Protein AF-A0A938PS09-F1 (afdb_monomer)

Secondary structure (DSSP, 8-state):
-GGG---S-HHHHHHHHHHHHHHHHHHHHHHHHHHHHHHH---HHHHHHHHHHHHHHHHHHHHHHS-----PPP---------TT---TTS--S--EEEEEEE-S--SS-GGGTTT-SEEPPEE--TTT-BS--HHHHHHHHHHHS--TTSEE-EEEEEEE-SS--EEEEEEE--S--TTS--GGGGHHHHHHHGGGT-EEEEEE-GGGS--GGGGGG-SS-S-BS-HHHHHHHHHHHHHHHHHHHT-TTSTTTTTEEEEEEEEEEETHHHHHHHHHHHHTT-SEETTEEEEE------EEEEEEES----S--GGGSPPPEES-EEEEEEETT-SSS-S-THHHHHHTEE-SS-TT-EEEEEEETT--SGGGSTTT-S-SS-TTGGGG---TTSPPHHHHHHHHHHHHHHHHHHHHH--GGGGGGGSSTT---TTSSSPPPEEEEEEETT---S--S-S-S-TT--SSTT------S-SEEEEEEEE-SSSEEEEEEEEEE-PPPTT-PPP-

Structure (mmCIF, N/CA/C/O backbone):
data_AF-A0A938PS09-F1
#
_entry.id   AF-A0A938PS09-F1
#
loop_
_atom_site.group_PDB
_atom_site.id
_atom_site.type_symbol
_atom_site.label_atom_id
_atom_site.label_alt_id
_atom_site.label_comp_id
_atom_site.label_asym_id
_atom_site.label_entity_id
_atom_site.label_seq_id
_atom_site.pdbx_PDB_ins_code
_atom_site.Cartn_x
_atom_site.Cartn_y
_atom_site.Cartn_z
_atom_site.occupancy
_atom_site.B_iso_or_equiv
_atom_site.auth_seq_id
_atom_site.auth_comp_id
_atom_site.auth_asym_id
_atom_site.auth_atom_id
_atom_site.pdbx_PDB_model_num
ATOM 1 N N . MET A 1 1 ? 14.479 13.610 -29.742 1.00 28.41 1 MET A N 1
ATOM 2 C CA . MET A 1 1 ? 14.171 12.290 -29.152 1.00 28.41 1 MET A CA 1
ATOM 3 C C . MET A 1 1 ? 14.695 12.153 -27.722 1.00 28.41 1 MET A C 1
ATOM 5 O O . MET A 1 1 ? 13.898 11.818 -26.870 1.00 28.41 1 MET A O 1
ATOM 9 N N . LEU A 1 2 ? 15.957 12.499 -27.409 1.00 28.81 2 LEU A N 1
ATOM 10 C CA . LEU A 1 2 ? 16.482 12.446 -26.023 1.00 28.81 2 LEU A CA 1
ATOM 11 C C . LEU A 1 2 ? 15.961 13.531 -25.052 1.00 28.81 2 LEU A C 1
ATOM 13 O O . LEU A 1 2 ? 16.076 13.362 -23.847 1.00 28.81 2 LEU A O 1
ATOM 17 N N . LEU A 1 3 ? 15.373 14.622 -25.552 1.00 30.88 3 LEU A N 1
ATOM 18 C CA . LEU A 1 3 ? 14.758 15.682 -24.731 1.00 30.88 3 LEU A CA 1
ATOM 19 C C . LEU A 1 3 ? 13.360 15.316 -24.186 1.00 30.88 3 LEU A C 1
ATOM 21 O O . LEU A 1 3 ? 12.763 16.116 -23.480 1.00 30.88 3 LEU A O 1
ATOM 25 N N . LEU A 1 4 ? 12.833 14.133 -24.526 1.00 36.00 4 LEU A N 1
ATOM 26 C CA . LEU A 1 4 ? 11.458 13.709 -24.220 1.00 36.00 4 LEU A CA 1
ATOM 27 C C . LEU A 1 4 ? 11.331 12.865 -22.935 1.00 36.00 4 LEU A C 1
ATOM 29 O O . LEU A 1 4 ? 10.237 12.416 -22.629 1.00 36.00 4 LEU A O 1
ATOM 33 N N . LEU A 1 5 ? 12.424 12.650 -22.191 1.00 37.97 5 LEU A N 1
ATOM 34 C CA . LEU A 1 5 ? 12.466 11.821 -20.969 1.00 37.97 5 LEU A CA 1
ATOM 35 C C . LEU A 1 5 ? 12.511 12.648 -19.665 1.00 37.97 5 LEU A C 1
ATOM 37 O O . LEU A 1 5 ? 12.871 12.133 -18.611 1.00 37.97 5 LEU A O 1
ATOM 41 N N . LEU A 1 6 ? 12.197 13.944 -19.734 1.00 39.44 6 LEU A N 1
ATOM 42 C CA . LEU A 1 6 ? 12.282 14.871 -18.603 1.00 39.44 6 LEU A CA 1
ATOM 43 C C . LEU A 1 6 ? 10.995 14.791 -17.756 1.00 39.44 6 LEU A C 1
ATOM 45 O O . LEU A 1 6 ? 10.041 15.521 -18.010 1.00 39.44 6 LEU A O 1
ATOM 49 N N . GLY A 1 7 ? 10.970 13.879 -16.782 1.00 35.25 7 GLY A N 1
ATOM 50 C CA . GLY A 1 7 ? 9.916 13.751 -15.768 1.00 35.25 7 GLY A CA 1
ATOM 51 C C . GLY A 1 7 ? 10.189 14.564 -14.492 1.00 35.25 7 GLY A C 1
ATOM 52 O O . GLY A 1 7 ? 11.338 14.726 -14.083 1.00 35.25 7 GLY A O 1
ATOM 53 N N . ALA A 1 8 ? 9.093 15.082 -13.929 1.00 37.19 8 ALA A N 1
ATOM 54 C CA . ALA A 1 8 ? 8.865 15.946 -12.763 1.00 37.19 8 ALA A CA 1
ATOM 55 C C . ALA A 1 8 ? 10.006 16.162 -11.739 1.00 37.19 8 ALA A C 1
ATOM 57 O O . ALA A 1 8 ? 10.372 15.289 -10.958 1.00 37.19 8 ALA A O 1
ATOM 58 N N . GLY A 1 9 ? 10.483 17.411 -11.683 1.00 41.69 9 GLY A N 1
ATOM 59 C CA . GLY A 1 9 ? 11.342 17.956 -10.632 1.00 41.69 9 GLY A CA 1
ATOM 60 C C . GLY A 1 9 ? 12.275 19.035 -11.184 1.00 41.69 9 GLY A C 1
ATOM 61 O O . GLY A 1 9 ? 13.191 18.740 -11.949 1.00 41.69 9 GLY A O 1
ATOM 62 N N . ASP A 1 10 ? 12.089 20.294 -10.782 1.00 47.31 10 ASP A N 1
ATOM 63 C CA . ASP A 1 10 ? 12.820 21.463 -11.320 1.00 47.31 10 ASP A CA 1
ATOM 64 C C . ASP A 1 10 ? 14.360 21.359 -11.184 1.00 47.31 10 ASP A C 1
ATOM 66 O O . ASP A 1 10 ? 15.131 21.957 -11.941 1.00 47.31 10 ASP A O 1
ATOM 70 N N . VAL A 1 11 ? 14.826 20.569 -10.209 1.00 47.84 11 VAL A N 1
ATOM 71 C CA . VAL A 1 11 ? 16.247 20.272 -9.964 1.00 47.84 11 VAL A CA 1
ATOM 72 C C . VAL A 1 11 ? 16.747 19.121 -10.849 1.00 47.84 11 VAL A C 1
ATOM 74 O O . VAL A 1 11 ? 17.865 19.190 -11.365 1.00 47.84 11 VAL A O 1
ATOM 77 N N . ALA A 1 12 ? 15.917 18.100 -11.085 1.00 58.03 12 ALA A N 1
ATOM 78 C CA . ALA A 1 12 ? 16.258 16.938 -11.906 1.00 58.03 12 ALA A CA 1
ATOM 79 C C . ALA A 1 12 ? 16.443 17.328 -13.378 1.00 58.03 12 ALA A C 1
ATOM 81 O O . ALA A 1 12 ? 17.434 16.942 -13.996 1.00 58.03 12 ALA A O 1
ATOM 82 N N . VAL A 1 13 ? 15.574 18.194 -13.911 1.00 64.62 13 VAL A N 1
ATOM 83 C CA . VAL A 1 13 ? 15.649 18.658 -15.308 1.00 64.62 13 VAL A CA 1
ATOM 84 C C . VAL A 1 13 ? 16.946 19.428 -15.582 1.00 64.62 13 VAL A C 1
ATOM 86 O O . VAL A 1 13 ? 17.614 19.200 -16.593 1.00 64.62 13 VAL A O 1
ATOM 89 N N . LYS A 1 14 ? 17.354 20.310 -14.660 1.00 67.69 14 LYS A N 1
ATOM 90 C CA . LYS A 1 14 ? 18.607 21.078 -14.782 1.00 67.69 14 LYS A CA 1
ATOM 91 C C . LYS A 1 14 ? 19.836 20.171 -14.690 1.00 67.69 14 LYS A C 1
ATOM 93 O O . LYS A 1 14 ? 20.770 20.339 -15.475 1.00 67.69 14 LYS A O 1
ATOM 98 N N . GLY A 1 15 ? 19.825 19.194 -13.781 1.00 70.81 15 GLY A N 1
ATOM 99 C CA . GLY A 1 15 ? 20.898 18.203 -13.645 1.00 70.81 15 GLY A CA 1
ATOM 100 C C . GLY A 1 15 ? 21.035 17.301 -14.876 1.00 70.81 15 GLY A C 1
ATOM 101 O O . GLY A 1 15 ? 22.135 17.123 -15.399 1.00 70.81 15 GLY A O 1
ATOM 102 N N . GLN A 1 16 ? 19.915 16.798 -15.398 1.00 72.50 16 GLN A N 1
ATOM 103 C CA . GLN A 1 16 ? 19.869 15.974 -16.609 1.00 72.50 16 GLN A CA 1
ATOM 104 C C . GLN A 1 16 ? 20.369 16.742 -17.836 1.00 72.50 16 GLN A C 1
ATOM 106 O O . GLN A 1 16 ? 21.211 16.237 -18.582 1.00 72.50 16 GLN A O 1
ATOM 111 N N . ALA A 1 17 ? 19.923 17.989 -18.017 1.00 78.12 17 ALA A N 1
ATOM 112 C CA . ALA A 1 17 ? 20.411 18.852 -19.088 1.00 78.12 17 ALA A CA 1
ATOM 113 C C . ALA A 1 17 ? 21.924 19.107 -18.976 1.00 78.12 17 ALA A C 1
ATOM 115 O O . ALA A 1 17 ? 22.632 19.035 -19.981 1.00 78.12 17 ALA A O 1
ATOM 116 N N . ALA A 1 18 ? 22.440 19.345 -17.765 1.00 81.06 18 ALA A N 1
ATOM 117 C CA . ALA A 1 18 ? 23.871 19.529 -17.533 1.00 81.06 18 ALA A CA 1
ATOM 118 C C . ALA A 1 18 ? 24.685 18.274 -17.892 1.00 81.06 18 ALA A C 1
ATOM 120 O O . ALA A 1 18 ? 25.714 18.382 -18.564 1.00 81.06 18 ALA A O 1
ATOM 121 N N . VAL A 1 19 ? 24.210 17.082 -17.517 1.00 81.38 19 VAL A N 1
ATOM 122 C CA . VAL A 1 19 ? 24.846 15.811 -17.896 1.00 81.38 19 VAL A CA 1
ATOM 123 C C . VAL A 1 19 ? 24.834 15.624 -19.412 1.00 81.38 19 VAL A C 1
ATOM 125 O O . VAL A 1 19 ? 25.884 15.358 -19.993 1.00 81.38 19 VAL A O 1
ATOM 128 N N . LEU A 1 20 ? 23.696 15.839 -20.076 1.00 82.62 20 LEU A N 1
ATOM 129 C CA . LEU A 1 20 ? 23.587 15.717 -21.534 1.00 82.62 20 LEU A CA 1
ATOM 130 C C . LEU A 1 20 ? 24.515 16.691 -22.269 1.00 82.62 20 LEU A C 1
ATOM 132 O O . LEU A 1 20 ? 25.219 16.294 -23.197 1.00 82.62 20 LEU A O 1
ATOM 136 N N . LEU A 1 21 ? 24.565 17.951 -21.836 1.00 87.81 21 LEU A N 1
ATOM 137 C CA . LEU A 1 21 ? 25.487 18.947 -22.386 1.00 87.81 21 LEU A CA 1
ATOM 138 C C . LEU A 1 21 ? 26.948 18.535 -22.178 1.00 87.81 21 LEU A C 1
ATOM 140 O O . LEU A 1 21 ? 27.766 18.700 -23.082 1.00 87.81 21 LEU A O 1
ATOM 144 N N . THR A 1 22 ? 27.268 17.942 -21.026 1.00 87.25 22 THR A N 1
ATOM 145 C CA . THR A 1 22 ? 28.613 17.438 -20.721 1.00 87.25 22 THR A CA 1
ATOM 146 C C . THR A 1 22 ? 28.988 16.251 -21.612 1.00 87.25 22 THR A C 1
ATOM 148 O O . THR A 1 22 ? 30.102 16.220 -22.137 1.00 87.25 22 THR A O 1
ATOM 151 N N . VAL A 1 23 ? 28.060 15.316 -21.861 1.00 88.56 23 VAL A N 1
ATOM 152 C CA . VAL A 1 23 ? 28.245 14.216 -22.829 1.00 88.56 23 VAL A CA 1
ATOM 153 C C . VAL A 1 23 ? 28.523 14.776 -24.218 1.00 88.56 23 VAL A C 1
ATOM 155 O O . VAL A 1 23 ? 29.498 14.388 -24.857 1.00 88.56 23 VAL A O 1
ATOM 158 N N . LEU A 1 24 ? 27.683 15.702 -24.688 1.00 91.50 24 LEU A N 1
ATOM 159 C CA . LEU A 1 24 ? 27.827 16.300 -26.014 1.00 91.50 24 LEU A CA 1
ATOM 160 C C . LEU A 1 24 ? 29.173 17.012 -26.153 1.00 91.50 24 LEU A C 1
ATOM 162 O O . LEU A 1 24 ? 29.870 16.804 -27.144 1.00 91.50 24 LEU A O 1
ATOM 166 N N . LEU A 1 25 ? 29.581 17.789 -25.147 1.00 92.81 25 LEU A N 1
ATOM 167 C CA . LEU A 1 25 ? 30.881 18.452 -25.135 1.00 92.81 25 LEU A CA 1
ATOM 168 C C . LEU A 1 25 ? 32.034 17.439 -25.183 1.00 92.81 25 LEU A C 1
ATOM 170 O O . LEU A 1 25 ? 32.956 17.607 -25.982 1.00 92.81 25 LEU A O 1
ATOM 174 N N . ALA A 1 26 ? 31.973 16.371 -24.383 1.00 92.94 26 ALA A N 1
ATOM 175 C CA . ALA A 1 26 ? 32.988 15.320 -24.374 1.00 92.94 26 ALA A CA 1
ATOM 176 C C . ALA A 1 26 ? 33.103 14.626 -25.742 1.00 92.94 26 ALA A C 1
ATOM 178 O O . ALA A 1 26 ? 34.211 14.445 -26.250 1.00 92.94 26 ALA A O 1
ATOM 179 N N . LEU A 1 27 ? 31.969 14.305 -26.375 1.00 93.12 27 LEU A N 1
ATOM 180 C CA . LEU A 1 27 ? 31.924 13.693 -27.705 1.00 93.12 27 LEU A CA 1
ATOM 181 C C . LEU A 1 27 ? 32.435 14.636 -28.800 1.00 93.12 27 LEU A C 1
ATOM 183 O O . LEU A 1 27 ? 33.154 14.190 -29.693 1.00 93.12 27 LEU A O 1
ATOM 187 N N . VAL A 1 28 ? 32.121 15.932 -28.729 1.00 94.38 28 VAL A N 1
ATOM 188 C CA . VAL A 1 28 ? 32.629 16.940 -29.674 1.00 94.38 28 VAL A CA 1
ATOM 189 C C . VAL A 1 28 ? 34.141 17.105 -29.532 1.00 94.38 28 VAL A C 1
ATOM 191 O O . VAL A 1 28 ? 34.849 17.119 -30.539 1.00 94.38 28 VAL A O 1
ATOM 194 N N . LEU A 1 29 ? 34.659 17.181 -28.304 1.00 92.62 29 LEU A N 1
ATOM 195 C CA . LEU A 1 29 ? 36.098 17.269 -28.052 1.00 92.62 29 LEU A CA 1
ATOM 196 C C . LEU A 1 29 ? 36.830 16.016 -28.539 1.00 92.62 29 LEU A C 1
ATOM 198 O O . LEU A 1 29 ? 37.842 16.127 -29.229 1.00 92.62 29 LEU A O 1
ATOM 202 N N . LEU A 1 30 ? 36.295 14.832 -28.237 1.00 91.75 30 LEU A N 1
ATOM 203 C CA . LEU A 1 30 ? 36.893 13.555 -28.608 1.00 91.75 30 LEU A CA 1
ATOM 204 C C . LEU A 1 30 ? 36.817 13.309 -30.124 1.00 91.75 30 LEU A C 1
ATOM 206 O O . LEU A 1 30 ? 37.838 13.101 -30.779 1.00 91.75 30 LEU A O 1
ATOM 210 N N . GLY A 1 31 ? 35.620 13.363 -30.706 1.00 92.06 31 GLY A N 1
ATOM 211 C CA . GLY A 1 31 ? 35.373 13.091 -32.124 1.00 92.06 31 GLY A CA 1
ATOM 212 C C . GLY A 1 31 ? 35.891 14.194 -33.048 1.00 92.06 31 GLY A C 1
ATOM 213 O O . GLY A 1 31 ? 36.543 13.916 -34.052 1.00 92.06 31 GLY A O 1
ATOM 214 N N . GLY A 1 32 ? 35.667 15.458 -32.686 1.00 92.31 32 GLY A N 1
ATOM 215 C CA . GLY A 1 32 ? 36.115 16.605 -33.475 1.00 92.31 32 GLY A CA 1
ATOM 216 C C . GLY A 1 32 ? 37.638 16.713 -33.522 1.00 92.31 32 GLY A C 1
ATOM 217 O O . GLY A 1 32 ? 38.217 16.863 -34.599 1.00 92.31 32 GLY A O 1
ATOM 218 N N . ALA A 1 33 ? 38.319 16.570 -32.380 1.00 91.44 33 ALA A N 1
ATOM 219 C CA . ALA A 1 33 ? 39.777 16.646 -32.360 1.00 91.44 33 ALA A CA 1
ATOM 220 C C . ALA A 1 33 ? 40.440 15.423 -33.013 1.00 91.44 33 ALA A C 1
ATOM 222 O O . ALA A 1 33 ? 41.432 15.593 -33.722 1.00 91.44 33 ALA A O 1
ATOM 223 N N . THR A 1 34 ? 39.888 14.211 -32.859 1.00 92.69 34 THR A N 1
ATOM 224 C CA . THR A 1 34 ? 40.396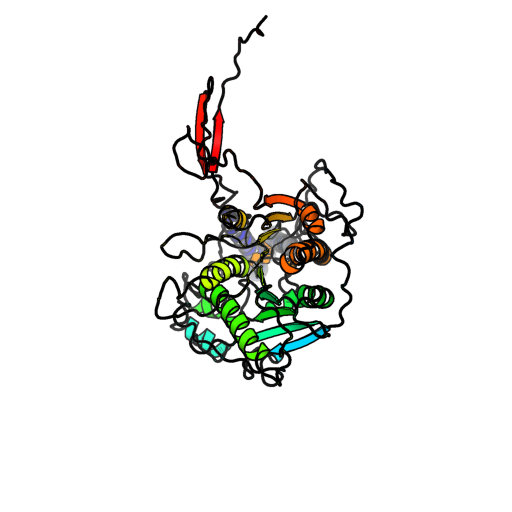 13.024 -33.578 1.00 92.69 34 THR A CA 1
ATOM 225 C C . THR A 1 34 ? 40.224 13.152 -35.092 1.00 92.69 34 THR A C 1
ATOM 227 O O . THR A 1 34 ? 41.162 12.851 -35.834 1.00 92.69 34 THR A O 1
ATOM 230 N N . ALA A 1 35 ? 39.081 13.659 -35.565 1.00 94.44 35 ALA A N 1
ATOM 231 C CA . ALA A 1 35 ? 38.860 13.938 -36.982 1.00 94.44 35 ALA A CA 1
ATOM 232 C C . ALA A 1 35 ? 39.857 14.977 -37.523 1.00 94.44 35 ALA A C 1
ATOM 234 O O . ALA A 1 35 ? 40.462 14.761 -38.572 1.00 94.44 35 ALA A O 1
ATOM 235 N N . LEU A 1 36 ? 40.110 16.059 -36.778 1.00 92.50 36 LEU A N 1
ATOM 236 C CA . LEU A 1 36 ? 41.092 17.083 -37.154 1.00 92.50 36 LEU A CA 1
ATOM 237 C C . LEU A 1 36 ? 42.537 16.567 -37.152 1.00 92.50 36 LEU A C 1
ATOM 239 O O . LEU A 1 36 ? 43.327 16.989 -37.995 1.00 92.50 36 LEU A O 1
ATOM 243 N N . ILE A 1 37 ? 42.901 15.658 -36.240 1.00 92.88 37 ILE A N 1
ATOM 244 C CA . ILE A 1 37 ? 44.222 15.006 -36.255 1.00 92.88 37 ILE A CA 1
ATOM 245 C C . ILE A 1 37 ? 44.379 14.155 -37.517 1.00 92.88 37 ILE A C 1
ATOM 247 O O . ILE A 1 37 ? 45.423 14.212 -38.164 1.00 92.88 37 ILE A O 1
ATOM 251 N N . ARG A 1 38 ? 43.336 13.404 -37.894 1.00 93.81 38 ARG A N 1
ATOM 252 C CA . ARG A 1 38 ? 43.337 12.586 -39.116 1.00 93.81 38 ARG A CA 1
ATOM 253 C C . ARG A 1 38 ? 43.398 13.432 -40.388 1.00 93.81 38 ARG A C 1
ATOM 255 O O . ARG A 1 38 ? 44.120 13.072 -41.307 1.00 93.81 38 ARG A O 1
ATOM 262 N N . ALA A 1 39 ? 42.664 14.542 -40.439 1.00 94.81 39 ALA A N 1
ATOM 263 C CA . ALA A 1 39 ? 42.559 15.377 -41.635 1.00 94.81 39 ALA A CA 1
ATOM 264 C C . ALA A 1 39 ? 43.718 16.373 -41.804 1.00 94.81 39 ALA A C 1
ATOM 266 O O . ALA A 1 39 ? 44.095 16.700 -42.924 1.00 94.81 39 ALA A O 1
ATOM 267 N N . SER A 1 40 ? 44.262 16.904 -40.706 1.00 93.25 40 SER A N 1
ATOM 268 C CA . SER A 1 40 ? 45.185 18.050 -40.733 1.00 93.25 40 SER A CA 1
ATOM 269 C C . SER A 1 40 ? 46.456 17.836 -39.907 1.00 93.25 40 SER A C 1
ATOM 271 O O . SER A 1 40 ? 47.133 18.810 -39.567 1.00 93.25 40 SER A O 1
ATOM 273 N N . GLY A 1 41 ? 46.765 16.591 -39.540 1.00 90.56 41 GLY A N 1
ATOM 274 C CA . GLY A 1 41 ? 47.973 16.214 -38.809 1.00 90.56 41 GLY A CA 1
ATOM 275 C C . GLY A 1 41 ? 47.923 16.480 -37.301 1.00 90.56 41 GLY A C 1
ATOM 276 O O . GLY A 1 41 ? 46.986 17.066 -36.750 1.00 90.56 41 GLY A O 1
ATOM 277 N N . TRP A 1 42 ? 48.957 16.029 -36.600 1.00 94.56 42 TRP A N 1
ATOM 278 C CA . TRP A 1 42 ? 49.041 16.140 -35.146 1.00 94.56 42 TRP A CA 1
ATOM 279 C C . TRP A 1 42 ? 49.328 17.577 -34.674 1.00 94.56 42 TRP A C 1
ATOM 281 O O . TRP A 1 42 ? 50.099 18.310 -35.289 1.00 94.56 42 TRP A O 1
ATOM 291 N N . SER A 1 43 ? 48.738 17.971 -33.541 1.00 94.62 43 SER A N 1
ATOM 292 C CA . SER A 1 43 ? 49.175 19.133 -32.761 1.00 94.62 43 SER A CA 1
ATOM 293 C C . SER A 1 43 ? 48.880 18.916 -31.279 1.00 94.62 43 SER A C 1
ATOM 295 O O . SER A 1 43 ? 47.893 18.264 -30.925 1.00 94.62 43 SER A O 1
ATOM 297 N N . TRP A 1 44 ? 49.699 19.497 -30.401 1.00 93.94 44 TRP A N 1
ATOM 298 C CA . TRP A 1 44 ? 49.525 19.341 -28.955 1.00 93.94 44 TRP A CA 1
ATOM 299 C C . TRP A 1 44 ? 48.152 19.838 -28.472 1.00 93.94 44 TRP A C 1
ATOM 301 O O . TRP A 1 44 ? 47.539 19.202 -27.625 1.00 93.94 44 TRP A O 1
ATOM 311 N N . ARG A 1 45 ? 47.612 20.916 -29.064 1.00 94.19 45 ARG A N 1
ATOM 312 C CA . ARG A 1 45 ? 46.274 21.444 -28.730 1.00 94.19 45 ARG A CA 1
ATOM 313 C C . ARG A 1 45 ? 45.170 20.437 -29.049 1.00 94.19 45 ARG A C 1
ATOM 315 O O . ARG A 1 45 ? 44.270 20.238 -28.242 1.00 94.19 45 ARG A O 1
ATOM 322 N N . ARG A 1 46 ? 45.256 19.773 -30.209 1.00 92.31 46 ARG A N 1
ATOM 323 C CA . ARG A 1 46 ? 44.293 18.735 -30.610 1.00 92.31 46 ARG A CA 1
ATOM 324 C C . ARG A 1 46 ? 44.410 17.505 -29.711 1.00 92.31 46 ARG A C 1
ATOM 326 O O . ARG A 1 46 ? 43.389 16.964 -29.307 1.00 92.31 46 ARG A O 1
ATOM 333 N N . ALA A 1 47 ? 45.631 17.103 -29.352 1.00 90.81 47 ALA A N 1
ATOM 334 C CA . ALA A 1 47 ? 45.854 16.014 -28.403 1.00 90.81 47 ALA A CA 1
ATOM 335 C C . ALA A 1 47 ? 45.250 16.326 -27.022 1.00 90.81 47 ALA A C 1
ATOM 337 O O . ALA A 1 47 ? 44.566 15.477 -26.460 1.00 90.81 47 ALA A O 1
ATOM 338 N N . VAL A 1 48 ? 45.415 17.556 -26.520 1.00 94.94 48 VAL A N 1
ATOM 339 C CA . VAL A 1 48 ? 44.765 18.011 -25.280 1.00 94.94 48 VAL A CA 1
ATOM 340 C C . VAL A 1 48 ? 43.243 17.918 -25.391 1.00 94.94 48 VAL A C 1
ATOM 342 O O . VAL A 1 48 ? 42.622 17.381 -24.485 1.00 94.94 48 VAL A O 1
ATOM 345 N N . CYS A 1 49 ? 42.626 18.347 -26.500 1.00 93.75 49 CYS A N 1
ATOM 346 C CA . CYS A 1 49 ? 41.176 18.201 -26.687 1.00 93.75 49 CYS A CA 1
ATOM 347 C C . CYS A 1 49 ? 40.712 16.734 -26.648 1.00 93.75 49 CYS A C 1
ATOM 349 O O . CYS A 1 49 ? 39.718 16.439 -25.990 1.00 93.75 49 CYS A O 1
ATOM 351 N N . VAL A 1 50 ? 41.438 15.816 -27.299 1.00 92.75 50 VAL A N 1
ATOM 352 C CA . VAL A 1 50 ? 41.140 14.371 -27.257 1.00 92.75 50 VAL A CA 1
ATOM 353 C C . VAL A 1 50 ? 41.224 13.839 -25.827 1.00 92.75 50 VAL A C 1
ATOM 355 O O . VAL A 1 50 ? 40.297 13.174 -25.369 1.00 92.75 50 VAL A O 1
ATOM 358 N N . VAL A 1 51 ? 42.310 14.151 -25.115 1.00 94.50 51 VAL A N 1
ATOM 359 C CA . VAL A 1 51 ? 42.529 13.694 -23.735 1.00 94.50 51 VAL A CA 1
ATOM 360 C C . VAL A 1 51 ? 41.472 14.274 -22.797 1.00 94.50 51 VAL A C 1
ATOM 362 O O . VAL A 1 51 ? 40.886 13.525 -22.025 1.00 94.50 51 VAL A O 1
ATOM 365 N N . SER A 1 52 ? 41.158 15.567 -22.901 1.00 93.44 52 SER A N 1
ATOM 366 C CA . SER A 1 52 ? 40.093 16.195 -22.115 1.00 93.44 52 SER A CA 1
ATOM 367 C C . SER A 1 52 ? 38.734 15.557 -22.391 1.00 93.44 52 SER A C 1
ATOM 369 O O . SER A 1 52 ? 38.050 15.190 -21.445 1.00 93.44 52 SER A O 1
ATOM 371 N N . GLY A 1 53 ? 38.365 15.344 -23.661 1.00 94.06 53 GLY A N 1
ATOM 372 C CA . GLY A 1 53 ? 37.114 14.668 -24.016 1.00 94.06 53 GLY A CA 1
ATOM 373 C C . GLY A 1 53 ? 37.032 13.247 -23.447 1.00 94.06 53 GLY A C 1
ATOM 374 O O . GLY A 1 53 ? 36.013 12.874 -22.867 1.00 94.06 53 GLY A O 1
ATOM 375 N N . ALA A 1 54 ? 38.122 12.478 -23.539 1.00 93.88 54 ALA A N 1
ATOM 376 C CA . ALA A 1 54 ? 38.203 11.133 -22.971 1.00 93.88 54 ALA A CA 1
ATOM 377 C C . ALA A 1 54 ? 38.115 11.132 -21.434 1.00 93.88 54 ALA A C 1
ATOM 379 O O . ALA A 1 54 ? 37.365 10.337 -20.872 1.00 93.88 54 ALA A O 1
ATOM 380 N N . MET A 1 55 ? 38.829 12.034 -20.750 1.00 95.12 55 MET A N 1
ATOM 381 C CA . MET A 1 55 ? 38.778 12.162 -19.288 1.00 95.12 55 MET A CA 1
ATOM 382 C C . MET A 1 55 ? 37.400 12.609 -18.800 1.00 95.12 55 MET A C 1
ATOM 384 O O . MET A 1 55 ? 36.913 12.074 -17.810 1.00 95.12 55 MET A O 1
ATOM 388 N N . THR A 1 56 ? 36.745 13.546 -19.493 1.00 93.25 56 THR A N 1
ATOM 389 C CA . THR A 1 56 ? 35.378 13.969 -19.158 1.00 93.25 56 THR A CA 1
ATOM 390 C C . THR A 1 56 ? 34.394 12.815 -19.316 1.00 93.25 56 THR A C 1
ATOM 392 O O . THR A 1 56 ? 33.569 12.603 -18.431 1.00 93.25 56 THR A O 1
ATOM 395 N N . LEU A 1 57 ? 34.501 12.031 -20.394 1.00 91.31 57 LEU A N 1
ATOM 396 C CA . LEU A 1 57 ? 33.649 10.859 -20.587 1.00 91.31 57 LEU A CA 1
ATOM 397 C C . LEU A 1 57 ? 33.901 9.796 -19.508 1.00 91.31 57 LEU A C 1
ATOM 399 O O . LEU A 1 57 ? 32.948 9.261 -18.954 1.00 91.31 57 LEU A O 1
ATOM 403 N N . ALA A 1 58 ? 35.165 9.530 -19.168 1.00 91.50 58 ALA A N 1
ATOM 404 C CA . ALA A 1 58 ? 35.523 8.602 -18.099 1.00 91.50 58 ALA A CA 1
ATOM 405 C C . ALA A 1 58 ? 34.994 9.068 -16.733 1.00 91.50 58 ALA A C 1
ATOM 407 O O . ALA A 1 58 ? 34.406 8.276 -16.006 1.00 91.50 58 ALA A O 1
ATOM 408 N N . ALA A 1 59 ? 35.143 10.353 -16.401 1.00 88.94 59 ALA A N 1
ATOM 409 C CA . ALA A 1 59 ? 34.607 10.929 -15.170 1.00 88.94 59 ALA A CA 1
ATOM 410 C C . ALA A 1 59 ? 33.077 10.826 -15.111 1.00 88.94 59 ALA A C 1
ATOM 412 O O . ALA A 1 59 ? 32.530 10.505 -14.059 1.00 88.94 59 ALA A O 1
ATOM 413 N N . LEU A 1 60 ? 32.394 11.041 -16.238 1.00 86.69 60 LEU A N 1
ATOM 414 C CA . LEU A 1 60 ? 30.946 10.906 -16.311 1.00 86.69 60 LEU A CA 1
ATOM 415 C C . LEU A 1 60 ? 30.495 9.450 -16.165 1.00 86.69 60 LEU A C 1
ATOM 417 O O . LEU A 1 60 ? 29.566 9.185 -15.414 1.00 86.69 60 LEU A O 1
ATOM 421 N N . ILE A 1 61 ? 31.157 8.503 -16.833 1.00 86.44 61 ILE A N 1
ATOM 422 C CA . ILE A 1 61 ? 30.869 7.071 -16.663 1.00 86.44 61 ILE A CA 1
ATOM 423 C C . ILE A 1 61 ? 31.053 6.681 -15.195 1.00 86.44 61 ILE A C 1
ATOM 425 O O . ILE A 1 61 ? 30.177 6.042 -14.625 1.00 86.44 61 ILE A O 1
ATOM 429 N N . THR A 1 62 ? 32.142 7.120 -14.559 1.00 85.00 62 THR A N 1
ATOM 430 C CA . THR A 1 62 ? 32.362 6.892 -13.126 1.00 85.00 62 THR A CA 1
ATOM 431 C C . THR A 1 62 ? 31.235 7.493 -12.287 1.00 85.00 62 THR A C 1
ATOM 433 O O . THR A 1 62 ? 30.703 6.808 -11.423 1.00 85.00 62 THR A O 1
ATOM 436 N N . PHE A 1 63 ? 30.816 8.731 -12.561 1.00 82.19 63 PHE A N 1
ATOM 437 C CA . PHE A 1 63 ? 29.698 9.370 -11.860 1.00 82.19 63 PHE A CA 1
ATOM 438 C C . PHE A 1 63 ? 28.381 8.588 -12.002 1.00 82.19 63 PHE A C 1
ATOM 440 O O . PHE A 1 63 ? 27.680 8.420 -11.015 1.00 82.19 63 PHE A O 1
ATOM 447 N N . LEU A 1 64 ? 28.074 8.068 -13.196 1.00 78.69 64 LEU A N 1
ATOM 448 C CA . LEU A 1 64 ? 26.845 7.308 -13.467 1.00 78.69 64 LEU A CA 1
ATOM 449 C C . LEU A 1 64 ? 26.860 5.883 -12.881 1.00 78.69 64 LEU A C 1
ATOM 451 O O . LEU A 1 64 ? 25.801 5.276 -12.738 1.00 78.69 64 LEU A O 1
ATOM 455 N N . VAL A 1 65 ? 28.041 5.322 -12.597 1.00 81.31 65 VAL A N 1
ATOM 456 C CA . VAL A 1 65 ? 28.200 3.954 -12.063 1.00 81.31 65 VAL A CA 1
ATOM 457 C C . VAL A 1 65 ? 28.374 3.943 -10.542 1.00 81.31 65 VAL A C 1
ATOM 459 O O . VAL A 1 65 ? 28.071 2.937 -9.901 1.00 81.31 65 VAL A O 1
ATOM 462 N N . LEU A 1 66 ? 28.851 5.037 -9.944 1.00 84.50 66 LEU A N 1
ATOM 463 C CA . LEU A 1 66 ? 28.952 5.138 -8.492 1.00 84.50 66 LEU A CA 1
ATOM 464 C C . LEU A 1 66 ? 27.549 5.195 -7.857 1.00 84.50 66 LEU A C 1
ATOM 466 O O . LEU A 1 66 ? 26.696 5.937 -8.338 1.00 84.50 66 LEU A O 1
ATOM 470 N N . PRO A 1 67 ? 27.310 4.473 -6.744 1.00 81.69 67 PRO A N 1
ATOM 471 C CA . PRO A 1 67 ? 26.015 4.468 -6.055 1.00 81.69 67 PRO A CA 1
ATOM 472 C C . PRO A 1 67 ? 25.674 5.818 -5.407 1.00 81.69 67 PRO A C 1
ATOM 474 O O . PRO A 1 67 ? 24.552 6.011 -4.953 1.00 81.69 67 PRO A O 1
ATOM 477 N N . GLY A 1 68 ? 26.620 6.755 -5.370 1.00 84.38 68 GLY A N 1
ATOM 478 C CA . GLY A 1 68 ? 26.461 8.092 -4.820 1.00 84.38 68 GLY A CA 1
ATOM 479 C C . GLY A 1 68 ? 27.358 8.311 -3.607 1.00 84.38 68 GLY A C 1
ATOM 480 O O . GLY A 1 68 ? 28.439 7.728 -3.506 1.00 84.38 68 GLY A O 1
ATOM 481 N N . TRP A 1 69 ? 26.934 9.195 -2.709 1.00 81.75 69 TRP A N 1
ATOM 482 C CA . TRP A 1 69 ? 27.701 9.587 -1.528 1.00 81.75 69 TRP A CA 1
ATOM 483 C C . TRP A 1 69 ? 26.789 9.695 -0.318 1.00 81.75 69 TRP A C 1
ATOM 485 O O . TRP A 1 69 ? 25.680 10.222 -0.407 1.00 81.75 69 TRP A O 1
ATOM 495 N N . TYR A 1 70 ? 27.287 9.284 0.842 1.00 80.38 70 TYR A N 1
ATOM 496 C CA . TYR A 1 70 ? 26.548 9.392 2.088 1.00 80.38 70 TYR A CA 1
ATOM 497 C C . TYR A 1 70 ? 27.307 10.224 3.115 1.00 80.38 70 TYR A C 1
ATOM 499 O O . TYR A 1 70 ? 28.435 9.908 3.492 1.00 80.38 70 TYR A O 1
ATOM 507 N N . VAL A 1 71 ? 26.664 11.287 3.596 1.00 68.38 71 VAL A N 1
ATOM 508 C CA . VAL A 1 71 ? 27.105 12.003 4.793 1.00 68.38 71 VAL A CA 1
ATOM 509 C C . VAL A 1 71 ? 26.260 11.491 5.947 1.00 68.38 71 VAL A C 1
ATOM 511 O O . VAL A 1 71 ? 25.070 11.793 6.036 1.00 68.38 71 VAL A O 1
ATOM 514 N N . LYS A 1 72 ? 26.873 10.691 6.821 1.00 62.88 72 LYS A N 1
ATOM 515 C CA . LYS A 1 72 ? 26.201 10.147 8.000 1.00 62.88 72 LYS A CA 1
ATOM 516 C C . LYS A 1 72 ? 25.787 11.304 8.909 1.00 62.88 72 LYS A C 1
ATOM 518 O O . LYS A 1 72 ? 26.638 12.045 9.398 1.00 62.88 72 LYS A O 1
ATOM 523 N N . ALA A 1 73 ? 24.484 11.481 9.112 1.00 57.22 73 ALA A N 1
ATOM 524 C CA . ALA A 1 73 ? 23.991 12.432 10.098 1.00 57.22 73 ALA A CA 1
ATOM 525 C C . ALA A 1 73 ? 24.413 11.954 11.498 1.00 57.22 73 ALA A C 1
ATOM 527 O O . ALA A 1 73 ? 24.283 10.772 11.819 1.00 57.22 73 ALA A O 1
ATOM 528 N N . ASN A 1 74 ? 24.958 12.861 12.313 1.00 48.38 74 ASN A N 1
ATOM 529 C CA . ASN A 1 74 ? 25.381 12.537 13.674 1.00 48.38 74 ASN A CA 1
ATOM 530 C C . ASN A 1 74 ? 24.184 12.159 14.558 1.00 48.38 74 ASN A C 1
ATOM 532 O O . ASN A 1 74 ? 23.094 12.710 14.403 1.00 48.38 74 ASN A O 1
ATOM 536 N N . ASN A 1 75 ? 24.453 11.234 15.487 1.00 53.00 75 ASN A N 1
ATOM 537 C CA . ASN A 1 75 ? 23.562 10.651 16.492 1.00 53.00 75 ASN A CA 1
ATOM 538 C C . ASN A 1 75 ? 22.393 11.558 16.898 1.00 53.00 75 ASN A C 1
ATOM 540 O O . ASN A 1 75 ? 22.580 12.563 17.587 1.00 53.00 75 ASN A O 1
ATOM 544 N N . ARG A 1 76 ? 21.178 11.147 16.533 1.00 57.06 76 ARG A N 1
ATOM 545 C CA . ARG A 1 76 ? 19.960 11.645 17.168 1.00 57.06 76 ARG A CA 1
ATOM 546 C C . ARG A 1 76 ? 19.777 10.909 18.499 1.00 57.06 76 ARG A C 1
ATOM 548 O O . ARG A 1 76 ? 20.040 9.706 18.550 1.00 57.06 76 ARG A O 1
ATOM 555 N N . PRO A 1 77 ? 19.381 11.594 19.583 1.00 52.22 77 PRO A N 1
ATOM 556 C CA . PRO A 1 77 ? 19.047 10.916 20.827 1.00 52.22 77 PRO A CA 1
ATOM 557 C C . PRO A 1 77 ? 17.903 9.929 20.567 1.00 52.22 77 PRO A C 1
ATOM 559 O O . PRO A 1 77 ? 16.820 10.320 20.140 1.00 52.22 77 PRO A O 1
ATOM 562 N N . SER A 1 78 ? 18.166 8.645 20.796 1.00 51.94 78 SER A N 1
ATOM 563 C CA . SER A 1 78 ? 17.178 7.574 20.717 1.00 51.94 78 SER A CA 1
ATOM 564 C C . SER A 1 78 ? 16.543 7.400 22.090 1.00 51.94 78 SER A C 1
ATOM 566 O O . SER A 1 78 ? 17.194 6.981 23.047 1.00 51.94 78 SER A O 1
ATOM 568 N N . VAL A 1 79 ? 15.258 7.729 22.205 1.00 51.47 79 VAL A N 1
ATOM 569 C CA . VAL A 1 79 ? 14.469 7.314 23.367 1.00 51.47 79 VAL A CA 1
ATOM 570 C C . VAL A 1 79 ? 13.952 5.918 23.057 1.00 51.47 79 VAL A C 1
ATOM 572 O O . VAL A 1 79 ? 13.001 5.745 22.312 1.00 51.47 79 VAL A O 1
ATOM 575 N N . THR A 1 80 ? 14.621 4.897 23.582 1.00 55.66 80 THR A N 1
ATOM 576 C CA . THR A 1 80 ? 14.153 3.521 23.391 1.00 55.66 80 THR A CA 1
ATOM 577 C C . THR A 1 80 ? 13.130 3.226 24.479 1.00 55.66 80 THR A C 1
ATOM 579 O O . THR A 1 80 ? 13.501 3.014 25.632 1.00 55.66 80 THR A O 1
ATOM 582 N N . THR A 1 81 ? 11.841 3.239 24.151 1.00 55.28 81 THR A N 1
ATOM 583 C CA . THR A 1 81 ? 10.843 2.622 25.032 1.00 55.28 81 THR A CA 1
ATOM 584 C C . THR A 1 81 ? 10.985 1.112 24.916 1.00 55.28 81 THR A C 1
ATOM 586 O O . THR A 1 81 ? 10.981 0.570 23.810 1.00 55.28 81 THR A O 1
ATOM 589 N N . SER A 1 82 ? 11.144 0.435 26.051 1.00 56.44 82 SER A N 1
ATOM 590 C CA . SER A 1 82 ? 11.310 -1.014 26.061 1.00 56.44 82 SER A CA 1
ATOM 591 C C . SER A 1 82 ? 10.009 -1.728 25.679 1.00 56.44 82 SER A C 1
ATOM 593 O O . SER A 1 82 ? 8.940 -1.388 26.179 1.00 56.44 82 SER A O 1
ATOM 595 N N . LEU A 1 83 ? 10.120 -2.729 24.805 1.00 68.00 83 LEU A N 1
ATOM 596 C CA . LEU A 1 83 ? 9.061 -3.674 24.422 1.00 68.00 83 LEU A CA 1
ATOM 597 C C . LEU A 1 83 ? 9.216 -5.014 25.178 1.00 68.00 83 LEU A C 1
ATOM 599 O O . LEU A 1 83 ? 8.837 -6.072 24.671 1.00 68.00 83 LEU A O 1
ATOM 603 N N . ASP A 1 84 ? 9.830 -4.978 26.368 1.00 64.38 84 ASP A N 1
ATOM 604 C CA . ASP A 1 84 ? 10.150 -6.166 27.166 1.00 64.38 84 ASP A CA 1
ATOM 605 C C . ASP A 1 84 ? 8.932 -7.078 27.369 1.00 64.38 84 ASP A C 1
ATOM 607 O O . ASP A 1 84 ? 7.858 -6.649 27.785 1.00 64.38 84 ASP A O 1
ATOM 611 N N . GLY A 1 85 ? 9.124 -8.372 27.097 1.00 73.88 85 GLY A N 1
ATOM 612 C CA . GLY A 1 85 ? 8.115 -9.412 27.309 1.00 73.88 85 GLY A CA 1
ATOM 613 C C . GLY A 1 85 ? 7.140 -9.640 26.150 1.00 73.88 85 GLY A C 1
ATOM 614 O O . GLY A 1 85 ? 6.435 -10.648 26.174 1.00 73.88 85 GLY A O 1
ATOM 615 N N . LEU A 1 86 ? 7.120 -8.788 25.116 1.00 84.50 86 LEU A N 1
ATOM 616 C CA . LEU A 1 86 ? 6.267 -9.005 23.944 1.00 84.50 86 LEU A CA 1
ATOM 617 C C . LEU A 1 86 ? 6.916 -10.013 22.970 1.00 84.50 86 LEU A C 1
ATOM 619 O O . LEU A 1 86 ? 8.041 -9.780 22.508 1.00 84.50 86 LEU A O 1
ATOM 623 N N . PRO A 1 87 ? 6.245 -11.130 22.614 1.00 88.75 87 PRO A N 1
ATOM 624 C CA . PRO A 1 87 ? 6.793 -12.085 21.656 1.00 88.75 87 PRO A CA 1
ATOM 625 C C . PRO A 1 87 ? 7.014 -11.435 20.291 1.00 88.75 87 PRO A C 1
ATOM 627 O O . PRO A 1 87 ? 6.129 -10.746 19.786 1.00 88.75 87 PRO A O 1
ATOM 630 N N . ASN A 1 88 ? 8.170 -11.697 19.677 1.00 88.88 88 ASN A N 1
ATOM 631 C CA . ASN A 1 88 ? 8.551 -11.127 18.387 1.00 88.88 88 ASN A CA 1
ATOM 632 C C . ASN A 1 88 ? 7.563 -11.530 17.269 1.00 88.88 88 ASN A C 1
ATOM 634 O O . ASN A 1 88 ? 7.587 -12.691 16.848 1.00 88.88 88 ASN A O 1
ATOM 638 N N . PRO A 1 89 ? 6.756 -10.593 16.734 1.00 90.81 89 PRO A N 1
ATOM 639 C CA . PRO A 1 89 ? 5.786 -10.888 15.682 1.00 90.81 89 PRO A CA 1
ATOM 640 C C . PRO A 1 89 ? 6.443 -11.117 14.309 1.00 90.81 89 PRO A C 1
ATOM 642 O O . PRO A 1 89 ? 5.784 -11.568 13.385 1.00 90.81 89 PRO A O 1
ATOM 645 N N . GLY A 1 90 ? 7.741 -10.839 14.152 1.00 91.06 90 GLY A N 1
ATOM 646 C CA . GLY A 1 90 ? 8.502 -11.129 12.931 1.00 91.06 90 GLY A CA 1
ATOM 647 C C . GLY A 1 90 ? 9.009 -12.574 12.827 1.00 91.06 90 GLY A C 1
ATOM 648 O O . GLY A 1 90 ? 9.510 -12.974 11.765 1.00 91.06 90 GLY A O 1
ATOM 649 N N . LEU A 1 91 ? 8.899 -13.367 13.902 1.00 92.88 91 LEU A N 1
ATOM 650 C CA . LEU A 1 91 ? 9.206 -14.799 13.865 1.00 92.88 91 LEU A CA 1
ATOM 651 C C . LEU A 1 91 ? 8.144 -15.562 13.057 1.00 92.88 91 LEU A C 1
ATOM 653 O O . LEU A 1 91 ? 6.997 -15.127 13.010 1.00 92.88 91 LEU A O 1
ATOM 657 N N . PRO A 1 92 ? 8.495 -16.689 12.411 1.00 91.56 92 PRO A N 1
ATOM 658 C CA . PRO A 1 92 ? 7.517 -17.505 11.699 1.00 91.56 92 PRO A CA 1
ATOM 659 C C . PRO A 1 92 ? 6.376 -17.964 12.616 1.00 91.56 92 PRO A C 1
ATOM 661 O O . PRO A 1 92 ? 6.616 -18.371 13.754 1.00 91.56 92 PRO A O 1
ATOM 664 N N . GLY A 1 93 ? 5.148 -17.934 12.100 1.00 93.75 93 GLY A N 1
ATOM 665 C CA . GLY A 1 93 ? 4.008 -18.581 12.741 1.00 93.75 93 GLY A CA 1
ATOM 666 C C . GLY A 1 93 ? 4.091 -20.113 12.693 1.00 93.75 93 GLY A C 1
ATOM 667 O O . GLY A 1 93 ? 5.059 -20.694 12.201 1.00 93.75 93 GLY A O 1
ATOM 668 N N . THR A 1 94 ? 3.069 -20.779 13.226 1.00 95.38 94 THR A N 1
ATOM 669 C CA . THR A 1 94 ? 3.067 -22.235 13.449 1.00 95.38 94 THR A CA 1
ATOM 670 C C . THR A 1 94 ? 2.240 -23.026 12.441 1.00 95.38 94 THR A C 1
ATOM 672 O O . THR A 1 94 ? 2.403 -24.244 12.362 1.00 95.38 94 THR A O 1
ATOM 675 N N . HIS A 1 95 ? 1.356 -22.381 11.674 1.00 96.88 95 HIS A N 1
ATOM 676 C CA . HIS A 1 95 ? 0.568 -23.077 10.661 1.00 96.88 95 HIS A CA 1
ATOM 677 C C . HIS A 1 95 ? 1.447 -23.498 9.477 1.00 96.88 95 HIS A C 1
ATOM 679 O O . HIS A 1 95 ? 2.240 -22.715 8.954 1.00 96.88 95 HIS A O 1
ATOM 685 N N . VAL A 1 96 ? 1.255 -24.730 9.005 1.00 97.62 96 VAL A N 1
ATOM 686 C CA . VAL A 1 96 ? 1.649 -25.103 7.640 1.00 97.62 96 VAL A CA 1
ATOM 687 C C . VAL A 1 96 ? 0.706 -24.381 6.680 1.00 97.62 96 VAL A C 1
ATOM 689 O O . VAL A 1 96 ? -0.457 -24.157 7.013 1.00 97.62 96 VAL A O 1
ATOM 692 N N . PHE A 1 97 ? 1.184 -23.998 5.502 1.00 98.25 97 PHE A N 1
ATOM 693 C CA . PHE A 1 97 ? 0.351 -23.375 4.480 1.00 98.25 97 PHE A CA 1
ATOM 694 C C . PHE A 1 97 ? 0.541 -24.052 3.129 1.00 98.25 97 PHE A C 1
ATOM 696 O O . PHE A 1 97 ? 1.583 -24.644 2.846 1.00 98.25 97 PHE A O 1
ATOM 703 N N . ARG A 1 98 ? -0.463 -23.892 2.270 1.00 97.94 98 ARG A N 1
ATOM 704 C CA . ARG A 1 98 ? -0.400 -24.254 0.857 1.00 97.94 98 ARG A CA 1
ATOM 705 C C . ARG A 1 98 ? -0.350 -23.012 -0.017 1.00 97.94 98 ARG A C 1
ATOM 707 O O . ARG A 1 98 ? -1.037 -22.026 0.255 1.00 97.94 98 ARG A O 1
ATOM 714 N N . TYR A 1 99 ? 0.435 -23.097 -1.083 1.00 98.38 99 TYR A N 1
ATOM 715 C CA . TYR A 1 99 ? 0.525 -22.076 -2.117 1.00 98.38 99 TYR A CA 1
ATOM 716 C C . TYR A 1 99 ? -0.180 -22.544 -3.391 1.00 98.38 99 TYR A C 1
ATOM 718 O O . TYR A 1 99 ? 0.012 -23.682 -3.821 1.00 98.38 99 TYR A O 1
ATOM 726 N N . PHE A 1 100 ? -0.980 -21.672 -3.998 1.00 98.12 100 PHE A N 1
ATOM 727 C CA . PHE A 1 100 ? -1.591 -21.902 -5.307 1.00 98.12 100 PHE A CA 1
ATOM 728 C C . PHE A 1 100 ? -1.988 -20.580 -5.977 1.00 98.12 100 PHE A C 1
ATOM 730 O O . PHE A 1 100 ? -1.947 -19.519 -5.356 1.00 98.12 100 PHE A O 1
ATOM 737 N N . THR A 1 101 ? -2.384 -20.635 -7.249 1.00 98.19 101 THR A N 1
ATOM 738 C CA . THR A 1 101 ? -2.876 -19.470 -7.997 1.00 98.19 101 THR A CA 1
ATOM 739 C C . THR A 1 101 ? -4.313 -19.661 -8.457 1.00 98.19 101 THR A C 1
ATOM 741 O O . THR A 1 101 ? -4.761 -20.780 -8.742 1.00 98.19 101 THR A O 1
ATOM 744 N N . TYR A 1 102 ? -5.030 -18.548 -8.566 1.00 98.38 102 TYR A N 1
ATOM 745 C CA . TYR A 1 102 ? -6.246 -18.462 -9.360 1.00 98.38 102 TYR A CA 1
ATOM 746 C C . TYR A 1 102 ? -6.090 -17.395 -10.442 1.00 98.38 102 TYR A C 1
ATOM 748 O O . TYR A 1 102 ? -5.316 -16.452 -10.285 1.00 98.38 102 TYR A O 1
ATOM 756 N N . GLY A 1 103 ? -6.815 -17.538 -11.546 1.00 97.44 103 GLY A N 1
ATOM 757 C CA . GLY A 1 103 ? -6.733 -16.577 -12.643 1.00 97.44 103 GLY A CA 1
ATOM 758 C C . GLY A 1 103 ? -7.659 -16.894 -13.805 1.00 97.44 103 GLY A C 1
ATOM 759 O O . GLY A 1 103 ? -8.435 -17.852 -13.759 1.00 97.44 103 GLY A O 1
ATOM 760 N N . SER A 1 104 ? -7.554 -16.088 -14.861 1.00 95.44 104 SER A N 1
ATOM 761 C CA . SER A 1 104 ? -8.409 -16.184 -16.054 1.00 95.44 104 SER A CA 1
ATOM 762 C C . SER A 1 104 ? -8.342 -17.542 -16.761 1.00 95.44 104 SER A C 1
ATOM 764 O O . SER A 1 104 ? -9.294 -17.955 -17.428 1.00 95.44 104 SER A O 1
ATOM 766 N N . GLY A 1 105 ? -7.223 -18.257 -16.631 1.00 96.00 105 GLY A N 1
ATOM 767 C CA . GLY A 1 105 ? -6.970 -19.508 -17.336 1.00 96.00 105 GLY A CA 1
ATOM 768 C C . GLY A 1 105 ? -6.492 -19.316 -18.778 1.00 96.00 105 GLY A C 1
ATOM 769 O O . GLY A 1 105 ? -6.299 -20.305 -19.485 1.00 96.00 105 GLY A O 1
ATOM 770 N N . THR A 1 106 ? -6.347 -18.071 -19.235 1.00 94.75 106 THR A N 1
ATOM 771 C CA . THR A 1 106 ? -5.978 -17.702 -20.615 1.00 94.75 106 THR A CA 1
ATOM 772 C C . THR A 1 106 ? -4.958 -16.570 -20.662 1.00 94.75 106 THR A C 1
ATOM 774 O O . THR A 1 106 ? -4.754 -15.987 -21.721 1.00 94.75 106 THR A O 1
ATOM 777 N N . ASP A 1 107 ? -4.327 -16.243 -19.533 1.00 94.50 107 ASP A N 1
ATOM 778 C CA . ASP A 1 107 ? -3.363 -15.152 -19.473 1.00 94.50 107 ASP A CA 1
ATOM 779 C C . ASP A 1 107 ? -2.194 -15.383 -20.442 1.00 94.50 107 ASP A C 1
ATOM 781 O O . ASP A 1 107 ? -1.560 -16.441 -20.456 1.00 94.50 107 ASP A O 1
ATOM 785 N N . ARG A 1 108 ? -1.931 -14.389 -21.289 1.00 93.38 108 ARG A N 1
ATOM 786 C CA . ARG A 1 108 ? -0.918 -14.482 -22.339 1.00 93.38 108 ARG A CA 1
ATOM 787 C C . ARG A 1 108 ? 0.495 -14.203 -21.837 1.00 93.38 108 ARG A C 1
ATOM 789 O O . ARG A 1 108 ? 1.451 -14.712 -22.420 1.00 93.38 108 ARG A O 1
ATOM 796 N N . GLN A 1 109 ? 0.622 -13.368 -20.813 1.00 92.50 109 GLN A N 1
ATOM 797 C CA . GLN A 1 109 ? 1.907 -12.880 -20.315 1.00 92.50 109 GLN A CA 1
ATOM 798 C C . GLN A 1 109 ? 2.367 -13.670 -19.088 1.00 92.50 109 GLN A C 1
ATOM 800 O O . GLN A 1 109 ? 3.563 -13.780 -18.824 1.00 92.50 109 GLN A O 1
ATOM 805 N N . ARG A 1 110 ? 1.418 -14.246 -18.346 1.00 91.69 110 ARG A N 1
ATOM 806 C CA . ARG A 1 110 ? 1.628 -14.859 -17.036 1.00 91.69 110 ARG A CA 1
ATOM 807 C C . ARG A 1 110 ? 1.204 -16.322 -17.070 1.00 91.69 110 ARG A C 1
ATOM 809 O O . ARG A 1 110 ? 0.040 -16.665 -16.881 1.00 91.69 110 ARG A O 1
ATOM 816 N N . SER A 1 111 ? 2.165 -17.216 -17.291 1.00 92.44 111 SER A N 1
ATOM 817 C CA . SER A 1 111 ? 1.898 -18.662 -17.389 1.00 92.44 111 SER A CA 1
ATOM 818 C C . SER A 1 111 ? 1.204 -19.250 -16.148 1.00 92.44 111 SER A C 1
ATOM 820 O O . SER A 1 111 ? 0.401 -20.176 -16.263 1.00 92.44 111 SER A O 1
ATOM 822 N N . GLU A 1 112 ? 1.454 -18.676 -14.970 1.00 92.56 112 GLU A N 1
ATOM 823 C CA . GLU A 1 112 ? 0.840 -19.040 -13.692 1.00 92.56 112 GLU A CA 1
ATOM 824 C C . GLU A 1 112 ? -0.654 -18.685 -13.583 1.00 92.56 112 GLU A C 1
ATOM 826 O O . GLU A 1 112 ? -1.344 -19.243 -12.727 1.00 92.56 112 GLU A O 1
ATOM 831 N N . PHE A 1 113 ? -1.147 -17.789 -14.448 1.00 96.12 113 PHE A N 1
ATOM 832 C CA . PHE A 1 113 ? -2.556 -17.396 -14.576 1.00 96.12 113 PHE A CA 1
ATOM 833 C C . PHE A 1 113 ? -3.208 -17.921 -15.872 1.00 96.12 113 PHE A C 1
ATOM 835 O O . PHE A 1 113 ? -4.389 -17.677 -16.135 1.00 96.12 113 PHE A O 1
ATOM 842 N N . ALA A 1 114 ? -2.450 -18.682 -16.667 1.00 93.62 114 ALA A N 1
ATOM 843 C CA . ALA A 1 114 ? -2.903 -19.366 -17.872 1.00 93.62 114 ALA A CA 1
ATOM 844 C C . ALA A 1 114 ? -3.475 -20.761 -17.535 1.00 93.62 114 ALA A C 1
ATOM 846 O O . ALA A 1 114 ? -4.120 -20.956 -16.508 1.00 93.62 114 ALA A O 1
ATOM 847 N N . SER A 1 115 ? -3.240 -21.774 -18.373 1.00 89.56 115 SER A N 1
ATOM 848 C CA . SER A 1 115 ? -3.827 -23.115 -18.213 1.00 89.56 115 SER A CA 1
ATOM 849 C C . SER A 1 115 ? -3.433 -23.857 -16.924 1.00 89.56 115 SER A C 1
ATOM 851 O O . SER A 1 115 ? -4.039 -24.880 -16.619 1.00 89.56 115 SER A O 1
ATOM 853 N N . GLY A 1 116 ? -2.412 -23.387 -16.198 1.00 81.44 116 GLY A N 1
ATOM 854 C CA . GLY A 1 116 ? -1.902 -24.003 -14.968 1.00 81.44 116 GLY A CA 1
ATOM 855 C C . GLY A 1 116 ? -2.570 -23.539 -13.669 1.00 81.44 116 GLY A C 1
ATOM 856 O O . GLY A 1 116 ? -2.123 -23.951 -12.600 1.00 81.44 116 GLY A O 1
ATOM 857 N N . VAL A 1 117 ? -3.598 -22.682 -13.727 1.00 93.31 117 VAL A N 1
ATOM 858 C CA . VAL A 1 117 ? -4.279 -22.191 -12.517 1.00 93.31 117 VAL A CA 1
ATOM 859 C C . VAL A 1 117 ? -4.944 -23.319 -11.736 1.00 93.31 117 VAL A C 1
ATOM 861 O O . VAL A 1 117 ? -5.554 -24.223 -12.305 1.00 93.31 117 VAL A O 1
ATOM 864 N N . THR A 1 118 ? -4.879 -23.232 -10.407 1.00 95.75 118 THR A N 1
ATOM 865 C CA . THR A 1 118 ? -5.591 -24.173 -9.528 1.00 95.75 118 THR A CA 1
ATOM 866 C C . THR A 1 118 ? -7.091 -23.899 -9.533 1.00 95.75 118 THR A C 1
ATOM 868 O O . THR A 1 118 ? -7.893 -24.829 -9.506 1.00 95.75 118 THR A O 1
ATOM 871 N N . LEU A 1 119 ? -7.477 -22.622 -9.604 1.00 97.25 119 LEU A N 1
ATOM 872 C CA . LEU A 1 119 ? -8.864 -22.194 -9.750 1.00 97.25 119 LEU A CA 1
ATOM 873 C C . LEU A 1 119 ? -9.001 -21.194 -10.895 1.00 97.25 119 LEU A C 1
ATOM 875 O O . LEU A 1 119 ? -8.229 -20.245 -11.008 1.00 97.25 119 LEU A O 1
ATOM 879 N N . ARG A 1 120 ? -10.034 -21.370 -11.717 1.00 97.56 120 ARG A N 1
ATOM 880 C CA . ARG A 1 120 ? -10.389 -20.401 -12.754 1.00 97.56 120 ARG A CA 1
ATOM 881 C C . ARG A 1 120 ? -11.354 -19.366 -12.185 1.00 97.56 120 ARG A C 1
ATOM 883 O O . ARG A 1 120 ? -12.438 -19.739 -11.740 1.00 97.56 120 ARG A O 1
ATOM 890 N N . SER A 1 121 ? -10.969 -18.095 -12.207 1.00 97.75 121 SER A N 1
ATOM 891 C CA . SER A 1 121 ? -11.813 -16.971 -11.788 1.00 97.75 121 SER A CA 1
ATOM 892 C C . SER A 1 121 ? -12.707 -16.470 -12.921 1.00 97.75 121 SER A C 1
ATOM 894 O O . SER A 1 121 ? -12.489 -16.764 -14.101 1.00 97.75 121 SER A O 1
ATOM 896 N N . ARG A 1 122 ? -13.747 -15.714 -12.556 1.00 97.38 122 ARG A N 1
ATOM 897 C CA . ARG A 1 122 ? -14.520 -14.923 -13.518 1.00 97.38 122 ARG A CA 1
ATOM 898 C C . ARG A 1 122 ? -13.750 -13.664 -13.926 1.00 97.38 122 ARG A C 1
ATOM 900 O O . ARG A 1 122 ? -12.844 -13.220 -13.225 1.00 97.38 122 ARG A O 1
ATOM 907 N N . THR A 1 123 ? -14.163 -13.069 -15.037 1.00 97.94 123 THR A N 1
ATOM 908 C CA . THR A 1 123 ? -13.752 -11.718 -15.433 1.00 97.94 123 THR A CA 1
ATOM 909 C C . THR A 1 123 ? -14.772 -10.684 -14.967 1.00 97.94 123 THR A C 1
ATOM 911 O O . THR A 1 123 ? -15.912 -11.032 -14.634 1.00 97.94 123 THR A O 1
ATOM 914 N N . VAL A 1 124 ? -14.383 -9.410 -14.974 1.00 97.62 124 VAL A N 1
ATOM 915 C CA . VAL A 1 124 ? -15.229 -8.291 -14.537 1.00 97.62 124 VAL A CA 1
ATOM 916 C C . VAL A 1 124 ? -15.239 -7.145 -15.548 1.00 97.62 124 VAL A C 1
ATOM 918 O O . VAL A 1 124 ? -14.255 -6.921 -16.248 1.00 97.62 124 VAL A O 1
ATOM 921 N N . ASP A 1 125 ? -16.369 -6.439 -15.636 1.00 97.00 125 ASP A N 1
ATOM 922 C CA . ASP A 1 125 ? -16.533 -5.264 -16.500 1.00 97.00 125 ASP A CA 1
ATOM 923 C C . ASP A 1 125 ? -16.199 -3.992 -15.714 1.00 97.00 125 ASP A C 1
ATOM 925 O O . ASP A 1 125 ? -17.027 -3.497 -14.950 1.00 97.00 125 ASP A O 1
ATOM 929 N N . GLY A 1 126 ? -14.976 -3.495 -15.891 1.00 95.25 126 GLY A N 1
ATOM 930 C CA . GLY A 1 126 ? -14.465 -2.254 -15.308 1.00 95.25 126 GLY A CA 1
ATOM 931 C C . GLY A 1 126 ? -14.528 -1.055 -16.258 1.00 95.25 126 GLY A C 1
ATOM 932 O O . GLY A 1 126 ? -13.970 -0.004 -15.950 1.00 95.25 126 GLY A O 1
ATOM 933 N N . ALA A 1 127 ? -15.209 -1.160 -17.406 1.00 94.25 127 ALA A N 1
ATOM 934 C CA . ALA A 1 127 ? -15.202 -0.120 -18.442 1.00 94.25 127 ALA A CA 1
ATOM 935 C C . ALA A 1 127 ? -15.824 1.226 -18.013 1.00 94.25 127 ALA A C 1
ATOM 937 O O . ALA A 1 127 ? -15.731 2.199 -18.754 1.00 94.25 127 ALA A O 1
ATOM 938 N N . ARG A 1 128 ? -16.496 1.280 -16.854 1.00 93.12 128 ARG A N 1
ATOM 939 C CA . ARG A 1 128 ? -17.041 2.517 -16.255 1.00 93.12 128 ARG A CA 1
ATOM 940 C C . ARG A 1 128 ? -16.082 3.207 -15.291 1.00 93.12 128 ARG A C 1
ATOM 942 O O . ARG A 1 128 ? -16.332 4.357 -14.948 1.00 93.12 128 ARG A O 1
ATOM 949 N N . LEU A 1 129 ? -15.063 2.491 -14.822 1.00 92.69 129 LEU A N 1
ATOM 950 C CA . LEU A 1 129 ? -14.084 3.010 -13.874 1.00 92.69 129 LEU A CA 1
ATOM 951 C C . LEU A 1 129 ? -12.830 3.483 -14.607 1.00 92.69 129 LEU A C 1
ATOM 953 O O . LEU A 1 129 ? -12.275 4.501 -14.240 1.00 92.69 129 LEU A O 1
ATOM 957 N N . ILE A 1 130 ? -12.444 2.801 -15.687 1.00 90.88 130 ILE A N 1
ATOM 958 C CA . ILE A 1 130 ? -11.182 3.070 -16.377 1.00 90.88 130 ILE A CA 1
ATOM 959 C C . ILE A 1 130 ? -11.389 3.983 -17.587 1.00 90.88 130 ILE A C 1
ATOM 961 O O . ILE A 1 130 ? -12.000 3.578 -18.582 1.00 90.88 130 ILE A O 1
ATOM 965 N N . ASP A 1 131 ? -10.778 5.164 -17.545 1.00 85.69 131 ASP A N 1
ATOM 966 C CA . ASP A 1 131 ? -10.622 6.043 -18.699 1.00 85.69 131 ASP A CA 1
ATOM 967 C C . ASP A 1 131 ? -9.234 5.840 -19.355 1.00 85.69 131 ASP A C 1
ATOM 969 O O . ASP A 1 131 ? -8.345 5.155 -18.849 1.00 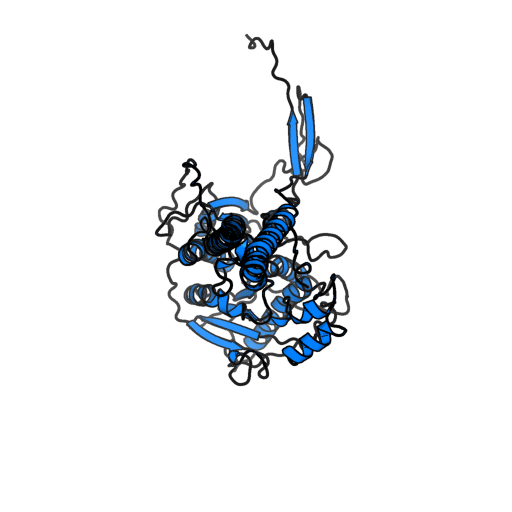85.69 131 ASP A O 1
ATOM 973 N N . GLY A 1 132 ? -9.041 6.363 -20.569 1.00 83.44 132 GLY A N 1
ATOM 974 C CA . GLY A 1 132 ? -7.749 6.268 -21.274 1.00 83.44 132 GLY A CA 1
ATOM 975 C C . GLY A 1 132 ? -7.461 4.935 -21.988 1.00 83.44 132 GLY A C 1
ATOM 976 O O . GLY A 1 132 ? -6.531 4.861 -22.790 1.00 83.44 132 GLY A O 1
ATOM 977 N N . TRP A 1 133 ? -8.304 3.903 -21.842 1.00 88.19 133 TRP A N 1
ATOM 978 C CA . TRP A 1 133 ? -8.180 2.628 -22.582 1.00 88.19 133 TRP A CA 1
ATOM 979 C C . TRP A 1 133 ? -8.772 2.676 -24.006 1.00 88.19 133 TRP A C 1
ATOM 981 O O . TRP A 1 133 ? -9.380 1.729 -24.496 1.00 88.19 133 TRP A O 1
ATOM 991 N N . ASN A 1 134 ? -8.624 3.798 -24.704 1.00 85.56 134 ASN A N 1
ATOM 992 C CA . ASN A 1 134 ? -9.115 3.976 -26.072 1.00 85.56 134 ASN A CA 1
ATOM 993 C C . ASN A 1 134 ? -7.974 4.410 -27.006 1.00 85.56 134 ASN A C 1
ATOM 995 O O . ASN A 1 134 ? -6.865 4.724 -26.575 1.00 85.56 134 ASN A O 1
ATOM 999 N N . GLY A 1 135 ? -8.237 4.426 -28.314 1.00 87.06 135 GLY A N 1
ATOM 1000 C CA . GLY A 1 135 ? -7.258 4.863 -29.314 1.00 87.06 135 GLY A CA 1
ATOM 1001 C C . GLY A 1 135 ? -6.055 3.922 -29.457 1.00 87.06 135 GLY A C 1
ATOM 1002 O O . GLY A 1 135 ? -6.129 2.738 -29.133 1.00 87.06 135 GLY A O 1
ATOM 1003 N N . ALA A 1 136 ? -4.942 4.445 -29.981 1.00 86.31 136 ALA A N 1
ATOM 1004 C CA . ALA A 1 136 ? -3.724 3.662 -30.211 1.00 86.31 136 ALA A CA 1
ATOM 1005 C C . ALA A 1 136 ? -3.099 3.067 -28.925 1.00 86.31 136 ALA A C 1
ATOM 1007 O O . ALA A 1 136 ? -2.711 1.897 -28.972 1.00 86.31 136 ALA A O 1
ATOM 1008 N N . PRO A 1 137 ? -3.037 3.791 -27.785 1.00 83.50 137 PRO A N 1
ATOM 1009 C CA . PRO A 1 137 ? -2.517 3.246 -26.526 1.00 83.50 137 PRO A CA 1
ATOM 1010 C C . PRO A 1 137 ? -3.394 2.113 -25.986 1.00 83.50 137 PRO A C 1
ATOM 1012 O O . PRO A 1 137 ? -2.886 1.029 -25.702 1.00 83.50 137 PRO A O 1
ATOM 1015 N N . GLY A 1 138 ? -4.718 2.316 -25.947 1.00 88.06 138 GLY A N 1
ATOM 1016 C CA . GLY A 1 138 ? -5.677 1.279 -25.556 1.00 88.06 138 GLY A CA 1
ATOM 1017 C C . GLY A 1 138 ? -5.614 0.048 -26.464 1.00 88.06 138 GLY A C 1
ATOM 1018 O O . GLY A 1 138 ? -5.567 -1.076 -25.974 1.00 88.06 138 GLY A O 1
ATOM 1019 N N . TRP A 1 139 ? -5.512 0.239 -27.786 1.00 89.94 139 TRP A N 1
ATOM 1020 C CA . TRP A 1 139 ? -5.329 -0.863 -28.737 1.00 89.94 139 TRP A CA 1
ATOM 1021 C C . TRP A 1 139 ? -4.040 -1.652 -28.474 1.00 89.94 139 TRP A C 1
ATOM 1023 O O . TRP A 1 139 ? -4.066 -2.883 -28.469 1.00 89.94 139 TRP A O 1
ATOM 1033 N N . ALA A 1 140 ? -2.918 -0.967 -28.232 1.00 89.50 140 ALA A N 1
ATOM 1034 C CA . ALA A 1 140 ? -1.646 -1.615 -27.924 1.00 89.50 140 ALA A CA 1
ATOM 1035 C C . ALA A 1 140 ? -1.722 -2.398 -26.604 1.00 89.50 140 ALA A C 1
ATOM 1037 O O . ALA A 1 140 ? -1.264 -3.540 -26.546 1.00 89.50 140 ALA A O 1
ATOM 1038 N N . ARG A 1 141 ? -2.369 -1.825 -25.582 1.00 91.12 141 ARG A N 1
ATOM 1039 C CA . ARG A 1 141 ? -2.615 -2.463 -24.284 1.00 91.12 141 ARG A CA 1
ATOM 1040 C C . ARG A 1 141 ? -3.490 -3.710 -24.420 1.00 91.12 141 ARG A C 1
ATOM 1042 O O . ARG A 1 141 ? -3.088 -4.780 -23.970 1.00 91.12 141 ARG A O 1
ATOM 1049 N N . THR A 1 142 ? -4.616 -3.623 -25.130 1.00 93.12 142 THR A N 1
ATOM 1050 C CA . THR A 1 142 ? -5.472 -4.783 -25.439 1.00 93.12 142 THR A CA 1
ATOM 1051 C C . THR A 1 142 ? -4.717 -5.840 -26.238 1.00 93.12 142 THR A C 1
ATOM 1053 O O . THR A 1 142 ? -4.840 -7.028 -25.967 1.00 93.12 142 THR A O 1
ATOM 1056 N N . ARG A 1 143 ? -3.874 -5.444 -27.197 1.00 92.44 143 ARG A N 1
ATOM 1057 C CA . ARG A 1 143 ? -3.056 -6.385 -27.974 1.00 92.44 143 ARG A CA 1
ATOM 1058 C C . ARG A 1 143 ? -1.976 -7.067 -27.133 1.00 92.44 143 ARG A C 1
ATOM 1060 O O . ARG A 1 143 ? -1.605 -8.201 -27.455 1.00 92.44 143 ARG A O 1
ATOM 1067 N N . TYR A 1 144 ? -1.439 -6.386 -26.126 1.00 92.06 144 TYR A N 1
ATOM 1068 C CA . TYR A 1 144 ? -0.459 -6.938 -25.198 1.00 92.06 144 TYR A CA 1
ATOM 1069 C C . TYR A 1 144 ? -1.119 -7.951 -24.255 1.00 92.06 144 TYR A C 1
ATOM 1071 O O . TYR A 1 144 ? -0.672 -9.095 -24.195 1.00 92.06 144 TYR A O 1
ATOM 1079 N N . TRP A 1 145 ? -2.218 -7.569 -23.605 1.00 93.44 145 TRP A N 1
ATOM 1080 C CA . TRP A 1 145 ? -2.891 -8.378 -22.583 1.00 93.44 145 TRP A CA 1
ATOM 1081 C C . TRP A 1 145 ? -3.882 -9.422 -23.115 1.00 93.44 145 TRP A C 1
ATOM 1083 O O . TRP A 1 145 ? -4.133 -10.413 -22.439 1.00 93.44 145 TRP A O 1
ATOM 1093 N N . ASP A 1 146 ? -4.390 -9.242 -24.336 1.00 94.94 146 ASP A N 1
ATOM 1094 C CA . ASP A 1 146 ? -5.434 -10.069 -24.966 1.00 94.94 146 ASP A CA 1
ATOM 1095 C C . ASP A 1 146 ? -6.831 -9.954 -24.317 1.00 94.94 146 ASP A C 1
ATOM 1097 O O . ASP A 1 146 ? -7.664 -10.849 -24.434 1.00 94.94 146 ASP A O 1
ATOM 1101 N N . PHE A 1 147 ? -7.110 -8.826 -23.656 1.00 95.50 147 PHE A N 1
ATOM 1102 C CA . PHE A 1 147 ? -8.432 -8.456 -23.137 1.00 95.50 147 PHE A CA 1
ATOM 1103 C C . PHE A 1 147 ? -8.627 -6.930 -23.120 1.00 95.50 147 PHE A C 1
ATOM 1105 O O . PHE A 1 147 ? -7.686 -6.159 -23.330 1.00 95.50 147 PHE A O 1
ATOM 1112 N N . ASP A 1 148 ? -9.861 -6.483 -22.890 1.00 94.94 148 ASP A N 1
ATOM 1113 C CA . ASP A 1 148 ? -10.228 -5.070 -22.756 1.00 94.94 148 ASP A CA 1
ATOM 1114 C C . ASP A 1 148 ? -10.876 -4.788 -21.376 1.00 94.94 148 ASP A C 1
ATOM 1116 O O . ASP A 1 148 ? -11.071 -5.725 -20.590 1.00 94.94 148 ASP A O 1
ATOM 1120 N N . PRO A 1 149 ? -11.212 -3.523 -21.045 1.00 94.75 149 PRO A N 1
ATOM 1121 C CA . PRO A 1 149 ? -11.798 -3.167 -19.751 1.00 94.75 149 PRO A CA 1
ATOM 1122 C C . PRO A 1 149 ? -13.113 -3.868 -19.398 1.00 94.75 149 PRO A C 1
ATOM 1124 O O . PRO A 1 149 ? -13.520 -3.823 -18.243 1.00 94.75 149 PRO A O 1
ATOM 1127 N N . LYS A 1 150 ? -13.804 -4.508 -20.348 1.00 96.12 150 LYS A N 1
ATOM 1128 C CA . LYS A 1 150 ? -15.062 -5.227 -20.092 1.00 96.12 150 LYS A CA 1
ATOM 1129 C C . LYS A 1 150 ? -14.842 -6.643 -19.570 1.00 96.12 150 LYS A C 1
ATOM 1131 O O . LYS A 1 150 ? -15.791 -7.284 -19.118 1.00 96.12 150 LYS A O 1
ATOM 1136 N N . THR A 1 151 ? -13.621 -7.157 -19.681 1.00 96.88 151 THR A N 1
ATOM 1137 C CA . THR A 1 151 ? -13.275 -8.535 -19.323 1.00 96.88 151 THR A CA 1
ATOM 1138 C C . THR A 1 151 ? -11.974 -8.591 -18.529 1.00 96.88 151 THR A C 1
ATOM 1140 O O . THR A 1 151 ? -11.111 -9.421 -18.813 1.00 96.88 151 THR A O 1
ATOM 1143 N N . LEU A 1 152 ? -11.823 -7.714 -17.535 1.00 97.56 152 LEU A N 1
ATOM 1144 C CA . LEU A 1 152 ? -10.640 -7.682 -16.678 1.00 97.56 152 LEU A CA 1
ATOM 1145 C C . LEU A 1 152 ? -10.515 -9.000 -15.898 1.00 97.56 152 LEU A C 1
ATOM 1147 O O . LEU A 1 152 ? -11.513 -9.470 -15.335 1.00 97.56 152 LEU A O 1
ATOM 1151 N N . PRO A 1 153 ? -9.329 -9.629 -15.872 1.00 97.81 153 PRO A N 1
ATOM 1152 C CA . PRO A 1 153 ? -9.123 -10.880 -15.163 1.00 97.81 153 PRO A CA 1
ATOM 1153 C C . PRO A 1 153 ? -8.982 -10.648 -13.656 1.00 97.81 153 PRO A C 1
ATOM 1155 O O . PRO A 1 153 ? -8.372 -9.679 -13.218 1.00 97.81 153 PRO A O 1
ATOM 1158 N N . LEU A 1 154 ? -9.496 -11.583 -12.855 1.00 98.44 154 LEU A N 1
ATOM 1159 C CA . LEU A 1 154 ? -9.203 -11.647 -11.424 1.00 98.44 154 LEU A CA 1
ATOM 1160 C C . LEU A 1 154 ? -8.069 -12.650 -11.206 1.00 98.44 154 LEU A C 1
ATOM 1162 O O . LEU A 1 154 ? -8.327 -13.838 -11.007 1.00 98.44 154 LEU A O 1
ATOM 1166 N N . ASN A 1 155 ? -6.823 -12.190 -11.252 1.00 98.19 155 ASN A N 1
ATOM 1167 C CA . ASN A 1 155 ? -5.627 -13.012 -11.055 1.00 98.19 155 ASN A CA 1
ATOM 1168 C C . ASN A 1 155 ? -5.071 -12.848 -9.629 1.00 98.19 155 ASN A C 1
ATOM 1170 O O . ASN A 1 155 ? -5.009 -11.738 -9.104 1.00 98.19 155 ASN A O 1
ATOM 1174 N N . GLY A 1 156 ? -4.663 -13.940 -8.978 1.00 98.06 156 GLY A N 1
ATOM 1175 C CA . GLY A 1 156 ? -4.094 -13.849 -7.635 1.00 98.06 156 GLY A CA 1
ATOM 1176 C C . GLY A 1 156 ? -3.278 -15.056 -7.194 1.00 98.06 156 GLY A C 1
ATOM 1177 O O . GLY A 1 156 ? -3.550 -16.206 -7.555 1.00 98.06 156 GLY A O 1
ATOM 1178 N N . ARG A 1 157 ? -2.263 -14.774 -6.379 1.00 98.50 157 ARG A N 1
ATOM 1179 C CA . ARG A 1 157 ? -1.420 -15.755 -5.688 1.00 98.50 157 ARG A CA 1
ATOM 1180 C C . ARG A 1 157 ? -1.888 -15.911 -4.260 1.00 98.50 157 ARG A C 1
ATOM 1182 O O . ARG A 1 157 ? -2.044 -14.911 -3.569 1.00 98.50 157 ARG A O 1
ATOM 1189 N N . VAL A 1 158 ? -2.076 -17.145 -3.819 1.00 98.81 158 VAL A N 1
ATOM 1190 C CA . VAL A 1 158 ? -2.692 -17.452 -2.531 1.00 98.81 158 VAL A CA 1
ATOM 1191 C C . VAL A 1 158 ? -1.719 -18.234 -1.668 1.00 98.81 158 VAL A C 1
ATOM 1193 O O . VAL A 1 158 ? -1.233 -19.286 -2.079 1.00 98.81 158 VAL A O 1
ATOM 1196 N N . TRP A 1 159 ? -1.513 -17.756 -0.445 1.00 98.81 159 TRP A N 1
ATOM 1197 C CA . TRP A 1 159 ? -0.895 -18.495 0.650 1.00 98.81 159 TRP A CA 1
ATOM 1198 C C . TRP A 1 159 ? -1.977 -18.735 1.694 1.00 98.81 159 TRP A C 1
ATOM 1200 O O . TRP A 1 159 ? -2.423 -17.805 2.366 1.00 98.81 159 TRP A O 1
ATOM 1210 N N . MET A 1 160 ? -2.454 -19.976 1.784 1.00 98.62 160 MET A N 1
ATOM 1211 C CA . MET A 1 160 ? -3.558 -20.323 2.672 1.00 98.62 160 MET A CA 1
ATOM 1212 C C . MET A 1 160 ? -3.093 -21.276 3.775 1.00 98.62 160 MET A C 1
ATOM 1214 O O . MET A 1 160 ? -2.541 -22.329 3.439 1.00 98.62 160 MET A O 1
ATOM 1218 N N . PRO A 1 161 ? -3.344 -20.966 5.059 1.00 98.38 161 PRO A N 1
ATOM 1219 C CA . PRO A 1 161 ? -3.055 -21.881 6.152 1.00 98.38 161 PRO A CA 1
ATOM 1220 C C . PRO A 1 161 ? -3.803 -23.211 5.975 1.00 98.38 161 PRO A C 1
ATOM 1222 O O . PRO A 1 161 ? -4.952 -23.252 5.524 1.00 98.38 161 PRO A O 1
ATOM 1225 N N . GLU A 1 162 ? -3.155 -24.307 6.348 1.00 96.94 162 GLU A N 1
ATOM 1226 C CA . GLU A 1 162 ? -3.805 -25.598 6.532 1.00 96.94 162 GLU A CA 1
ATOM 1227 C C . GLU A 1 162 ? -4.515 -25.651 7.895 1.00 96.94 162 GLU A C 1
ATOM 1229 O O . GLU A 1 162 ? -4.113 -25.002 8.866 1.00 96.94 162 GLU A O 1
ATOM 1234 N N . GLY A 1 163 ? -5.589 -26.439 7.966 1.00 94.38 163 GLY A N 1
ATOM 1235 C CA . GLY A 1 163 ? -6.439 -26.574 9.150 1.00 94.38 163 GLY A CA 1
ATOM 1236 C C . GLY A 1 163 ? -7.903 -26.265 8.854 1.00 94.38 163 GLY A C 1
ATOM 1237 O O . GLY A 1 163 ? -8.289 -26.069 7.698 1.00 94.38 163 GLY A O 1
ATOM 1238 N N . ASP A 1 164 ? -8.732 -26.252 9.896 1.00 92.31 164 ASP A N 1
ATOM 1239 C CA . ASP A 1 164 ? -10.189 -26.192 9.745 1.00 92.31 164 ASP A CA 1
ATOM 1240 C C . ASP A 1 164 ? -10.703 -24.814 9.310 1.00 92.31 164 ASP A C 1
ATOM 1242 O O . ASP A 1 164 ? -11.620 -24.765 8.488 1.00 92.31 164 ASP A O 1
ATOM 1246 N N . GLY A 1 165 ? -10.044 -23.726 9.721 1.00 93.62 165 GLY A N 1
ATOM 1247 C CA . GLY A 1 165 ? -10.523 -22.360 9.495 1.00 93.62 165 GLY A CA 1
ATOM 1248 C C . GLY A 1 165 ? -11.784 -22.042 10.323 1.00 93.62 165 GLY A C 1
ATOM 1249 O O . GLY A 1 165 ? -12.072 -22.756 11.286 1.00 93.62 165 GLY A O 1
ATOM 1250 N N . PRO A 1 166 ? -12.545 -20.990 9.971 1.00 97.62 166 PRO A N 1
ATOM 1251 C CA . PRO A 1 166 ? -12.229 -20.009 8.939 1.00 97.62 166 PRO A CA 1
ATOM 1252 C C . PRO A 1 166 ? -11.079 -19.086 9.379 1.00 97.62 166 PRO A C 1
ATOM 1254 O O . PRO A 1 166 ? -10.917 -18.774 10.559 1.00 97.62 166 PRO A O 1
ATOM 1257 N N . PHE A 1 167 ? -10.261 -18.669 8.420 1.00 98.69 167 PHE A N 1
ATOM 1258 C CA . PHE A 1 167 ? -9.107 -17.801 8.634 1.00 98.69 167 PHE A CA 1
ATOM 1259 C C . PHE A 1 167 ? -9.411 -16.379 8.135 1.00 98.69 167 PHE A C 1
ATOM 1261 O O . PHE A 1 167 ? -10.019 -16.253 7.066 1.00 98.69 167 PHE A O 1
ATOM 1268 N N . PRO A 1 168 ? -8.970 -15.324 8.850 1.00 98.75 168 PRO A N 1
ATOM 1269 C CA . PRO A 1 168 ? -8.972 -13.956 8.336 1.00 98.75 168 PRO A CA 1
ATOM 1270 C C . PRO A 1 168 ? -8.296 -13.849 6.971 1.00 98.75 168 PRO A C 1
ATOM 1272 O O . PRO A 1 168 ? -7.411 -14.646 6.645 1.00 98.75 168 PRO A O 1
ATOM 1275 N N . VAL A 1 169 ? -8.675 -12.840 6.192 1.00 98.94 169 VAL A N 1
ATOM 1276 C CA . VAL A 1 169 ? -8.178 -12.654 4.825 1.00 98.94 169 VAL A CA 1
ATOM 1277 C C . VAL A 1 169 ? -7.412 -11.345 4.705 1.00 98.94 169 VAL A C 1
ATOM 1279 O O . VAL A 1 169 ? -7.850 -10.305 5.189 1.00 98.94 169 VAL A O 1
ATOM 1282 N N . THR A 1 170 ? -6.278 -11.377 4.009 1.00 98.88 170 THR A N 1
ATOM 1283 C CA . THR A 1 170 ? -5.586 -10.168 3.578 1.00 98.88 170 THR A CA 1
ATOM 1284 C C . THR A 1 170 ? -5.339 -10.171 2.076 1.00 98.88 170 THR A C 1
ATOM 1286 O O . THR A 1 170 ? -4.883 -11.174 1.523 1.00 98.88 170 THR A O 1
ATOM 1289 N N . LEU A 1 171 ? -5.664 -9.063 1.406 1.00 98.88 171 LEU A N 1
ATOM 1290 C CA . LEU A 1 171 ? -5.338 -8.854 -0.007 1.00 98.88 171 LEU A CA 1
ATOM 1291 C C . LEU A 1 171 ? -4.198 -7.845 -0.108 1.00 98.88 171 LEU A C 1
ATOM 1293 O O . LEU A 1 171 ? -4.199 -6.845 0.604 1.00 98.88 171 LEU A O 1
ATOM 1297 N N . ILE A 1 172 ? -3.243 -8.113 -0.994 1.00 98.81 172 ILE A N 1
ATOM 1298 C CA . ILE A 1 172 ? -2.038 -7.313 -1.197 1.00 98.81 172 ILE A CA 1
ATOM 1299 C C . ILE A 1 172 ? -1.997 -6.842 -2.644 1.00 98.81 172 ILE A C 1
ATOM 1301 O O . ILE A 1 172 ? -1.898 -7.660 -3.563 1.00 98.81 172 ILE A O 1
ATOM 1305 N N . MET A 1 173 ? -2.026 -5.529 -2.823 1.00 97.69 173 MET A N 1
ATOM 1306 C CA . MET A 1 173 ? -2.030 -4.861 -4.113 1.00 97.69 173 MET A CA 1
ATOM 1307 C C . MET A 1 173 ? -0.756 -4.055 -4.320 1.00 97.69 173 MET A C 1
ATOM 1309 O O . MET A 1 173 ? -0.336 -3.262 -3.472 1.00 97.69 173 MET A O 1
ATOM 1313 N N . HIS A 1 174 ? -0.140 -4.256 -5.478 1.00 96.50 174 HIS A N 1
ATOM 1314 C CA . HIS A 1 174 ? 0.998 -3.460 -5.903 1.00 96.50 174 HIS A CA 1
ATOM 1315 C C . HIS A 1 174 ? 0.548 -2.101 -6.460 1.00 96.50 174 HIS A C 1
ATOM 1317 O O . HIS A 1 174 ? -0.598 -1.921 -6.861 1.00 96.50 174 HIS A O 1
ATOM 1323 N N . GLY A 1 175 ? 1.475 -1.149 -6.516 1.00 90.44 175 GLY A N 1
ATOM 1324 C CA . GLY A 1 175 ? 1.255 0.144 -7.160 1.00 90.44 175 GLY A CA 1
ATOM 1325 C C . GLY A 1 175 ? 1.634 0.164 -8.634 1.00 90.44 175 GLY A C 1
ATOM 1326 O O . GLY A 1 175 ? 1.841 -0.881 -9.258 1.00 90.44 175 GLY A O 1
ATOM 1327 N N . ASN A 1 176 ? 1.749 1.374 -9.179 1.00 88.06 176 ASN A N 1
ATOM 1328 C CA . ASN A 1 176 ? 2.208 1.575 -10.545 1.00 88.06 176 ASN A CA 1
ATOM 1329 C C . ASN A 1 176 ? 3.672 1.156 -10.706 1.00 88.06 176 ASN A C 1
ATOM 1331 O O . ASN A 1 176 ? 4.526 1.544 -9.919 1.00 88.06 176 ASN A O 1
ATOM 1335 N N . HIS A 1 177 ? 3.946 0.379 -11.745 1.00 86.81 177 HIS A N 1
ATOM 1336 C CA . HIS A 1 177 ? 5.278 -0.047 -12.167 1.00 86.81 177 HIS A CA 1
ATOM 1337 C C . HIS A 1 177 ? 5.185 -0.547 -13.617 1.00 86.81 177 HIS A C 1
ATOM 1339 O O . HIS A 1 177 ? 4.081 -0.768 -14.092 1.00 86.81 177 HIS A O 1
ATOM 1345 N N . ASP A 1 178 ? 6.281 -0.795 -14.327 1.00 84.00 178 ASP A N 1
ATOM 1346 C CA . ASP A 1 178 ? 6.240 -1.341 -15.696 1.00 84.00 178 ASP A CA 1
ATOM 1347 C C . ASP A 1 178 ? 5.243 -2.517 -15.848 1.00 84.00 178 ASP A C 1
ATOM 1349 O O . ASP A 1 178 ? 5.265 -3.466 -15.054 1.00 84.00 178 ASP A O 1
ATOM 1353 N N . ILE A 1 179 ? 4.368 -2.472 -16.868 1.00 86.12 179 ILE A N 1
ATOM 1354 C CA . ILE A 1 179 ? 3.351 -3.517 -17.133 1.00 86.12 179 ILE A CA 1
ATOM 1355 C C . ILE A 1 179 ? 3.967 -4.916 -17.309 1.00 86.12 179 ILE A C 1
ATOM 1357 O O . ILE A 1 179 ? 3.288 -5.924 -17.113 1.00 86.12 179 ILE A O 1
ATOM 1361 N N . GLU A 1 180 ? 5.243 -4.982 -17.686 1.00 85.88 180 GLU A N 1
ATOM 1362 C CA . GLU A 1 180 ? 6.025 -6.197 -17.887 1.00 85.88 180 GLU A CA 1
ATOM 1363 C C . GLU A 1 180 ? 6.591 -6.781 -16.580 1.00 85.88 180 GLU A C 1
ATOM 1365 O O . GLU A 1 180 ? 6.854 -7.986 -16.523 1.00 85.88 180 GLU A O 1
ATOM 1370 N N . ASP A 1 181 ? 6.785 -5.974 -15.526 1.00 87.12 181 ASP A N 1
ATOM 1371 C CA . ASP A 1 181 ? 7.293 -6.484 -14.250 1.00 87.12 181 ASP A CA 1
ATOM 1372 C C . ASP A 1 181 ? 6.156 -6.929 -13.339 1.00 87.12 181 ASP A C 1
ATOM 1374 O O . ASP A 1 181 ? 5.476 -6.127 -12.699 1.00 87.12 181 ASP A O 1
ATOM 1378 N N . SER A 1 182 ? 5.998 -8.245 -13.259 1.00 91.81 182 SER A N 1
ATOM 1379 C CA . SER A 1 182 ? 5.077 -8.955 -12.377 1.00 91.81 182 SER A CA 1
ATOM 1380 C C . SER A 1 182 ? 5.176 -8.509 -10.917 1.00 91.81 182 SER A C 1
ATOM 1382 O O . SER A 1 182 ? 5.929 -9.092 -10.136 1.00 91.81 182 SER A O 1
ATOM 1384 N N . SER A 1 183 ? 4.418 -7.489 -10.536 1.00 93.75 183 SER A N 1
ATOM 1385 C CA . SER A 1 183 ? 4.621 -6.791 -9.266 1.00 93.75 183 SER A CA 1
ATOM 1386 C C . SER A 1 183 ? 3.974 -7.538 -8.097 1.00 93.75 183 SER A C 1
ATOM 1388 O O . SER A 1 183 ? 4.476 -7.488 -6.974 1.00 93.75 183 SER A O 1
ATOM 1390 N N . ASP A 1 184 ? 2.936 -8.328 -8.373 1.00 95.88 184 ASP A N 1
ATOM 1391 C CA . ASP A 1 184 ? 2.284 -9.264 -7.450 1.00 95.88 184 ASP A CA 1
ATOM 1392 C C . ASP A 1 184 ? 3.260 -10.297 -6.845 1.00 95.88 184 ASP A C 1
ATOM 1394 O O . ASP A 1 184 ? 3.204 -10.616 -5.657 1.00 95.88 184 ASP A O 1
ATOM 1398 N N . LYS A 1 185 ? 4.238 -10.792 -7.623 1.00 95.94 185 LYS A N 1
ATOM 1399 C CA . LYS A 1 185 ? 5.239 -11.759 -7.114 1.00 95.94 185 LYS A CA 1
ATOM 1400 C C . LYS A 1 185 ? 6.111 -11.147 -6.008 1.00 95.94 185 LYS A C 1
ATOM 1402 O O . LYS A 1 185 ? 6.648 -11.862 -5.162 1.00 95.94 185 LYS A O 1
ATOM 1407 N N . GLY A 1 186 ? 6.238 -9.821 -6.026 1.00 97.19 186 GLY A N 1
ATOM 1408 C CA . GLY A 1 186 ? 7.073 -9.024 -5.145 1.00 97.19 186 GLY A CA 1
ATOM 1409 C C . GLY A 1 186 ? 6.706 -9.093 -3.667 1.00 97.19 186 GLY A C 1
ATOM 1410 O O . GLY A 1 186 ? 7.541 -8.804 -2.808 1.00 97.19 186 GLY A O 1
ATOM 1411 N N . TYR A 1 187 ? 5.472 -9.511 -3.373 1.00 98.25 187 TYR A N 1
ATOM 1412 C CA . TYR A 1 187 ? 4.926 -9.645 -2.022 1.00 98.25 187 TYR A CA 1
ATOM 1413 C C . TYR A 1 187 ? 4.845 -11.088 -1.533 1.00 98.25 187 TYR A C 1
ATOM 1415 O O . TYR A 1 187 ? 4.261 -11.340 -0.480 1.00 98.25 187 TYR A O 1
ATOM 1423 N N . ALA A 1 188 ? 5.465 -12.041 -2.237 1.00 98.31 188 ALA A N 1
ATOM 1424 C CA . ALA A 1 188 ? 5.499 -13.433 -1.792 1.00 98.31 188 ALA A CA 1
ATOM 1425 C C . ALA A 1 188 ? 6.010 -13.579 -0.350 1.00 98.31 188 ALA A C 1
ATOM 1427 O O . ALA A 1 188 ? 5.455 -14.350 0.427 1.00 98.31 188 ALA A O 1
ATOM 1428 N N . TRP A 1 189 ? 6.985 -12.756 0.046 1.00 97.94 189 TRP A N 1
ATOM 1429 C CA . TRP A 1 189 ? 7.532 -12.741 1.403 1.00 97.94 189 TRP A CA 1
ATOM 1430 C C . TRP A 1 189 ? 6.502 -12.369 2.487 1.00 97.94 189 TRP A C 1
ATOM 1432 O O . TRP A 1 189 ? 6.636 -12.820 3.623 1.00 97.94 189 TRP A O 1
ATOM 1442 N N . LEU A 1 190 ? 5.480 -11.567 2.157 1.00 98.38 190 LEU A N 1
ATOM 1443 C CA . LEU A 1 190 ? 4.357 -11.279 3.055 1.00 98.38 190 LEU A CA 1
ATOM 1444 C C . LEU A 1 190 ? 3.406 -12.470 3.118 1.00 98.38 190 LEU A C 1
ATOM 1446 O O . LEU A 1 190 ? 3.028 -12.885 4.208 1.00 98.38 190 LEU A O 1
ATOM 1450 N N . GLY A 1 191 ? 3.063 -13.057 1.970 1.00 98.25 191 GLY A N 1
ATOM 1451 C CA . GLY A 1 191 ? 2.178 -14.220 1.915 1.00 98.25 191 GLY A CA 1
ATOM 1452 C C . GLY A 1 191 ? 2.729 -15.430 2.674 1.00 98.25 191 GLY A C 1
ATOM 1453 O O . GLY A 1 191 ? 2.041 -16.006 3.518 1.00 98.25 191 GLY A O 1
ATOM 1454 N N . GLU A 1 192 ? 4.004 -15.752 2.449 1.00 98.44 192 GLU A N 1
ATOM 1455 C CA . GLU A 1 192 ? 4.739 -16.805 3.160 1.00 98.44 192 GLU A CA 1
ATOM 1456 C C . GLU A 1 192 ? 4.899 -16.513 4.652 1.00 98.44 192 GLU A C 1
ATOM 1458 O O . GLU A 1 192 ? 5.049 -17.439 5.448 1.00 98.44 192 GLU A O 1
ATOM 1463 N N . HIS A 1 193 ? 4.868 -15.239 5.052 1.00 98.06 193 HIS A N 1
ATOM 1464 C CA . HIS A 1 193 ? 4.925 -14.873 6.458 1.00 98.06 193 HIS A CA 1
ATOM 1465 C C . HIS A 1 193 ? 3.563 -14.956 7.142 1.00 98.06 193 HIS A C 1
ATOM 1467 O O . HIS A 1 193 ? 3.479 -15.530 8.226 1.00 98.06 193 HIS A O 1
ATOM 1473 N N . PHE A 1 194 ? 2.513 -14.402 6.536 1.00 98.62 194 PHE A N 1
ATOM 1474 C CA . PHE A 1 194 ? 1.192 -14.268 7.148 1.00 98.62 194 PHE A CA 1
ATOM 1475 C C . PHE A 1 194 ? 0.421 -15.586 7.220 1.00 98.62 194 PHE A C 1
ATOM 1477 O O . PHE A 1 194 ? -0.279 -15.821 8.207 1.00 98.62 194 PHE A O 1
ATOM 1484 N N . ALA A 1 195 ? 0.582 -16.483 6.243 1.00 98.50 195 ALA A N 1
ATOM 1485 C CA . ALA A 1 195 ? -0.119 -17.766 6.263 1.00 98.50 195 ALA A CA 1
ATOM 1486 C C . ALA A 1 195 ? 0.239 -18.641 7.483 1.00 98.50 195 ALA A C 1
ATOM 1488 O O . ALA A 1 195 ? -0.673 -19.136 8.147 1.00 98.50 195 ALA A O 1
ATOM 1489 N N . PRO A 1 196 ? 1.512 -18.750 7.904 1.00 98.00 196 PRO A N 1
ATOM 1490 C CA . PRO A 1 196 ? 1.860 -19.362 9.186 1.00 98.00 196 PRO A CA 1
ATOM 1491 C C . PRO A 1 196 ? 1.211 -18.730 10.429 1.00 98.00 196 PRO A C 1
ATOM 1493 O O . PRO A 1 196 ? 1.066 -19.414 11.443 1.00 98.00 196 PRO A O 1
ATOM 1496 N N . HIS A 1 197 ? 0.808 -17.455 10.379 1.00 97.50 197 HIS A N 1
ATOM 1497 C CA . HIS A 1 197 ? 0.059 -16.783 11.453 1.00 97.50 197 HIS A CA 1
ATOM 1498 C C . HIS A 1 197 ? -1.459 -17.016 11.379 1.00 97.50 197 HIS A C 1
ATOM 1500 O O . HIS A 1 197 ? -2.202 -16.423 12.156 1.00 97.50 197 HIS A O 1
ATOM 1506 N N . GLY A 1 198 ? -1.932 -17.884 10.479 1.00 98.06 198 GLY A N 1
ATOM 1507 C CA . GLY A 1 198 ? -3.354 -18.198 10.351 1.00 98.06 198 GLY A CA 1
ATOM 1508 C C . GLY A 1 198 ? -4.141 -17.159 9.550 1.00 98.06 198 GLY A C 1
ATOM 1509 O O . GLY A 1 198 ? -5.336 -17.005 9.782 1.00 98.06 198 GLY A O 1
ATOM 1510 N N . VAL A 1 199 ? -3.496 -16.443 8.624 1.00 98.69 199 VAL A N 1
ATOM 1511 C CA . VAL A 1 199 ? -4.144 -15.471 7.725 1.00 98.69 199 VAL A CA 1
ATOM 1512 C C . VAL A 1 199 ? -4.071 -15.976 6.286 1.00 98.69 199 VAL A C 1
ATOM 1514 O O . VAL A 1 199 ? -2.998 -16.330 5.809 1.00 98.69 199 VAL A O 1
ATOM 1517 N N . VAL A 1 200 ? -5.188 -15.991 5.556 1.00 98.88 200 VAL A N 1
ATOM 1518 C CA . VAL A 1 200 ? -5.156 -16.227 4.104 1.00 98.88 200 VAL A CA 1
ATOM 1519 C C . VAL A 1 200 ? -4.634 -14.971 3.426 1.00 98.88 200 VAL A C 1
ATOM 1521 O O . VAL A 1 200 ? -5.315 -13.950 3.421 1.00 98.88 200 VAL A O 1
ATOM 1524 N N . ALA A 1 201 ? -3.443 -15.041 2.842 1.00 98.81 201 ALA A N 1
ATOM 1525 C CA . ALA A 1 201 ? -2.856 -13.924 2.118 1.00 98.81 201 ALA A CA 1
ATOM 1526 C C . ALA A 1 201 ? -3.014 -14.115 0.612 1.00 98.81 201 ALA A C 1
ATOM 1528 O O . ALA A 1 201 ? -2.703 -15.181 0.074 1.00 98.81 201 ALA A O 1
ATOM 1529 N N . VAL A 1 202 ? -3.484 -13.070 -0.065 1.00 98.88 202 VAL A N 1
ATOM 1530 C CA . VAL A 1 202 ? -3.692 -13.060 -1.510 1.00 98.88 202 VAL A CA 1
ATOM 1531 C C . VAL A 1 202 ? -2.982 -11.860 -2.116 1.00 98.88 202 VAL A C 1
ATOM 1533 O O . VAL A 1 202 ? -3.391 -10.733 -1.873 1.00 98.88 202 VAL A O 1
ATOM 1536 N N . SER A 1 203 ? -1.940 -12.073 -2.920 1.00 98.69 203 SER A N 1
ATOM 1537 C CA . SER A 1 203 ? -1.368 -10.985 -3.722 1.00 98.69 203 SER A CA 1
ATOM 1538 C C . SER A 1 203 ? -2.037 -10.959 -5.089 1.00 98.69 203 SER A C 1
ATOM 1540 O O . SER A 1 203 ? -1.999 -11.963 -5.808 1.00 98.69 203 SER A O 1
ATOM 1542 N N . VAL A 1 204 ? -2.696 -9.844 -5.403 1.00 98.44 204 VAL A N 1
ATOM 1543 C CA . VAL A 1 204 ? -3.480 -9.672 -6.632 1.00 98.44 204 VAL A CA 1
ATOM 1544 C C . VAL A 1 204 ? -2.617 -9.092 -7.749 1.00 98.44 204 VAL A C 1
ATOM 1546 O O . VAL A 1 204 ? -1.699 -8.310 -7.495 1.00 98.44 204 VAL A O 1
ATOM 1549 N N . ASP A 1 205 ? -2.899 -9.514 -8.978 1.00 96.62 205 ASP A N 1
ATOM 1550 C CA . ASP A 1 205 ? -2.241 -9.026 -10.189 1.00 96.62 205 ASP A CA 1
ATOM 1551 C C . ASP A 1 205 ? -3.132 -7.995 -10.881 1.00 96.62 205 ASP A C 1
ATOM 1553 O O . ASP A 1 205 ? -4.205 -8.321 -11.385 1.00 96.62 205 ASP A O 1
ATOM 1557 N N . GLU A 1 206 ? -2.654 -6.753 -10.901 1.00 95.44 206 GLU A N 1
ATOM 1558 C CA . GLU A 1 206 ? -3.291 -5.615 -11.563 1.00 95.44 206 GLU A CA 1
ATOM 1559 C C . GLU A 1 206 ? -2.300 -4.893 -12.485 1.00 95.44 206 GLU A C 1
ATOM 1561 O O . GLU A 1 206 ? -2.438 -3.704 -12.784 1.00 95.44 206 GLU A O 1
ATOM 1566 N N . ASN A 1 207 ? -1.280 -5.609 -12.975 1.00 93.38 207 ASN A N 1
ATOM 1567 C CA . ASN A 1 207 ? -0.264 -5.072 -13.882 1.00 93.38 207 ASN A CA 1
ATOM 1568 C C . ASN A 1 207 ? -0.877 -4.420 -15.134 1.00 93.38 207 ASN A C 1
ATOM 1570 O O . ASN A 1 207 ? -0.304 -3.493 -15.703 1.00 93.38 207 ASN A O 1
ATOM 1574 N N . PHE A 1 208 ? -2.063 -4.863 -15.553 1.00 92.81 208 PHE A N 1
ATOM 1575 C CA . PHE A 1 208 ? -2.790 -4.291 -16.684 1.00 92.81 208 PHE A CA 1
ATOM 1576 C C . PHE A 1 208 ? -3.341 -2.877 -16.440 1.00 92.81 208 PHE A C 1
ATOM 1578 O O . PHE A 1 208 ? -3.679 -2.206 -17.417 1.00 92.81 208 PHE A O 1
ATOM 1585 N N . LEU A 1 209 ? -3.375 -2.404 -15.189 1.00 91.50 209 LEU A N 1
ATOM 1586 C CA . LEU A 1 209 ? -3.688 -1.018 -14.814 1.00 91.50 209 LEU A CA 1
ATOM 1587 C C . LEU A 1 209 ? -2.439 -0.138 -14.684 1.00 91.50 209 LEU A C 1
ATOM 1589 O O . LEU A 1 209 ? -2.554 1.057 -14.424 1.00 91.50 209 LEU A O 1
ATOM 1593 N N . ASN A 1 210 ? -1.238 -0.695 -14.846 1.00 88.31 210 ASN A N 1
ATOM 1594 C CA . ASN A 1 210 ? -0.021 0.092 -14.718 1.00 88.31 210 ASN A CA 1
ATOM 1595 C C . ASN A 1 210 ? 0.338 0.865 -15.997 1.00 88.31 210 ASN A C 1
ATOM 1597 O O . ASN A 1 210 ? -0.129 0.561 -17.099 1.00 88.31 210 ASN A O 1
ATOM 1601 N N . SER A 1 211 ? 1.238 1.832 -15.844 1.00 78.69 211 SER A N 1
ATOM 1602 C CA . SER A 1 211 ? 1.915 2.526 -16.932 1.00 78.69 211 SER A CA 1
ATOM 1603 C C . SER A 1 211 ? 2.830 1.570 -17.695 1.00 78.69 211 SER A C 1
ATOM 1605 O O . SER A 1 211 ? 3.555 0.774 -17.100 1.00 78.69 211 SER A O 1
ATOM 1607 N N . GLY A 1 212 ? 2.810 1.641 -19.022 1.00 70.56 212 GLY A N 1
ATOM 1608 C CA . GLY A 1 212 ? 3.636 0.793 -19.879 1.00 70.56 212 GLY A CA 1
ATOM 1609 C C . GLY A 1 212 ? 4.153 1.522 -21.108 1.00 70.56 212 GLY A C 1
ATOM 1610 O O . GLY A 1 212 ? 3.735 2.636 -21.423 1.00 70.56 212 GLY A O 1
ATOM 1611 N N . PHE A 1 213 ? 5.034 0.868 -21.870 1.00 64.69 213 PHE A N 1
ATOM 1612 C CA . PHE A 1 213 ? 5.564 1.439 -23.115 1.00 64.69 213 PHE A CA 1
ATOM 1613 C C . PHE A 1 213 ? 4.458 1.839 -24.110 1.00 64.69 213 PHE A C 1
ATOM 1615 O O . PHE A 1 213 ? 4.631 2.775 -24.890 1.00 64.69 213 PHE A O 1
ATOM 1622 N N . SER A 1 214 ? 3.297 1.172 -24.064 1.00 59.06 214 SER A N 1
ATOM 1623 C CA . SER A 1 214 ? 2.107 1.540 -24.843 1.00 59.06 214 SER A CA 1
ATOM 1624 C C . SER A 1 214 ? 1.673 2.991 -24.640 1.00 59.06 214 SER A C 1
ATOM 1626 O O . SER A 1 214 ? 1.144 3.600 -25.568 1.00 59.06 214 SER A O 1
ATOM 1628 N N . ASP A 1 215 ? 1.927 3.561 -23.465 1.00 65.88 215 ASP A N 1
ATOM 1629 C CA . ASP A 1 215 ? 1.493 4.908 -23.100 1.00 65.88 215 ASP A CA 1
ATOM 1630 C C . ASP A 1 215 ? 2.429 5.976 -23.697 1.00 65.88 215 ASP A C 1
ATOM 1632 O O . ASP A 1 215 ? 2.022 7.113 -23.925 1.00 65.88 215 ASP A O 1
ATOM 1636 N N . LEU A 1 216 ? 3.644 5.598 -24.122 1.00 59.97 216 LEU A N 1
ATOM 1637 C CA . LEU A 1 216 ? 4.524 6.464 -24.918 1.00 59.97 216 LEU A CA 1
ATOM 1638 C C . LEU A 1 216 ? 3.911 6.807 -26.290 1.00 59.97 216 LEU A C 1
ATOM 1640 O O . LEU A 1 216 ? 4.216 7.854 -26.867 1.00 59.97 216 LEU A O 1
ATOM 1644 N N . LEU A 1 217 ? 3.021 5.953 -26.814 1.00 58.94 217 LEU A N 1
ATOM 1645 C CA . LEU A 1 217 ? 2.323 6.181 -28.087 1.00 58.94 217 LEU A CA 1
ATOM 1646 C C . LEU A 1 217 ? 1.267 7.295 -28.006 1.00 58.94 217 LEU A C 1
ATOM 1648 O O . LEU A 1 217 ? 0.753 7.720 -29.039 1.00 58.94 217 LEU A O 1
ATOM 1652 N N . ALA A 1 218 ? 0.937 7.770 -26.806 1.00 54.59 218 ALA A N 1
ATOM 1653 C CA . ALA A 1 218 ? -0.179 8.676 -26.566 1.00 54.59 218 ALA A CA 1
ATOM 1654 C C . ALA A 1 218 ? 0.166 10.181 -26.638 1.00 54.59 218 ALA A C 1
ATOM 1656 O O . ALA A 1 218 ? -0.744 10.999 -26.612 1.00 54.59 218 ALA A O 1
ATOM 1657 N N . SER A 1 219 ? 1.438 10.568 -26.797 1.00 47.75 219 SER A N 1
ATOM 1658 C CA . SER A 1 219 ? 1.935 11.963 -26.795 1.00 47.75 219 SER A CA 1
ATOM 1659 C C . SER A 1 219 ? 1.559 12.796 -25.550 1.00 47.75 219 SER A C 1
ATOM 1661 O O . SER A 1 219 ? 0.412 13.171 -25.369 1.00 47.75 219 SER A O 1
ATOM 1663 N N . VAL A 1 220 ? 2.565 13.154 -24.741 1.00 44.69 220 VAL A N 1
ATOM 1664 C CA . VAL A 1 220 ? 2.609 14.149 -23.633 1.00 44.69 220 VAL A CA 1
ATOM 1665 C C . VAL A 1 220 ? 1.576 14.026 -22.483 1.00 44.69 220 VAL A C 1
ATOM 1667 O O . VAL A 1 220 ? 1.983 14.198 -21.343 1.00 44.69 220 VAL A O 1
ATOM 1670 N N . ASN A 1 221 ? 0.312 13.661 -22.725 1.00 45.50 221 ASN A N 1
ATOM 1671 C CA . ASN A 1 221 ? -0.770 13.487 -21.735 1.00 45.50 221 ASN A CA 1
ATOM 1672 C C . ASN A 1 221 ? -1.376 12.073 -21.804 1.00 45.50 221 ASN A C 1
ATOM 1674 O O . ASN A 1 221 ? -2.589 11.887 -21.862 1.00 45.50 221 ASN A O 1
ATOM 1678 N N . GLY A 1 222 ? -0.510 11.078 -21.929 1.00 48.84 222 GLY A N 1
ATOM 1679 C CA . GLY A 1 222 ? -0.876 9.725 -22.292 1.00 48.84 222 GLY A CA 1
ATOM 1680 C C . GLY A 1 222 ? -0.779 8.717 -21.164 1.00 48.84 222 GLY A C 1
ATOM 1681 O O . GLY A 1 222 ? 0.255 8.668 -20.510 1.00 48.84 222 GLY A O 1
ATOM 1682 N N . GLY A 1 223 ? -1.801 7.885 -20.990 1.00 64.06 223 GLY A N 1
ATOM 1683 C CA . GLY A 1 223 ? -1.846 6.846 -19.964 1.00 64.06 223 GLY A CA 1
ATOM 1684 C C . GLY A 1 223 ? -3.284 6.446 -19.658 1.00 64.06 223 GLY A C 1
ATOM 1685 O O . GLY A 1 223 ? -4.216 6.942 -20.298 1.00 64.06 223 GLY A O 1
ATOM 1686 N N . LEU A 1 224 ? -3.454 5.541 -18.698 1.00 67.94 224 LEU A N 1
ATOM 1687 C CA . LEU A 1 224 ? -4.755 5.376 -18.058 1.00 67.94 224 LEU A CA 1
ATOM 1688 C C . LEU A 1 224 ? -5.049 6.618 -17.207 1.00 67.94 224 LEU A C 1
ATOM 1690 O O . LEU A 1 224 ? -4.128 7.265 -16.715 1.00 67.94 224 LEU A O 1
ATOM 1694 N N . ASP A 1 225 ? -6.326 6.964 -17.113 1.00 65.50 225 ASP A N 1
ATOM 1695 C CA . ASP A 1 225 ? -6.840 8.004 -16.223 1.00 65.50 225 ASP A CA 1
ATOM 1696 C C . ASP A 1 225 ? -7.940 7.356 -15.383 1.00 65.50 225 ASP A C 1
ATOM 1698 O O . ASP A 1 225 ? -8.668 6.495 -15.893 1.00 65.50 225 ASP A O 1
ATOM 1702 N N . LYS A 1 226 ? -8.050 7.745 -14.110 1.00 67.94 226 LYS A N 1
ATOM 1703 C CA . LYS A 1 226 ? -8.934 7.090 -13.130 1.00 67.94 226 LYS A CA 1
ATOM 1704 C C . LYS A 1 226 ? -8.688 5.579 -13.066 1.00 67.94 226 LYS A C 1
ATOM 1706 O O . LYS A 1 226 ? -9.568 4.746 -13.243 1.00 67.94 226 LYS A O 1
ATOM 1711 N N . GLU A 1 227 ? -7.430 5.191 -12.911 1.00 82.94 227 GLU A N 1
ATOM 1712 C CA . GLU A 1 227 ? -7.084 3.797 -12.668 1.00 82.94 227 GLU A CA 1
ATOM 1713 C C . GLU A 1 227 ? -7.201 3.439 -11.188 1.00 82.94 227 GLU A C 1
ATOM 1715 O O . GLU A 1 227 ? -7.412 2.272 -10.874 1.00 82.94 227 GLU A O 1
ATOM 1720 N N . ASN A 1 228 ? -7.068 4.407 -10.278 1.00 86.06 228 ASN A N 1
ATOM 1721 C CA . ASN A 1 228 ? -6.985 4.107 -8.853 1.00 86.06 228 ASN A CA 1
ATOM 1722 C C . ASN A 1 228 ? -8.314 3.598 -8.277 1.00 86.06 228 ASN A C 1
ATOM 1724 O O . ASN A 1 228 ? -8.337 2.541 -7.644 1.00 86.06 228 ASN A O 1
ATOM 1728 N N . ASP A 1 229 ? -9.432 4.228 -8.642 1.00 92.25 229 ASP A N 1
ATOM 1729 C CA . ASP A 1 229 ? -10.777 3.751 -8.303 1.00 92.25 229 ASP A CA 1
ATOM 1730 C C . ASP A 1 229 ? -11.058 2.377 -8.919 1.00 92.25 229 ASP A C 1
ATOM 1732 O O . ASP A 1 229 ? -11.671 1.517 -8.277 1.00 92.25 229 ASP A O 1
ATOM 1736 N N . ALA A 1 230 ? -10.556 2.114 -10.127 1.00 95.62 230 ALA A N 1
ATOM 1737 C CA . ALA A 1 230 ? -10.594 0.775 -10.699 1.00 95.62 230 ALA A CA 1
ATOM 1738 C C . ALA A 1 230 ? -9.795 -0.242 -9.858 1.00 95.62 230 ALA A C 1
ATOM 1740 O O . ALA A 1 230 ? -10.322 -1.322 -9.596 1.00 95.62 230 ALA A O 1
ATOM 1741 N N . ARG A 1 231 ? -8.585 0.093 -9.385 1.00 96.81 231 ARG A N 1
ATOM 1742 C CA . ARG A 1 231 ? -7.765 -0.761 -8.496 1.00 96.81 231 ARG A CA 1
ATOM 1743 C C . ARG A 1 231 ? -8.491 -1.072 -7.184 1.00 96.81 231 ARG A C 1
ATOM 1745 O O . ARG A 1 231 ? -8.645 -2.231 -6.795 1.00 96.81 231 ARG A O 1
ATOM 1752 N N . GLY A 1 232 ? -9.033 -0.046 -6.524 1.00 97.25 232 GLY A N 1
ATOM 1753 C CA . GLY A 1 232 ? -9.794 -0.213 -5.284 1.00 97.25 232 GLY A CA 1
ATOM 1754 C C . GLY A 1 232 ? -11.036 -1.094 -5.470 1.00 97.25 232 GLY A C 1
ATOM 1755 O O . GLY A 1 232 ? -11.319 -1.978 -4.658 1.00 97.25 232 GLY A O 1
ATOM 1756 N N . TRP A 1 233 ? -11.757 -0.919 -6.579 1.00 98.00 233 TRP A N 1
ATOM 1757 C CA . TRP A 1 233 ? -12.895 -1.767 -6.939 1.00 98.00 233 TRP A CA 1
ATOM 1758 C C . TRP A 1 233 ? -12.490 -3.214 -7.265 1.00 98.00 233 TRP A C 1
ATOM 1760 O O . TRP A 1 233 ? -13.180 -4.150 -6.846 1.00 98.00 233 TRP A O 1
ATOM 1770 N N . MET A 1 234 ? -11.366 -3.425 -7.956 1.00 98.25 234 MET A N 1
ATOM 1771 C CA . MET A 1 234 ? -10.857 -4.758 -8.296 1.00 98.25 234 MET A CA 1
ATOM 1772 C C . MET A 1 234 ? -10.560 -5.594 -7.043 1.00 98.25 234 MET A C 1
ATOM 1774 O O . MET A 1 234 ? -10.957 -6.763 -6.986 1.00 98.25 234 MET A O 1
ATOM 1778 N N . LEU A 1 235 ? -9.990 -5.001 -5.987 1.00 98.50 235 LEU A N 1
ATOM 1779 C CA . LEU A 1 235 ? -9.822 -5.669 -4.687 1.00 98.50 235 LEU A CA 1
ATOM 1780 C C . LEU A 1 235 ? -11.142 -6.209 -4.113 1.00 98.50 235 LEU A C 1
ATOM 1782 O O . LEU A 1 235 ? -11.198 -7.334 -3.603 1.00 98.50 235 LEU A O 1
ATOM 1786 N N . LEU A 1 236 ? -12.226 -5.441 -4.219 1.00 98.81 236 LEU A N 1
ATOM 1787 C CA . LEU A 1 236 ? -13.543 -5.868 -3.743 1.00 98.81 236 LEU A CA 1
ATOM 1788 C C . LEU A 1 236 ? -14.150 -6.957 -4.640 1.00 98.81 236 LEU A C 1
ATOM 1790 O O . LEU A 1 236 ? -14.802 -7.882 -4.147 1.00 98.81 236 LEU A O 1
ATOM 1794 N N . GLU A 1 237 ? -13.894 -6.914 -5.947 1.00 98.81 237 GLU A N 1
ATOM 1795 C CA . GLU A 1 237 ? -14.275 -7.981 -6.877 1.00 98.81 237 GLU A CA 1
ATOM 1796 C C . GLU A 1 237 ? -13.527 -9.297 -6.599 1.00 98.81 237 GLU A C 1
ATOM 1798 O O . GLU A 1 237 ? -14.130 -10.375 -6.692 1.00 98.81 237 GLU A O 1
ATOM 1803 N N . HIS A 1 238 ? -12.263 -9.224 -6.170 1.00 98.81 238 HIS A N 1
ATOM 1804 C CA . HIS A 1 238 ? -11.507 -10.367 -5.658 1.00 98.81 238 HIS A CA 1
ATOM 1805 C C . HIS A 1 238 ? -12.145 -10.952 -4.393 1.00 98.81 238 HIS A C 1
ATOM 1807 O O . HIS A 1 238 ? -12.412 -12.155 -4.348 1.00 98.81 238 HIS A O 1
ATOM 1813 N N . LEU A 1 239 ? -12.475 -10.127 -3.394 1.00 98.88 239 LEU A N 1
ATOM 1814 C CA . LEU A 1 239 ? -13.196 -10.586 -2.198 1.00 98.88 239 LEU A CA 1
ATOM 1815 C C . LEU A 1 239 ? -14.558 -11.204 -2.549 1.00 98.88 239 LEU A C 1
ATOM 1817 O O . LEU A 1 239 ? -14.946 -12.227 -1.979 1.00 98.88 239 LEU A O 1
ATOM 1821 N N . ARG A 1 240 ? -15.270 -10.652 -3.540 1.00 98.75 240 ARG A N 1
ATOM 1822 C CA . ARG A 1 240 ? -16.534 -11.218 -4.033 1.00 98.75 240 ARG A CA 1
ATOM 1823 C C . ARG A 1 240 ? -16.335 -12.591 -4.667 1.00 98.75 240 ARG A C 1
ATOM 1825 O O . ARG A 1 240 ? -17.106 -13.504 -4.376 1.00 98.75 240 ARG A O 1
ATOM 1832 N N . GLN A 1 241 ? -15.286 -12.769 -5.470 1.00 98.69 241 GLN A N 1
ATOM 1833 C CA . GLN A 1 241 ? -14.925 -14.076 -6.025 1.00 98.69 241 GLN A CA 1
ATOM 1834 C C . GLN A 1 241 ? -14.592 -15.091 -4.918 1.00 98.69 241 GLN A C 1
ATOM 1836 O O . GLN A 1 241 ? -15.051 -16.235 -4.974 1.00 98.69 241 GLN A O 1
ATOM 1841 N N . LEU A 1 242 ? -13.845 -14.670 -3.894 1.00 98.69 242 LEU A N 1
ATOM 1842 C CA . LEU A 1 242 ? -13.522 -15.494 -2.728 1.00 98.69 242 LEU A CA 1
ATOM 1843 C C . LEU A 1 242 ? -14.779 -15.882 -1.930 1.00 98.69 242 LEU A C 1
ATOM 1845 O O . LEU A 1 242 ? -14.905 -17.035 -1.520 1.00 98.69 242 LEU A O 1
ATOM 1849 N N . ARG A 1 243 ? -15.748 -14.968 -1.769 1.00 98.50 243 ARG A N 1
ATOM 1850 C CA . ARG A 1 243 ? -17.055 -15.227 -1.131 1.00 98.50 243 ARG A CA 1
ATOM 1851 C C . ARG A 1 243 ? -17.888 -16.262 -1.879 1.00 98.50 243 ARG A C 1
ATOM 1853 O O . ARG A 1 243 ? -18.572 -17.073 -1.259 1.00 98.50 243 ARG A O 1
ATOM 1860 N N . GLU A 1 244 ? -17.878 -16.217 -3.207 1.00 98.00 244 GLU A N 1
ATOM 1861 C CA . GLU A 1 244 ? -18.570 -17.204 -4.044 1.00 98.00 244 GLU A CA 1
ATOM 1862 C C . GLU A 1 244 ? -17.937 -18.592 -3.871 1.00 98.00 244 GLU A C 1
ATOM 1864 O O . GLU A 1 244 ? -18.638 -19.585 -3.666 1.00 98.00 244 GLU A O 1
ATOM 1869 N N . TRP A 1 245 ? -16.605 -18.659 -3.872 1.00 98.19 245 TRP A N 1
ATOM 1870 C CA . TRP A 1 245 ? -15.863 -19.902 -3.681 1.00 98.19 245 TRP A CA 1
ATOM 1871 C C . TRP A 1 245 ? -15.947 -20.466 -2.266 1.00 98.19 245 TRP A C 1
ATOM 1873 O O . TRP A 1 245 ? -16.048 -21.682 -2.121 1.00 98.19 245 TRP A O 1
ATOM 1883 N N . SER A 1 246 ? -15.985 -19.630 -1.227 1.00 97.50 246 SER A N 1
ATOM 1884 C CA . SER A 1 246 ? -16.101 -20.108 0.157 1.00 97.50 246 SER A CA 1
ATOM 1885 C C . SER A 1 246 ? -17.432 -20.810 0.447 1.00 97.50 246 SER A C 1
ATOM 1887 O O . SER A 1 246 ? -17.507 -21.629 1.366 1.00 97.50 246 SER A O 1
ATOM 1889 N N . LYS A 1 247 ? -18.465 -20.542 -0.364 1.00 96.56 247 LYS A N 1
ATOM 1890 C CA . LYS A 1 247 ? -19.791 -21.181 -0.301 1.00 96.56 247 LYS A CA 1
ATOM 1891 C C . LYS A 1 247 ? -19.903 -22.452 -1.155 1.00 96.56 247 LYS A C 1
ATOM 1893 O O . LYS A 1 247 ? -20.849 -23.220 -0.981 1.00 96.56 247 LYS A O 1
ATOM 1898 N N . ALA A 1 248 ? -18.976 -22.688 -2.083 1.00 96.56 248 ALA A N 1
ATOM 1899 C CA . ALA A 1 248 ? -19.014 -23.831 -2.991 1.00 96.56 248 ALA A CA 1
ATOM 1900 C C . ALA A 1 248 ? -18.360 -25.067 -2.349 1.00 96.56 248 ALA A C 1
ATOM 1902 O O . ALA A 1 248 ? -17.166 -25.056 -2.077 1.00 96.56 248 ALA A O 1
ATOM 1903 N N . LYS A 1 249 ? -19.128 -26.148 -2.137 1.00 91.69 249 LYS A N 1
ATOM 1904 C CA . LYS A 1 249 ? -18.714 -27.333 -1.349 1.00 91.69 249 LYS A CA 1
ATOM 1905 C C . LYS A 1 249 ? -17.399 -27.988 -1.789 1.00 91.69 249 LYS A C 1
ATOM 1907 O O . LYS A 1 249 ? -16.629 -28.395 -0.930 1.00 91.69 249 LYS A O 1
ATOM 1912 N N . ASP A 1 250 ? -17.146 -28.062 -3.094 1.00 92.56 250 ASP A N 1
ATOM 1913 C CA . ASP A 1 250 ? -15.961 -28.729 -3.657 1.00 92.56 250 ASP A CA 1
ATOM 1914 C C . ASP A 1 250 ? -14.808 -27.754 -3.952 1.00 92.56 250 ASP A C 1
ATOM 1916 O O . ASP A 1 250 ? -13.826 -28.108 -4.604 1.00 92.56 250 ASP A O 1
ATOM 1920 N N . ASN A 1 251 ? -14.921 -26.499 -3.509 1.00 96.75 251 ASN A N 1
ATOM 1921 C CA . ASN A 1 251 ? -13.878 -25.505 -3.703 1.00 96.75 251 ASN A CA 1
ATOM 1922 C C . ASN A 1 251 ? -12.829 -25.573 -2.584 1.00 96.75 251 ASN A C 1
ATOM 1924 O O . ASN A 1 251 ? -13.144 -25.799 -1.418 1.00 96.75 251 ASN A O 1
ATOM 1928 N N . VAL A 1 252 ? -11.569 -25.290 -2.916 1.00 96.50 252 VAL A N 1
ATOM 1929 C CA . VAL A 1 252 ? -10.467 -25.233 -1.942 1.00 96.50 252 VAL A CA 1
ATOM 1930 C C . VAL A 1 252 ? -10.687 -24.196 -0.828 1.00 96.50 252 VAL A C 1
ATOM 1932 O O . VAL A 1 252 ? -10.090 -24.332 0.238 1.00 96.50 252 VAL A O 1
ATOM 1935 N N . PHE A 1 253 ? -11.540 -23.193 -1.044 1.00 97.94 253 PHE A N 1
ATOM 1936 C CA . PHE A 1 253 ? -11.907 -22.176 -0.058 1.00 97.94 253 PHE A CA 1
ATOM 1937 C C . PHE A 1 253 ? -13.154 -22.514 0.770 1.00 97.94 253 PHE A C 1
ATOM 1939 O O . PHE A 1 253 ? -13.515 -21.727 1.648 1.00 97.94 253 PHE A O 1
ATOM 1946 N N . ALA A 1 254 ? -13.816 -23.650 0.520 1.00 97.25 254 ALA A N 1
ATOM 1947 C CA . ALA A 1 254 ? -15.060 -24.029 1.187 1.00 97.25 254 ALA A CA 1
ATOM 1948 C C . ALA A 1 254 ? -14.922 -23.988 2.719 1.00 97.25 254 ALA A C 1
ATOM 1950 O O . ALA A 1 254 ? -14.156 -24.757 3.302 1.00 97.25 254 ALA A O 1
ATOM 1951 N N . GLY A 1 255 ? -15.642 -23.067 3.368 1.00 96.19 255 GLY A N 1
ATOM 1952 C CA . GLY A 1 255 ? -15.590 -22.870 4.824 1.00 96.19 255 GLY A CA 1
ATOM 1953 C C . GLY A 1 255 ? -14.240 -22.397 5.389 1.00 96.19 255 GLY A C 1
ATOM 1954 O O . GLY A 1 255 ? -14.055 -22.431 6.600 1.00 96.19 255 GLY A O 1
ATOM 1955 N N . LYS A 1 256 ? -13.287 -21.971 4.546 1.00 98.06 256 LYS A N 1
ATOM 1956 C CA . LYS A 1 256 ? -11.927 -21.587 4.975 1.00 98.06 256 LYS A CA 1
ATOM 1957 C C . LYS A 1 256 ? -11.727 -20.098 5.211 1.00 98.06 256 LYS A C 1
ATOM 1959 O O . LYS A 1 256 ? -10.735 -19.740 5.836 1.00 98.06 256 LYS A O 1
ATOM 1964 N N . LEU A 1 257 ? -12.619 -19.247 4.714 1.00 98.69 257 LEU A N 1
ATOM 1965 C CA . LEU A 1 257 ? -12.433 -17.795 4.707 1.00 98.69 257 LEU A CA 1
ATOM 1966 C C . LEU A 1 257 ? -13.377 -17.110 5.689 1.00 98.69 257 LEU A C 1
ATOM 1968 O O . LEU A 1 257 ? -14.589 -17.313 5.620 1.00 98.69 257 LEU A O 1
ATOM 1972 N N . ASP A 1 258 ? -12.812 -16.270 6.548 1.00 98.69 258 ASP A N 1
ATOM 1973 C CA . ASP A 1 258 ? -13.539 -15.326 7.384 1.00 98.69 258 ASP A CA 1
ATOM 1974 C C . ASP A 1 258 ? -13.509 -13.947 6.713 1.00 98.69 258 ASP A C 1
ATOM 1976 O O . ASP A 1 258 ? -12.531 -13.208 6.808 1.00 98.69 258 ASP A O 1
ATOM 1980 N N . LEU A 1 259 ? -14.567 -13.633 5.965 1.00 98.75 259 LEU A N 1
ATOM 1981 C CA . LEU A 1 259 ? -14.682 -12.378 5.214 1.00 98.75 259 LEU A CA 1
ATOM 1982 C C . LEU A 1 259 ? -15.273 -11.228 6.048 1.00 98.75 259 LEU A C 1
ATOM 1984 O O . LEU A 1 259 ? -15.443 -10.127 5.521 1.00 98.75 259 LEU A O 1
ATOM 1988 N N . ASP A 1 260 ? -15.534 -11.473 7.335 1.00 98.50 260 ASP A N 1
ATOM 1989 C CA . ASP A 1 260 ? -15.856 -10.441 8.325 1.00 98.50 260 ASP A CA 1
ATOM 1990 C C . ASP A 1 260 ? -14.586 -9.929 9.039 1.00 98.50 260 ASP A C 1
ATOM 1992 O O . ASP A 1 260 ? -14.637 -8.963 9.804 1.00 98.50 260 ASP A O 1
ATOM 1996 N N . ARG A 1 261 ? -13.432 -10.560 8.769 1.00 98.69 261 ARG A N 1
ATOM 1997 C CA . ARG A 1 261 ? -12.100 -10.191 9.266 1.00 98.69 261 ARG A CA 1
ATOM 1998 C C . ARG A 1 261 ? -11.119 -10.021 8.109 1.00 98.69 261 ARG A C 1
ATOM 2000 O O . ARG A 1 261 ? -10.345 -10.927 7.785 1.00 98.69 261 ARG A O 1
ATOM 2007 N N . VAL A 1 262 ? -11.164 -8.847 7.482 1.00 98.94 262 VAL A N 1
ATOM 2008 C CA . VAL A 1 262 ? -10.361 -8.499 6.303 1.00 98.94 262 VAL A CA 1
ATOM 2009 C C . VAL A 1 262 ? -9.401 -7.347 6.596 1.00 98.94 262 VAL A C 1
ATOM 2011 O O . VAL A 1 262 ? -9.795 -6.333 7.171 1.00 98.94 262 VAL A O 1
ATOM 2014 N N . VAL A 1 263 ? -8.152 -7.470 6.138 1.00 98.94 263 VAL A N 1
ATOM 2015 C CA . VAL A 1 263 ? -7.205 -6.346 6.027 1.00 98.94 263 VAL A CA 1
ATOM 2016 C C . VAL A 1 263 ? -6.759 -6.176 4.581 1.00 98.94 263 VAL A C 1
ATOM 2018 O O . VAL A 1 263 ? -6.399 -7.155 3.933 1.00 98.94 263 VAL A O 1
ATOM 2021 N N . LEU A 1 264 ? -6.726 -4.946 4.072 1.00 98.94 264 LEU A N 1
ATOM 2022 C CA . LEU A 1 264 ? -6.203 -4.656 2.733 1.00 98.94 264 LEU A CA 1
ATOM 2023 C C . LEU A 1 264 ? -4.821 -4.008 2.828 1.00 98.94 264 LEU A C 1
ATOM 2025 O O . LEU A 1 264 ? -4.603 -3.129 3.655 1.00 98.94 264 LEU A O 1
ATOM 2029 N N . ILE A 1 265 ? -3.892 -4.436 1.980 1.00 98.94 265 ILE A N 1
ATOM 2030 C CA . ILE A 1 265 ? -2.523 -3.925 1.920 1.00 98.94 265 ILE A CA 1
ATOM 2031 C C . ILE A 1 265 ? -2.273 -3.372 0.522 1.00 98.94 265 ILE A C 1
ATOM 2033 O O . ILE A 1 265 ? -2.516 -4.062 -0.466 1.00 98.94 265 ILE A O 1
ATOM 2037 N N . GLY A 1 266 ? -1.764 -2.150 0.433 1.00 98.56 266 GLY A N 1
ATOM 2038 C CA . GLY A 1 266 ? -1.528 -1.472 -0.835 1.00 98.56 266 GLY A CA 1
ATOM 2039 C C . GLY A 1 266 ? -0.208 -0.713 -0.845 1.00 98.56 266 GLY A C 1
ATOM 2040 O O . GLY A 1 266 ? 0.149 -0.115 0.164 1.00 98.56 266 GLY A O 1
ATOM 2041 N N . HIS A 1 267 ? 0.518 -0.722 -1.965 1.00 98.25 267 HIS A N 1
ATOM 2042 C CA . HIS A 1 267 ? 1.772 0.029 -2.133 1.00 98.25 267 HIS A CA 1
ATOM 2043 C C . HIS A 1 267 ? 1.646 1.131 -3.183 1.00 98.25 267 HIS A C 1
ATOM 2045 O O . HIS A 1 267 ? 1.126 0.858 -4.261 1.00 98.25 267 HIS A O 1
ATOM 2051 N N . SER A 1 268 ? 2.167 2.335 -2.924 1.00 95.69 268 SER A N 1
ATOM 2052 C CA . SER A 1 268 ? 2.155 3.454 -3.882 1.00 95.69 268 SER A CA 1
ATOM 2053 C C . SER A 1 268 ? 0.721 3.800 -4.301 1.00 95.69 268 SER A C 1
ATOM 2055 O O . SER A 1 268 ? -0.103 4.027 -3.414 1.00 95.69 268 SER A O 1
ATOM 2057 N N . LEU A 1 269 ? 0.373 3.765 -5.595 1.00 94.56 269 LEU A N 1
ATOM 2058 C CA . LEU A 1 269 ? -1.030 3.844 -6.055 1.00 94.56 269 LEU A CA 1
ATOM 2059 C C . LEU A 1 269 ? -1.940 2.854 -5.322 1.00 94.56 269 LEU A C 1
ATOM 2061 O O . LEU A 1 269 ? -3.012 3.204 -4.837 1.00 94.56 269 LEU A O 1
ATOM 2065 N N . GLY A 1 270 ? -1.451 1.628 -5.125 1.00 96.06 270 GLY A N 1
ATOM 2066 C CA . GLY A 1 270 ? -2.182 0.604 -4.398 1.00 96.06 270 GLY A CA 1
ATOM 2067 C C . GLY A 1 270 ? -2.531 1.016 -2.967 1.00 96.06 270 GLY A C 1
ATOM 2068 O O . GLY A 1 270 ? -3.558 0.598 -2.443 1.00 96.06 270 GLY A O 1
ATOM 2069 N N . GLY A 1 271 ? -1.696 1.846 -2.337 1.00 96.69 271 GLY A N 1
ATOM 2070 C CA . GLY A 1 271 ? -1.905 2.330 -0.977 1.00 96.69 271 GLY A CA 1
ATOM 2071 C C . GLY A 1 271 ? -3.013 3.383 -0.854 1.00 96.69 271 GLY A C 1
ATOM 2072 O O . GLY A 1 271 ? -3.686 3.412 0.172 1.00 96.69 271 GLY A O 1
ATOM 2073 N N . GLU A 1 272 ? -3.265 4.182 -1.894 1.00 96.31 272 GLU A N 1
ATOM 2074 C CA . GLU A 1 272 ? -4.471 5.022 -1.969 1.00 96.31 272 GLU A CA 1
ATOM 2075 C C . GLU A 1 272 ? -5.698 4.164 -2.321 1.00 96.31 272 GLU A C 1
ATOM 2077 O O . GLU A 1 272 ? -6.741 4.255 -1.677 1.00 96.31 272 GLU A O 1
ATOM 2082 N N . ALA A 1 273 ? -5.562 3.231 -3.262 1.00 97.62 273 ALA A N 1
ATOM 2083 C CA . ALA A 1 273 ? -6.677 2.405 -3.711 1.00 97.62 273 ALA A CA 1
ATOM 2084 C C . ALA A 1 273 ? -7.250 1.462 -2.628 1.00 97.62 273 ALA A C 1
ATOM 2086 O O . ALA A 1 273 ? -8.434 1.130 -2.670 1.00 97.62 273 ALA A O 1
ATOM 2087 N N . VAL A 1 274 ? -6.485 1.069 -1.597 1.00 98.56 274 VAL A N 1
ATOM 2088 C CA . VAL A 1 274 ? -7.070 0.363 -0.434 1.00 98.56 274 VAL A CA 1
ATOM 2089 C C . VAL A 1 274 ? -7.982 1.259 0.417 1.00 98.56 274 VAL A C 1
ATOM 2091 O O . VAL A 1 274 ? -8.943 0.757 1.002 1.00 98.56 274 VAL A O 1
ATOM 2094 N N . ALA A 1 275 ? -7.735 2.574 0.463 1.00 97.75 275 ALA A N 1
ATOM 2095 C CA . ALA A 1 275 ? -8.644 3.532 1.095 1.00 97.75 275 ALA A CA 1
ATOM 2096 C C . ALA A 1 275 ? -9.940 3.673 0.285 1.00 97.75 275 ALA A C 1
ATOM 2098 O O . ALA A 1 275 ? -11.039 3.662 0.842 1.00 97.75 275 ALA A O 1
ATOM 2099 N N . GLU A 1 276 ? -9.824 3.724 -1.039 1.00 97.75 276 GLU A N 1
ATOM 2100 C CA . GLU A 1 276 ? -10.970 3.763 -1.951 1.00 97.75 276 GLU A CA 1
ATOM 2101 C C . GLU A 1 276 ? -11.793 2.471 -1.888 1.00 97.75 276 GLU A C 1
ATOM 2103 O O . GLU A 1 276 ? -13.021 2.523 -1.854 1.00 97.75 276 GLU A O 1
ATOM 2108 N N . ALA A 1 277 ? -11.138 1.311 -1.772 1.00 98.44 277 ALA A N 1
ATOM 2109 C CA . ALA A 1 277 ? -11.806 0.035 -1.534 1.00 98.44 277 ALA A CA 1
ATOM 2110 C C . ALA A 1 277 ? -12.615 0.061 -0.225 1.00 98.44 277 ALA A C 1
ATOM 2112 O O . ALA A 1 277 ? -13.758 -0.393 -0.200 1.00 98.44 277 ALA A O 1
ATOM 2113 N N . ALA A 1 278 ? -12.070 0.629 0.857 1.00 98.19 278 ALA A N 1
ATOM 2114 C CA . ALA A 1 278 ? -12.800 0.773 2.117 1.00 98.19 278 ALA A CA 1
ATOM 2115 C C . ALA A 1 278 ? -14.037 1.679 1.980 1.00 98.19 278 ALA A C 1
ATOM 2117 O O . ALA A 1 278 ? -15.100 1.340 2.508 1.00 98.19 278 ALA A O 1
ATOM 2118 N N . LEU A 1 279 ? -13.930 2.777 1.221 1.00 97.25 279 LEU A N 1
ATOM 2119 C CA . LEU A 1 279 ? -15.063 3.643 0.884 1.00 97.25 279 LEU A CA 1
ATOM 2120 C C . LEU A 1 279 ? -16.119 2.882 0.064 1.00 97.25 279 LEU A C 1
ATOM 2122 O O . LEU A 1 279 ? -17.282 2.808 0.460 1.00 97.25 279 LEU A O 1
ATOM 2126 N N . PHE A 1 280 ? -15.727 2.283 -1.063 1.00 98.00 280 PHE A N 1
ATOM 2127 C CA . PHE A 1 280 ? -16.637 1.582 -1.976 1.00 98.00 280 PHE A CA 1
ATOM 2128 C C . PHE A 1 280 ? -17.328 0.387 -1.328 1.00 98.00 280 PHE A C 1
ATOM 2130 O O . PHE A 1 280 ? -18.489 0.119 -1.629 1.00 98.00 280 PHE A O 1
ATOM 2137 N N . ASN A 1 281 ? -16.661 -0.290 -0.394 1.00 98.50 281 ASN A N 1
ATOM 2138 C CA . ASN A 1 281 ? -17.219 -1.422 0.335 1.00 98.50 281 ASN A CA 1
ATOM 2139 C C . ASN A 1 281 ? -18.519 -1.085 1.094 1.00 98.50 281 ASN A C 1
ATOM 2141 O O . ASN A 1 281 ? -19.332 -1.980 1.329 1.00 98.50 281 ASN A O 1
ATOM 2145 N N . ARG A 1 282 ? -18.722 0.192 1.452 1.00 97.00 282 ARG A N 1
ATOM 2146 C CA . ARG A 1 282 ? -19.897 0.698 2.185 1.00 97.00 282 ARG A CA 1
ATOM 2147 C C . ARG A 1 282 ? -20.966 1.322 1.292 1.00 97.00 282 ARG A C 1
ATOM 2149 O O . ARG A 1 282 ? -22.041 1.672 1.776 1.00 97.00 282 ARG A O 1
ATOM 2156 N N . LEU A 1 283 ? -20.680 1.501 0.006 1.00 96.75 283 LEU A N 1
ATOM 2157 C CA . LEU A 1 283 ? -21.576 2.181 -0.919 1.00 96.75 283 LEU A CA 1
ATOM 2158 C C . LEU A 1 283 ? -22.417 1.175 -1.714 1.00 96.75 283 LEU A C 1
ATOM 2160 O O . LEU A 1 283 ? -21.943 0.084 -2.019 1.00 96.75 283 LEU A O 1
ATOM 2164 N N . PRO A 1 284 ? -23.651 1.537 -2.108 1.00 97.44 284 PRO A N 1
ATOM 2165 C CA . PRO A 1 284 ? -24.494 0.685 -2.949 1.00 97.44 284 PRO A CA 1
ATOM 2166 C C . PRO A 1 284 ? -24.121 0.744 -4.440 1.00 97.44 284 PRO A C 1
ATOM 2168 O O . PRO A 1 284 ? -24.587 -0.076 -5.229 1.00 97.44 284 PRO A O 1
ATOM 2171 N N . ALA A 1 285 ? -23.331 1.736 -4.856 1.00 97.06 285 ALA A N 1
ATOM 2172 C CA . ALA A 1 285 ? -22.913 1.933 -6.239 1.00 97.06 285 ALA A CA 1
ATOM 2173 C C . ALA A 1 285 ? -21.679 2.844 -6.323 1.00 97.06 285 ALA A C 1
ATOM 2175 O O . ALA A 1 285 ? -21.365 3.573 -5.378 1.00 97.06 285 ALA A O 1
ATOM 2176 N N . PHE A 1 286 ? -21.019 2.836 -7.479 1.00 95.69 286 PHE A N 1
ATOM 2177 C CA . PHE A 1 286 ? -19.874 3.694 -7.776 1.00 95.69 286 PHE A CA 1
ATOM 2178 C C . PHE A 1 286 ? -20.260 5.185 -7.757 1.00 95.69 286 PHE A C 1
ATOM 2180 O O . PHE A 1 286 ? -21.213 5.566 -8.448 1.00 95.69 286 PHE A O 1
ATOM 2187 N N . PRO A 1 287 ? -19.523 6.056 -7.033 1.00 94.25 287 PRO A N 1
ATOM 2188 C CA . PRO A 1 287 ? -19.876 7.472 -6.914 1.00 94.25 287 PRO A CA 1
ATOM 2189 C C . PRO A 1 287 ? -19.973 8.233 -8.239 1.00 94.25 287 PRO A C 1
ATOM 2191 O O . PRO A 1 287 ? -20.789 9.149 -8.349 1.00 94.25 287 PRO A O 1
ATOM 2194 N N . ASN A 1 288 ? -19.167 7.870 -9.242 1.00 92.00 288 ASN A N 1
ATOM 2195 C CA . ASN A 1 288 ? -19.121 8.611 -10.506 1.00 92.00 288 ASN A CA 1
ATOM 2196 C C . ASN A 1 288 ? -20.104 8.055 -11.555 1.00 92.00 288 ASN A C 1
ATOM 2198 O O . ASN A 1 288 ? -20.422 8.756 -12.515 1.00 92.00 288 ASN A O 1
ATOM 2202 N N . ASP A 1 289 ? -20.619 6.831 -11.377 1.00 93.81 289 ASP A N 1
ATOM 2203 C CA . ASP A 1 289 ? -21.629 6.227 -12.254 1.00 93.81 289 ASP A CA 1
ATOM 2204 C C . ASP A 1 289 ? -22.459 5.160 -11.519 1.00 93.81 289 AS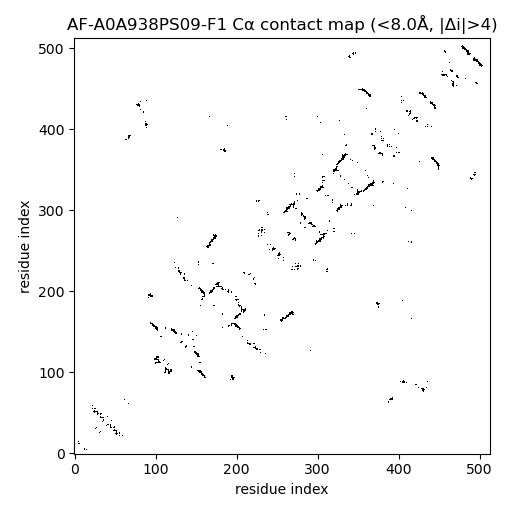P A C 1
ATOM 2206 O O . ASP A 1 289 ? -22.070 3.996 -11.416 1.00 93.81 289 ASP A O 1
ATOM 2210 N N . ALA A 1 290 ? -23.667 5.536 -11.089 1.00 94.56 290 ALA A N 1
ATOM 2211 C CA . ALA A 1 290 ? -24.572 4.672 -10.328 1.00 94.56 290 ALA A CA 1
ATOM 2212 C C . ALA A 1 290 ? -25.068 3.419 -11.083 1.00 94.56 290 ALA A C 1
ATOM 2214 O O . ALA A 1 290 ? -25.759 2.585 -10.501 1.00 94.56 290 ALA A O 1
ATOM 2215 N N . ARG A 1 291 ? -24.751 3.259 -12.376 1.00 95.81 291 ARG A N 1
ATOM 2216 C CA . ARG A 1 291 ? -25.023 2.015 -13.120 1.00 95.81 291 ARG A CA 1
ATOM 2217 C C . ARG A 1 291 ? -24.074 0.886 -12.721 1.00 95.81 291 ARG A C 1
ATOM 2219 O O . ARG A 1 291 ? -24.392 -0.276 -12.966 1.00 95.81 291 ARG A O 1
ATOM 2226 N N . GLN A 1 292 ? -22.924 1.221 -12.140 1.00 95.88 292 GLN A N 1
ATOM 2227 C CA . GLN A 1 292 ? -22.021 0.256 -11.533 1.00 95.88 292 GLN A CA 1
ATOM 2228 C C . GLN A 1 292 ? -22.480 -0.008 -10.093 1.00 95.88 292 GLN A C 1
ATOM 2230 O O . GLN A 1 292 ? -22.175 0.757 -9.181 1.00 95.88 292 GLN A O 1
ATOM 2235 N N . ILE A 1 293 ? -23.252 -1.077 -9.907 1.00 96.56 293 ILE A N 1
ATOM 2236 C CA . ILE A 1 293 ? -23.816 -1.464 -8.608 1.00 96.56 293 ILE A CA 1
ATOM 2237 C C . ILE A 1 293 ? -22.778 -2.218 -7.781 1.00 96.56 293 ILE A C 1
ATOM 2239 O O . ILE A 1 293 ? -22.036 -3.049 -8.309 1.00 96.56 293 ILE A O 1
ATOM 2243 N N . PHE A 1 294 ? -22.762 -1.945 -6.481 1.00 97.56 294 PHE A N 1
ATOM 2244 C CA . PHE A 1 294 ? -21.905 -2.598 -5.503 1.00 97.56 294 PHE A CA 1
ATOM 2245 C C . PHE A 1 294 ? -22.732 -3.500 -4.580 1.00 97.56 294 PHE A C 1
ATOM 2247 O O . PHE A 1 294 ? -23.839 -3.158 -4.172 1.00 97.56 294 PHE A O 1
ATOM 2254 N N . ASP A 1 295 ? -22.173 -4.666 -4.258 1.00 96.38 295 ASP A N 1
ATOM 2255 C CA . ASP A 1 295 ? -22.721 -5.642 -3.304 1.00 96.38 295 ASP A CA 1
ATOM 2256 C C . ASP A 1 295 ? -21.554 -6.305 -2.553 1.00 96.38 295 ASP A C 1
ATOM 2258 O O . ASP A 1 295 ? -21.267 -7.502 -2.679 1.00 96.38 295 ASP A O 1
ATOM 2262 N N . PHE A 1 296 ? -20.781 -5.469 -1.861 1.00 97.94 296 PHE A N 1
ATOM 2263 C CA . PHE A 1 296 ? -19.544 -5.866 -1.195 1.00 97.94 296 PHE A CA 1
ATOM 2264 C C . PHE A 1 296 ? -19.786 -6.139 0.288 1.00 97.94 296 PHE A C 1
ATOM 2266 O O . PHE A 1 296 ? -20.008 -7.301 0.635 1.00 97.94 296 PHE A O 1
ATOM 2273 N N . GLY A 1 297 ? -19.803 -5.106 1.137 1.00 98.00 297 GLY A N 1
ATOM 2274 C CA . GLY A 1 297 ? -20.145 -5.228 2.557 1.00 98.00 297 GLY A CA 1
ATOM 2275 C C . GLY A 1 297 ? -19.243 -6.182 3.347 1.00 98.00 297 GLY A C 1
ATOM 2276 O O . GLY A 1 297 ? -19.729 -6.868 4.240 1.00 98.00 297 GLY A O 1
ATOM 2277 N N . PHE A 1 298 ? -17.958 -6.281 3.000 1.00 98.75 298 PHE A N 1
ATOM 2278 C CA . PHE A 1 298 ? -16.983 -7.113 3.713 1.00 98.75 298 PHE A CA 1
ATOM 2279 C C . PHE A 1 298 ? -16.565 -6.473 5.041 1.00 98.75 298 PHE A C 1
ATOM 2281 O O . PHE A 1 298 ? -16.514 -5.245 5.147 1.00 98.75 298 PHE A O 1
ATOM 2288 N N . GLY A 1 299 ? -16.200 -7.284 6.036 1.00 98.44 299 GLY A N 1
ATOM 2289 C CA . GLY A 1 299 ? -15.686 -6.798 7.320 1.00 98.44 299 GLY A CA 1
ATOM 2290 C C . GLY A 1 299 ? -14.233 -6.340 7.217 1.00 98.44 299 GLY A C 1
ATOM 2291 O O . GLY A 1 299 ? -13.327 -6.998 7.722 1.00 98.44 299 GLY A O 1
ATOM 2292 N N . ILE A 1 300 ? -13.996 -5.225 6.522 1.00 98.81 300 ILE A N 1
ATOM 2293 C CA . ILE A 1 300 ? -12.675 -4.593 6.430 1.00 98.81 300 ILE A CA 1
ATOM 2294 C C . ILE A 1 300 ? -12.372 -3.922 7.772 1.00 98.81 300 ILE A C 1
ATOM 2296 O O . ILE A 1 300 ? -12.971 -2.906 8.112 1.00 98.81 300 ILE A O 1
ATOM 2300 N N . GLN A 1 301 ? -11.450 -4.509 8.532 1.00 98.56 301 GLN A N 1
ATOM 2301 C CA . GLN A 1 301 ? -11.076 -4.078 9.883 1.00 98.56 301 GLN A CA 1
ATOM 2302 C C . GLN A 1 301 ? -9.817 -3.216 9.904 1.00 98.56 301 GLN A C 1
ATOM 2304 O O . GLN A 1 301 ? -9.615 -2.433 10.835 1.00 98.56 301 GLN A O 1
ATOM 2309 N N . GLY A 1 302 ? -8.969 -3.340 8.880 1.00 98.69 302 GLY A N 1
ATOM 2310 C CA . GLY A 1 302 ? -7.771 -2.527 8.787 1.00 98.69 302 GLY A CA 1
ATOM 2311 C C . GLY A 1 302 ? -7.212 -2.370 7.380 1.00 98.69 302 GLY A C 1
ATOM 2312 O O . GLY A 1 302 ? -7.474 -3.179 6.491 1.00 98.69 302 GLY A O 1
ATOM 2313 N N . LEU A 1 303 ? -6.403 -1.333 7.200 1.00 98.88 303 LEU A N 1
ATOM 2314 C CA . LEU A 1 303 ? -5.666 -1.047 5.976 1.00 98.88 303 LEU A CA 1
ATOM 2315 C C . LEU A 1 303 ? -4.182 -0.861 6.300 1.00 98.88 303 LEU A C 1
ATOM 2317 O O . LEU A 1 303 ? -3.843 -0.241 7.308 1.00 98.88 303 LEU A O 1
ATOM 2321 N N . ILE A 1 304 ? -3.306 -1.366 5.436 1.00 98.88 304 ILE A N 1
ATOM 2322 C CA . ILE A 1 304 ? -1.865 -1.108 5.477 1.00 98.88 304 ILE A CA 1
ATOM 2323 C C . ILE A 1 304 ? -1.463 -0.423 4.168 1.00 98.88 304 ILE A C 1
ATOM 2325 O O . ILE A 1 304 ? -1.444 -1.049 3.109 1.00 98.88 304 ILE A O 1
ATOM 2329 N N . ALA A 1 305 ? -1.110 0.853 4.247 1.00 98.69 305 ALA A N 1
ATOM 2330 C CA . ALA A 1 305 ? -0.625 1.647 3.130 1.00 98.69 305 ALA A CA 1
ATOM 2331 C C . ALA A 1 305 ? 0.909 1.737 3.171 1.00 98.69 305 ALA A C 1
ATOM 2333 O O . ALA A 1 305 ? 1.509 2.286 4.097 1.00 98.69 305 ALA A O 1
ATOM 2334 N N . ILE A 1 306 ? 1.561 1.174 2.161 1.00 98.69 306 ILE A N 1
ATOM 2335 C CA . ILE A 1 306 ? 3.010 1.207 1.968 1.00 98.69 306 ILE A CA 1
ATOM 2336 C C . ILE A 1 306 ? 3.308 2.342 1.001 1.00 98.69 306 ILE A C 1
ATOM 2338 O O . ILE A 1 306 ? 2.742 2.361 -0.086 1.00 98.69 306 ILE A O 1
ATOM 2342 N N . ALA A 1 307 ? 4.162 3.279 1.400 1.00 97.19 307 ALA A N 1
ATOM 2343 C CA . ALA A 1 307 ? 4.596 4.435 0.621 1.00 97.19 307 ALA A CA 1
ATOM 2344 C C . ALA A 1 307 ? 3.513 5.004 -0.324 1.00 97.19 307 ALA A C 1
ATOM 2346 O O . ALA A 1 307 ? 3.744 5.091 -1.531 1.00 97.19 307 ALA A O 1
ATOM 2347 N N . PRO A 1 308 ? 2.291 5.269 0.175 1.00 96.69 308 PRO A N 1
ATOM 2348 C CA . PRO A 1 308 ? 1.153 5.539 -0.689 1.00 96.69 308 PRO A CA 1
ATOM 2349 C C . PRO A 1 308 ? 1.263 6.925 -1.324 1.00 96.69 308 PRO A C 1
ATOM 2351 O O . PRO A 1 308 ? 1.792 7.857 -0.710 1.00 96.69 308 PRO A O 1
ATOM 2354 N N . VAL A 1 309 ? 0.685 7.071 -2.514 1.00 92.69 309 VAL A N 1
ATOM 2355 C CA . VAL A 1 309 ? 0.246 8.391 -2.990 1.00 92.69 309 VAL A CA 1
ATOM 2356 C C . VAL A 1 309 ? -1.045 8.801 -2.267 1.00 92.69 309 VAL A C 1
ATOM 2358 O O . VAL A 1 309 ? -1.570 8.053 -1.443 1.00 92.69 309 VAL A O 1
ATOM 2361 N N . ASP A 1 310 ? -1.543 10.001 -2.546 1.00 91.56 310 ASP A N 1
ATOM 2362 C CA . ASP A 1 310 ? -2.860 10.456 -2.097 1.00 91.56 310 ASP A CA 1
ATOM 2363 C C . ASP A 1 310 ? -3.399 11.531 -3.050 1.00 91.56 310 ASP A C 1
ATOM 2365 O O . ASP A 1 310 ? -2.664 12.452 -3.416 1.00 91.56 310 ASP A O 1
ATOM 2369 N N . GLY A 1 311 ? -4.684 11.464 -3.400 1.00 87.38 311 GLY A N 1
ATOM 2370 C CA . GLY A 1 311 ? -5.357 12.473 -4.212 1.00 87.38 311 GLY A CA 1
ATOM 2371 C C . GLY A 1 311 ? -5.362 12.182 -5.713 1.00 87.38 311 GLY A C 1
ATOM 2372 O O . GLY A 1 311 ? -5.416 13.120 -6.504 1.00 87.38 311 GLY A O 1
ATOM 2373 N N . GLN A 1 312 ? -5.321 10.924 -6.145 1.00 86.94 312 GLN A N 1
ATOM 2374 C CA . GLN A 1 312 ? -5.681 10.582 -7.522 1.00 86.94 312 GLN A CA 1
ATOM 2375 C C . GLN A 1 312 ? -7.200 10.505 -7.704 1.00 86.94 312 GLN A C 1
ATOM 2377 O O . GLN A 1 312 ? -7.726 10.996 -8.708 1.00 86.94 312 GLN A O 1
ATOM 2382 N N . TYR A 1 313 ? -7.926 9.963 -6.723 1.00 89.75 313 TYR A N 1
ATOM 2383 C CA . TYR A 1 313 ? -9.382 9.859 -6.786 1.00 89.75 313 TYR A CA 1
ATOM 2384 C C . TYR A 1 313 ? -10.076 10.926 -5.932 1.00 89.75 313 TYR A C 1
ATOM 2386 O O . TYR A 1 313 ? -9.792 11.118 -4.751 1.00 89.75 313 TYR A O 1
ATOM 2394 N N . HIS A 1 314 ? -11.040 11.622 -6.540 1.00 90.38 314 HIS A N 1
ATOM 2395 C CA . HIS A 1 314 ? -11.784 12.709 -5.903 1.00 90.38 314 HIS A CA 1
ATOM 2396 C C . HIS A 1 314 ? -13.295 12.549 -6.107 1.00 90.38 314 HIS A C 1
ATOM 2398 O O . HIS A 1 314 ? -13.890 13.256 -6.937 1.00 90.38 314 HIS A O 1
ATOM 2404 N N . PRO A 1 315 ? -13.959 11.636 -5.377 1.00 85.19 315 PRO A N 1
ATOM 2405 C CA . PRO A 1 315 ? -15.406 11.511 -5.446 1.00 85.19 315 PRO A CA 1
ATOM 2406 C C . PRO A 1 315 ? -16.032 12.854 -5.057 1.00 85.19 315 PRO A C 1
ATOM 2408 O O . PRO A 1 315 ? -15.765 13.400 -3.990 1.00 85.19 315 PRO A O 1
ATOM 2411 N N . ARG A 1 316 ? -16.849 13.424 -5.953 1.00 85.69 316 ARG A N 1
ATOM 2412 C CA . ARG A 1 316 ? -17.476 14.755 -5.787 1.00 85.69 316 ARG A CA 1
ATOM 2413 C C . ARG A 1 316 ? -16.486 15.917 -5.567 1.00 85.69 316 ARG A C 1
ATOM 2415 O O . ARG A 1 316 ? -16.886 16.956 -5.047 1.00 85.69 316 ARG A O 1
ATOM 2422 N N . GLY A 1 317 ? -15.229 15.773 -5.990 1.00 86.69 317 GLY A N 1
ATOM 2423 C CA . GLY A 1 317 ? -14.201 16.808 -5.830 1.00 86.69 317 GLY A CA 1
ATOM 2424 C C . GLY A 1 317 ? -13.566 16.860 -4.437 1.00 86.69 317 GLY A C 1
ATOM 2425 O O . GLY A 1 317 ? -12.870 17.823 -4.132 1.00 86.69 317 GLY A O 1
ATOM 2426 N N . THR A 1 318 ? -13.794 15.847 -3.598 1.00 87.06 318 THR A N 1
ATOM 2427 C CA . THR A 1 318 ? -13.178 15.710 -2.270 1.00 87.06 318 THR A CA 1
ATOM 2428 C C . THR A 1 318 ? -12.369 14.428 -2.203 1.00 87.06 318 THR A C 1
ATOM 2430 O O . THR A 1 318 ? -12.773 13.440 -2.807 1.00 87.06 318 THR A O 1
ATOM 2433 N N . LYS A 1 319 ? -11.264 14.422 -1.455 1.00 91.06 319 LYS A N 1
ATOM 2434 C CA . LYS A 1 319 ? -10.485 13.205 -1.201 1.00 91.06 319 LYS A CA 1
ATOM 2435 C C . LYS A 1 319 ? -11.239 12.216 -0.301 1.00 91.06 319 LYS A C 1
ATOM 2437 O O . LYS A 1 319 ? -12.219 12.572 0.357 1.00 91.06 319 LYS A O 1
ATOM 2442 N N . THR A 1 320 ? -10.753 10.980 -0.258 1.00 93.06 320 THR A N 1
ATOM 2443 C CA . THR A 1 320 ? -11.377 9.864 0.463 1.00 93.06 320 THR A CA 1
ATOM 2444 C C . THR A 1 320 ? -11.255 10.000 1.985 1.00 93.06 320 THR A C 1
ATOM 2446 O O . THR A 1 320 ? -10.164 10.203 2.528 1.00 93.06 320 THR A O 1
ATOM 2449 N N . TRP A 1 321 ? -12.390 9.849 2.671 1.00 93.50 321 TRP A N 1
ATOM 2450 C CA . TRP A 1 321 ? -12.494 9.725 4.127 1.00 93.50 321 TRP A CA 1
ATOM 2451 C C . TRP A 1 321 ? -12.724 8.267 4.513 1.00 93.50 321 TRP A C 1
ATOM 2453 O O . TRP A 1 321 ? -13.433 7.543 3.810 1.00 93.50 321 TRP A O 1
ATOM 2463 N N . ILE A 1 322 ? -12.135 7.850 5.632 1.00 95.06 322 ILE A N 1
ATOM 2464 C CA . ILE A 1 322 ? -12.270 6.494 6.166 1.00 95.06 322 ILE A CA 1
ATOM 2465 C C . ILE A 1 322 ? -12.736 6.599 7.612 1.00 95.06 322 ILE A C 1
ATOM 2467 O O . ILE A 1 322 ? -12.089 7.247 8.427 1.00 95.06 322 ILE A O 1
ATOM 2471 N N . GLU A 1 323 ? -13.833 5.929 7.934 1.00 96.25 323 GLU A N 1
ATOM 2472 C CA . GLU A 1 323 ? -14.386 5.895 9.289 1.00 96.25 323 GLU A CA 1
ATOM 2473 C C . GLU A 1 323 ? -14.297 4.468 9.829 1.00 96.25 323 GLU A C 1
ATOM 2475 O O . GLU A 1 323 ? -14.571 3.531 9.088 1.00 96.25 323 GLU A O 1
ATOM 2480 N N . ASP A 1 324 ? -13.958 4.270 11.099 1.00 97.38 324 ASP A N 1
ATOM 2481 C CA . ASP A 1 324 ? -14.085 2.979 11.800 1.00 97.38 324 ASP A CA 1
ATOM 2482 C C . ASP A 1 324 ? -13.346 1.800 11.134 1.00 97.38 324 ASP A C 1
ATOM 2484 O O . ASP A 1 324 ? -13.823 0.665 11.112 1.00 97.38 324 ASP A O 1
ATOM 2488 N N . VAL A 1 325 ? -12.165 2.071 10.571 1.00 98.06 325 VAL A N 1
ATOM 2489 C CA . VAL A 1 325 ? -11.234 1.065 10.035 1.00 98.06 325 VAL A CA 1
ATOM 2490 C C . VAL A 1 325 ? -9.834 1.413 10.521 1.00 98.06 325 VAL A C 1
ATOM 2492 O O . VAL A 1 325 ? -9.376 2.536 10.321 1.00 98.06 325 VAL A O 1
ATOM 2495 N N . SER A 1 326 ? -9.132 0.465 11.147 1.00 98.56 326 SER A N 1
ATOM 2496 C CA . SER A 1 326 ? -7.764 0.721 11.615 1.00 98.56 326 SER A CA 1
ATOM 2497 C C . SER A 1 326 ? -6.827 1.006 10.435 1.00 98.56 326 SER A C 1
ATOM 2499 O O . SER A 1 326 ? -6.978 0.425 9.363 1.00 98.56 326 SER A O 1
ATOM 2501 N N . TYR A 1 327 ? -5.833 1.875 10.599 1.00 98.69 327 TYR A N 1
ATOM 2502 C CA . TYR A 1 327 ? -5.005 2.320 9.471 1.00 98.69 327 TYR A CA 1
ATOM 2503 C C . TYR A 1 327 ? -3.523 2.379 9.827 1.00 98.69 327 TYR A C 1
ATOM 2505 O O . TYR A 1 327 ? -3.108 3.153 10.683 1.00 98.69 327 TYR A O 1
ATOM 2513 N N . LEU A 1 328 ? -2.700 1.589 9.147 1.00 98.44 328 LEU A N 1
ATOM 2514 C CA . LEU A 1 328 ? -1.250 1.670 9.242 1.00 98.44 328 LEU A CA 1
ATOM 2515 C C . LEU A 1 328 ? -0.693 2.274 7.961 1.00 98.44 328 LEU A C 1
ATOM 2517 O O . LEU A 1 328 ? -0.929 1.748 6.879 1.00 98.44 328 LEU A O 1
ATOM 2521 N N . ILE A 1 329 ? 0.122 3.313 8.088 1.00 97.88 329 ILE A N 1
ATOM 2522 C CA . ILE A 1 329 ? 0.939 3.809 6.987 1.00 97.88 329 ILE A CA 1
ATOM 2523 C C . ILE A 1 329 ? 2.422 3.673 7.305 1.00 97.88 329 ILE A C 1
ATOM 2525 O O . ILE A 1 329 ? 2.872 4.052 8.384 1.00 97.88 329 ILE A O 1
ATOM 2529 N N . ILE A 1 330 ? 3.192 3.172 6.343 1.00 97.12 330 ILE A N 1
ATOM 2530 C CA . ILE A 1 330 ? 4.653 3.139 6.393 1.00 97.12 330 ILE A CA 1
ATOM 2531 C C . ILE A 1 330 ? 5.242 3.823 5.161 1.00 97.12 330 ILE A C 1
ATOM 2533 O O . ILE A 1 330 ? 4.805 3.552 4.051 1.00 97.12 330 ILE A O 1
ATOM 2537 N N . HIS A 1 331 ? 6.250 4.679 5.326 1.00 96.44 331 HIS A N 1
ATOM 2538 C CA . HIS A 1 331 ? 6.879 5.410 4.216 1.00 96.44 331 HIS A CA 1
ATOM 2539 C C . HIS A 1 331 ? 8.393 5.464 4.373 1.00 96.44 331 HIS A C 1
ATOM 2541 O O . HIS A 1 331 ? 8.906 5.581 5.489 1.00 96.44 331 HIS A O 1
ATOM 2547 N N . GLY A 1 332 ? 9.118 5.362 3.260 1.00 95.00 332 GLY A N 1
ATOM 2548 C CA . GLY A 1 332 ? 10.577 5.398 3.257 1.00 95.00 332 GLY A CA 1
ATOM 2549 C C . GLY A 1 332 ? 11.123 6.823 3.318 1.00 95.00 332 GLY A C 1
ATOM 2550 O O . GLY A 1 332 ? 10.716 7.684 2.549 1.00 95.00 332 GLY A O 1
ATOM 2551 N N . PHE A 1 333 ? 12.087 7.097 4.198 1.00 91.38 333 PHE A N 1
ATOM 2552 C CA . PHE A 1 333 ? 12.728 8.421 4.266 1.00 91.38 333 PHE A CA 1
ATOM 2553 C C . PHE A 1 333 ? 13.458 8.822 2.975 1.00 91.38 333 PHE A C 1
ATOM 2555 O O . PHE A 1 333 ? 13.623 10.007 2.689 1.00 91.38 333 PHE A O 1
ATOM 2562 N N . LEU A 1 334 ? 13.937 7.831 2.223 1.00 93.50 334 LEU A N 1
ATOM 2563 C CA . LEU A 1 334 ? 14.659 7.985 0.961 1.00 93.50 334 LEU A CA 1
ATOM 2564 C C . LEU A 1 334 ? 13.819 7.509 -0.222 1.00 93.50 334 LEU A C 1
ATOM 2566 O O . LEU A 1 334 ? 14.372 7.053 -1.219 1.00 93.50 334 LEU A O 1
ATOM 2570 N N . ASP A 1 335 ? 12.497 7.581 -0.088 1.00 94.19 335 ASP A N 1
ATOM 2571 C CA . ASP A 1 335 ? 11.571 7.344 -1.182 1.00 94.19 335 ASP A CA 1
ATOM 2572 C C . ASP A 1 335 ? 11.845 8.335 -2.325 1.00 94.19 335 ASP A C 1
ATOM 2574 O O . ASP A 1 335 ? 11.709 9.555 -2.181 1.00 94.19 335 ASP A O 1
ATOM 2578 N N . GLY A 1 336 ? 12.335 7.797 -3.442 1.00 90.12 336 GLY A N 1
ATOM 2579 C CA . GLY A 1 336 ? 12.674 8.559 -4.636 1.00 90.12 336 GLY A CA 1
ATOM 2580 C C . GLY A 1 336 ? 11.500 8.763 -5.590 1.00 90.12 336 GLY A C 1
ATOM 2581 O O . GLY A 1 336 ? 11.612 9.623 -6.472 1.00 90.12 336 GLY A O 1
ATOM 2582 N N . ASP A 1 337 ? 10.412 8.009 -5.419 1.00 88.56 337 ASP A N 1
ATOM 2583 C CA . ASP A 1 337 ? 9.218 8.055 -6.267 1.00 88.56 337 ASP A CA 1
ATOM 2584 C C . ASP A 1 337 ? 8.177 9.001 -5.647 1.00 88.56 337 ASP A C 1
ATOM 2586 O O . ASP A 1 337 ? 7.941 10.105 -6.140 1.00 88.56 337 ASP A O 1
ATOM 2590 N N . VAL A 1 338 ? 7.685 8.657 -4.455 1.00 90.06 338 VAL A N 1
ATOM 2591 C CA . VAL A 1 338 ? 6.765 9.458 -3.643 1.00 90.06 338 VAL A CA 1
ATOM 2592 C C . VAL A 1 338 ? 7.567 10.236 -2.594 1.00 90.06 338 VAL A C 1
ATOM 2594 O O . VAL A 1 338 ? 7.694 9.867 -1.427 1.00 90.06 338 VAL A O 1
ATOM 2597 N N . GLN A 1 339 ? 8.153 11.350 -3.034 1.00 87.00 339 GLN A N 1
ATOM 2598 C CA . GLN A 1 339 ? 9.166 12.105 -2.274 1.00 87.00 339 GLN A CA 1
ATOM 2599 C C . GLN A 1 339 ? 8.636 12.850 -1.037 1.00 87.00 339 GLN A C 1
ATOM 2601 O O . GLN A 1 339 ? 9.410 13.251 -0.161 1.00 87.00 339 GLN A O 1
ATOM 2606 N N . SER A 1 340 ? 7.332 13.107 -0.990 1.00 89.50 340 SER A N 1
ATOM 2607 C CA . SER A 1 340 ? 6.632 13.605 0.194 1.00 89.50 340 SER A CA 1
ATOM 2608 C C . SER A 1 340 ? 6.009 12.419 0.923 1.00 89.50 340 SER A C 1
ATOM 2610 O O . SER A 1 340 ? 5.584 11.468 0.283 1.00 89.50 340 SER A O 1
ATOM 2612 N N . PHE A 1 341 ? 5.883 12.480 2.250 1.00 92.44 341 PHE A N 1
ATOM 2613 C CA . PHE A 1 341 ? 5.167 11.456 3.019 1.00 92.44 341 PHE A CA 1
ATOM 2614 C C . PHE A 1 341 ? 3.641 11.584 2.810 1.00 92.44 341 PHE A C 1
ATOM 2616 O O . PHE A 1 341 ? 2.907 11.924 3.734 1.00 92.44 341 PHE A O 1
ATOM 2623 N N . MET A 1 342 ? 3.169 11.367 1.579 1.00 91.38 342 MET A N 1
ATOM 2624 C CA . MET A 1 342 ? 1.836 11.756 1.104 1.00 91.38 342 MET A CA 1
ATOM 2625 C C . MET A 1 342 ? 0.698 11.127 1.893 1.00 91.38 342 MET A C 1
ATOM 2627 O O . MET A 1 342 ? -0.230 11.832 2.271 1.00 91.38 342 MET A O 1
ATOM 2631 N N . GLY A 1 343 ? 0.769 9.841 2.235 1.00 92.38 343 GLY A N 1
ATOM 2632 C CA . GLY A 1 343 ? -0.344 9.226 2.963 1.00 92.38 343 GLY A CA 1
ATOM 2633 C C . GLY A 1 343 ? -0.507 9.678 4.420 1.00 92.38 343 GLY A C 1
ATOM 2634 O O . GLY A 1 343 ? -1.426 9.202 5.084 1.00 92.38 343 GLY A O 1
ATOM 2635 N N . THR A 1 344 ? 0.321 10.601 4.930 1.00 91.94 344 THR A N 1
ATOM 2636 C CA . THR A 1 344 ? -0.033 11.359 6.147 1.00 91.94 344 THR A CA 1
ATOM 2637 C C . THR A 1 344 ? -1.291 12.211 5.940 1.00 91.94 344 THR A C 1
ATOM 2639 O O . THR A 1 344 ? -2.068 12.385 6.873 1.00 91.94 344 THR A O 1
ATOM 2642 N N . SER A 1 345 ? -1.548 12.630 4.700 1.00 92.50 345 SER A N 1
ATOM 2643 C CA . SER A 1 345 ? -2.791 13.265 4.270 1.00 92.50 345 SER A CA 1
ATOM 2644 C C . SER A 1 345 ? -3.990 12.320 4.410 1.00 92.50 345 SER A C 1
ATOM 2646 O O . SER A 1 345 ? -4.961 12.637 5.096 1.00 92.50 345 SER A O 1
ATOM 2648 N N . GLN A 1 346 ? -3.893 11.090 3.890 1.00 95.12 346 GLN A N 1
ATOM 2649 C CA . GLN A 1 346 ? -4.926 10.071 4.116 1.00 95.12 346 GLN A CA 1
ATOM 2650 C C . GLN A 1 346 ? -5.076 9.716 5.604 1.00 95.12 346 GLN A C 1
ATOM 2652 O O . GLN A 1 346 ? -6.202 9.552 6.066 1.00 95.12 346 GLN A O 1
ATOM 2657 N N . PHE A 1 347 ? -3.974 9.644 6.364 1.00 95.00 347 PHE A N 1
ATOM 2658 C CA . PHE A 1 347 ? -3.983 9.411 7.815 1.00 95.00 347 PHE A CA 1
ATOM 2659 C C . PHE A 1 347 ? -4.794 10.473 8.573 1.00 95.00 347 PHE A C 1
ATOM 2661 O O . PHE A 1 347 ? -5.518 10.124 9.509 1.00 95.00 347 PHE A O 1
ATOM 2668 N N . ALA A 1 348 ? -4.709 11.750 8.184 1.00 92.75 348 ALA A N 1
ATOM 2669 C CA . ALA A 1 348 ? -5.503 12.821 8.788 1.00 92.75 348 ALA A CA 1
ATOM 2670 C C . ALA A 1 348 ? -7.013 12.576 8.607 1.00 92.75 348 ALA A C 1
ATOM 2672 O O . ALA A 1 348 ? -7.777 12.728 9.557 1.00 92.75 348 ALA A O 1
ATOM 2673 N N . ARG A 1 349 ? -7.418 12.046 7.445 1.00 93.50 349 ARG A N 1
ATOM 2674 C CA . ARG A 1 349 ? -8.817 11.741 7.083 1.00 93.50 349 ARG A CA 1
ATOM 2675 C C . ARG A 1 349 ? -9.312 10.348 7.506 1.00 93.50 349 ARG A C 1
ATOM 2677 O O . ARG A 1 349 ? -10.333 9.879 6.997 1.00 93.50 349 ARG A O 1
ATOM 2684 N N . VAL A 1 350 ? -8.598 9.670 8.410 1.00 95.69 350 VAL A N 1
ATOM 2685 C CA . VAL A 1 350 ? -9.082 8.447 9.079 1.00 95.69 350 VAL A CA 1
ATOM 2686 C C . VAL A 1 350 ? -9.628 8.796 10.462 1.00 95.69 350 VAL A C 1
ATOM 2688 O O . VAL A 1 350 ? -8.880 9.299 11.303 1.00 95.69 350 VAL A O 1
ATOM 2691 N N . THR A 1 351 ? -10.901 8.511 10.722 1.00 94.38 351 THR A N 1
ATOM 2692 C CA . THR A 1 351 ? -11.596 8.841 11.979 1.00 94.38 351 THR A CA 1
ATOM 2693 C C . THR A 1 351 ? -12.286 7.616 12.587 1.00 94.38 351 THR A C 1
ATOM 2695 O O . THR A 1 351 ? -12.508 6.609 11.916 1.00 94.38 351 THR A O 1
ATOM 2698 N N . PHE A 1 352 ? -12.606 7.682 13.883 1.00 95.94 352 PHE A N 1
ATOM 2699 C CA . PHE A 1 352 ? -13.193 6.568 14.643 1.00 95.94 352 PHE A CA 1
ATOM 2700 C C . PHE A 1 352 ? -14.444 7.006 15.422 1.00 95.94 352 PHE A C 1
ATOM 2702 O O . PHE A 1 352 ? -14.423 7.006 16.653 1.00 95.94 352 PHE A O 1
ATOM 2709 N N . PRO A 1 353 ? -15.520 7.453 14.747 1.00 92.62 353 PRO A N 1
ATOM 2710 C CA . PRO A 1 353 ? -16.724 7.908 15.440 1.00 92.62 353 PRO A CA 1
ATOM 2711 C C . PRO A 1 353 ? -17.409 6.802 16.263 1.00 92.62 353 PRO A C 1
ATOM 2713 O O . PRO A 1 353 ? -18.007 7.112 17.295 1.00 92.62 353 PRO A O 1
ATOM 2716 N N . GLU A 1 354 ? -17.315 5.533 15.850 1.00 94.38 354 GLU A N 1
ATOM 2717 C CA . GLU A 1 354 ? -17.985 4.405 16.517 1.00 94.38 354 GLU A CA 1
ATOM 2718 C C . GLU A 1 354 ? -17.011 3.317 17.016 1.00 94.38 354 GLU A C 1
ATOM 2720 O O . GLU A 1 354 ? -17.355 2.522 17.896 1.00 94.38 354 GLU A O 1
ATOM 2725 N N . CYS A 1 355 ? -15.777 3.273 16.504 1.00 94.81 355 CYS A N 1
ATOM 2726 C CA . CYS A 1 355 ? -14.816 2.210 16.794 1.00 94.81 355 CYS A CA 1
ATOM 2727 C C . CYS A 1 355 ? -13.773 2.583 17.861 1.00 94.81 355 CYS A C 1
ATOM 2729 O O . CYS A 1 355 ? -12.628 2.911 17.557 1.00 94.81 355 CYS A O 1
ATOM 2731 N N . VAL A 1 356 ? -14.132 2.409 19.135 1.00 92.19 356 VAL A N 1
ATOM 2732 C CA . VAL A 1 356 ? -13.245 2.668 20.294 1.00 92.19 356 VAL A CA 1
ATOM 2733 C C . VAL A 1 356 ? -11.934 1.867 20.236 1.00 92.19 356 VAL A C 1
ATOM 2735 O O . VAL A 1 356 ? -10.873 2.362 20.603 1.00 92.19 356 VAL A O 1
ATOM 2738 N N . ASN A 1 357 ? -11.987 0.629 19.737 1.00 92.00 357 ASN A N 1
ATOM 2739 C CA . ASN A 1 357 ? -10.809 -0.238 19.651 1.00 92.00 357 ASN A CA 1
ATOM 2740 C C . ASN A 1 357 ? -10.001 -0.038 18.359 1.00 92.00 357 ASN A C 1
ATOM 2742 O O . ASN A 1 357 ? -8.948 -0.656 18.221 1.00 92.00 357 ASN A O 1
ATOM 2746 N N . CYS A 1 358 ? -10.451 0.794 17.418 1.00 96.12 358 CYS A N 1
ATOM 2747 C CA . CYS A 1 358 ? -9.668 1.086 16.223 1.00 96.12 358 CYS A CA 1
ATOM 2748 C C . CYS A 1 358 ? -8.482 1.990 16.567 1.00 96.12 358 CYS A C 1
ATOM 2750 O O . CYS A 1 358 ? -8.488 2.729 17.552 1.00 96.12 358 CYS A O 1
ATOM 2752 N N . PHE A 1 359 ? -7.442 1.928 15.744 1.00 96.69 359 PHE A N 1
ATOM 2753 C CA . PHE A 1 359 ? -6.306 2.833 15.852 1.00 96.69 359 PHE A CA 1
ATOM 2754 C C . PHE A 1 359 ? -5.707 3.103 14.478 1.00 96.69 359 PHE A C 1
ATOM 2756 O O . PHE A 1 359 ? -5.851 2.315 13.539 1.00 96.69 359 PHE A O 1
ATOM 2763 N N . LYS A 1 360 ? -5.006 4.225 14.361 1.00 96.94 360 LYS A N 1
ATOM 2764 C CA . LYS A 1 360 ? -4.174 4.544 13.208 1.00 96.94 360 LYS A CA 1
ATOM 2765 C C . LYS A 1 360 ? -2.748 4.808 13.648 1.00 96.94 360 LYS A C 1
ATOM 2767 O O . LYS A 1 360 ? -2.526 5.435 14.679 1.00 96.94 360 LYS A O 1
ATOM 2772 N N . SER A 1 361 ? -1.776 4.360 12.861 1.00 95.19 361 SER A N 1
ATOM 2773 C CA . SER A 1 361 ? -0.368 4.679 13.078 1.00 95.19 361 SER A CA 1
ATOM 2774 C C . SER A 1 361 ? 0.330 5.066 11.780 1.00 95.19 361 SER A C 1
ATOM 2776 O O . SER A 1 361 ? 0.090 4.463 10.735 1.00 95.19 361 SER A O 1
ATOM 2778 N N . SER A 1 362 ? 1.196 6.076 11.853 1.00 94.12 362 SER A N 1
ATOM 2779 C CA . SER A 1 362 ? 2.125 6.428 10.785 1.00 94.12 362 SER A CA 1
ATOM 2780 C C . SER A 1 362 ? 3.549 6.064 11.175 1.00 94.12 362 SER A C 1
ATOM 2782 O O . SER A 1 362 ? 3.940 6.232 12.327 1.00 94.12 362 SER A O 1
ATOM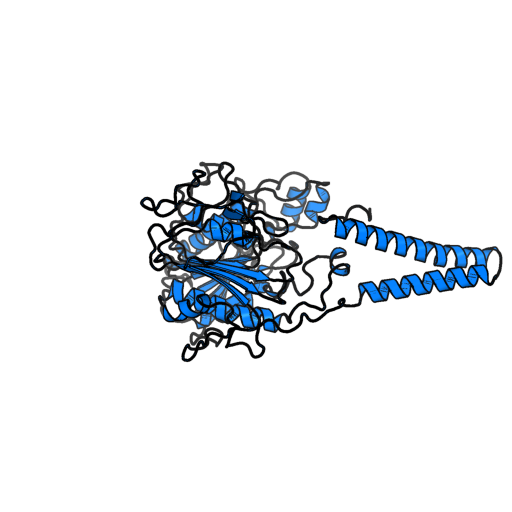 2784 N N . ILE A 1 363 ? 4.317 5.538 10.222 1.00 93.06 363 ILE A N 1
ATOM 2785 C CA . ILE A 1 363 ? 5.697 5.092 10.411 1.00 93.06 363 ILE A CA 1
ATOM 2786 C C . ILE A 1 363 ? 6.556 5.655 9.284 1.00 93.06 363 ILE A C 1
ATOM 2788 O O . ILE A 1 363 ? 6.447 5.246 8.131 1.00 93.06 363 ILE A O 1
ATOM 2792 N N . TYR A 1 364 ? 7.470 6.555 9.624 1.00 91.81 364 TYR A N 1
ATOM 2793 C CA . TYR A 1 364 ? 8.493 7.038 8.709 1.00 91.81 364 TYR A CA 1
ATOM 2794 C C . TYR A 1 364 ? 9.799 6.287 8.972 1.00 91.81 364 TYR A C 1
ATOM 2796 O O . TYR A 1 364 ? 10.432 6.456 10.017 1.00 91.81 364 TYR A O 1
ATOM 2804 N N . MET A 1 365 ? 10.174 5.409 8.044 1.00 91.62 365 MET A N 1
ATOM 2805 C CA . MET A 1 365 ? 11.301 4.493 8.191 1.00 91.62 365 MET A CA 1
ATOM 2806 C C . MET A 1 365 ? 12.574 5.117 7.622 1.00 91.62 365 MET A C 1
ATOM 2808 O O . MET A 1 365 ? 12.712 5.307 6.410 1.00 91.62 365 MET A O 1
ATOM 2812 N N . LEU A 1 366 ? 13.532 5.426 8.495 1.00 89.44 366 LEU A N 1
ATOM 2813 C CA . LEU A 1 366 ? 14.779 6.047 8.068 1.00 89.44 366 LEU A CA 1
ATOM 2814 C C . LEU A 1 366 ? 15.651 5.055 7.297 1.00 89.44 366 LEU A C 1
ATOM 2816 O O . LEU A 1 366 ? 15.844 3.912 7.704 1.00 89.44 366 LEU A O 1
ATOM 2820 N N . GLY A 1 367 ? 16.199 5.524 6.177 1.00 90.69 367 GLY A N 1
ATOM 2821 C CA . GLY A 1 367 ? 17.018 4.720 5.271 1.00 90.69 367 GLY A CA 1
ATOM 2822 C C . GLY A 1 367 ? 16.216 3.891 4.265 1.00 90.69 367 GLY A C 1
ATOM 2823 O O . GLY A 1 367 ? 16.776 3.501 3.248 1.00 90.69 367 GLY A O 1
ATOM 2824 N N . ALA A 1 368 ? 14.923 3.651 4.482 1.00 95.25 368 ALA A N 1
ATOM 2825 C CA . ALA A 1 368 ? 14.099 2.933 3.512 1.00 95.25 368 ALA A CA 1
ATOM 2826 C C . ALA A 1 368 ? 13.812 3.780 2.263 1.00 95.25 368 ALA A C 1
ATOM 2828 O O . ALA A 1 368 ? 13.631 4.995 2.369 1.00 95.25 368 ALA A O 1
ATOM 2829 N N . ASN A 1 369 ? 13.747 3.129 1.103 1.00 96.81 369 ASN A N 1
ATOM 2830 C CA . ASN A 1 369 ? 13.289 3.711 -0.165 1.00 96.81 369 ASN A CA 1
ATOM 2831 C C . ASN A 1 369 ? 11.865 3.239 -0.513 1.00 96.81 369 ASN A C 1
ATOM 2833 O O . ASN A 1 369 ? 11.264 2.486 0.259 1.00 96.81 369 ASN A O 1
ATOM 2837 N N . HIS A 1 370 ? 11.366 3.625 -1.691 1.00 96.69 370 HIS A N 1
ATOM 2838 C CA . HIS A 1 370 ? 10.079 3.169 -2.225 1.00 96.69 370 HIS A CA 1
ATOM 2839 C C . HIS A 1 370 ? 10.115 1.677 -2.584 1.00 96.69 370 HIS A C 1
ATOM 2841 O O . HIS A 1 370 ? 9.336 0.863 -2.097 1.00 96.69 370 HIS A O 1
ATOM 2847 N N . GLY A 1 371 ? 11.075 1.286 -3.427 1.00 95.44 371 GLY A N 1
ATOM 2848 C CA . GLY A 1 371 ? 11.023 0.019 -4.147 1.00 95.44 371 GLY A CA 1
ATOM 2849 C C . GLY A 1 371 ? 11.206 -1.230 -3.289 1.00 95.44 371 GLY A C 1
ATOM 2850 O O . GLY A 1 371 ? 10.552 -2.240 -3.536 1.00 95.44 371 GLY A O 1
ATOM 2851 N N . GLN A 1 372 ? 12.057 -1.202 -2.256 1.00 97.31 372 GLN A N 1
ATOM 2852 C CA . GLN A 1 372 ? 12.524 -2.437 -1.605 1.00 97.31 372 GLN A CA 1
ATOM 2853 C C . GLN A 1 372 ? 11.473 -3.146 -0.729 1.00 97.31 372 GLN A C 1
ATOM 2855 O O . GLN A 1 372 ? 11.721 -4.284 -0.306 1.00 97.31 372 GLN A O 1
ATOM 2860 N N . PHE A 1 373 ? 10.301 -2.543 -0.484 1.00 97.44 373 PHE A N 1
ATOM 2861 C CA . PHE A 1 373 ? 9.146 -3.255 0.089 1.00 97.44 373 PHE A CA 1
ATOM 2862 C C . PHE A 1 373 ? 8.641 -4.368 -0.846 1.00 97.44 373 PHE A C 1
ATOM 2864 O O . PHE A 1 373 ? 8.139 -5.395 -0.380 1.00 97.44 373 PHE A O 1
ATOM 2871 N N . ASN A 1 374 ? 8.833 -4.190 -2.155 1.00 97.81 374 ASN A N 1
ATOM 2872 C CA . ASN A 1 374 ? 8.582 -5.173 -3.195 1.00 97.81 374 ASN A CA 1
ATOM 2873 C C . ASN A 1 374 ? 9.915 -5.817 -3.633 1.00 97.81 374 ASN A C 1
ATOM 2875 O O . ASN A 1 374 ? 10.913 -5.134 -3.871 1.00 97.81 374 ASN A O 1
ATOM 2879 N N . THR A 1 375 ? 9.975 -7.147 -3.722 1.00 97.12 375 THR A N 1
ATOM 2880 C CA . THR A 1 375 ? 11.232 -7.836 -4.064 1.00 97.12 375 THR A CA 1
ATOM 2881 C C . THR A 1 375 ? 11.657 -7.689 -5.528 1.00 97.12 375 THR A C 1
ATOM 2883 O O . THR A 1 375 ? 12.820 -7.975 -5.817 1.00 97.12 375 THR A O 1
ATOM 2886 N N . SER A 1 376 ? 10.784 -7.241 -6.441 1.00 93.88 376 SER A N 1
ATOM 2887 C CA . SER A 1 376 ? 11.126 -7.057 -7.860 1.00 93.88 376 SER A CA 1
ATOM 2888 C C . SER A 1 376 ? 11.572 -5.638 -8.224 1.00 93.88 376 SER A C 1
ATOM 2890 O O . SER A 1 376 ? 12.414 -5.495 -9.108 1.00 93.88 376 SER A O 1
ATOM 2892 N N . TRP A 1 377 ? 11.096 -4.609 -7.517 1.00 93.62 377 TRP A N 1
ATOM 2893 C CA . TRP A 1 377 ? 11.340 -3.199 -7.876 1.00 93.62 377 TRP A CA 1
ATOM 2894 C C . TRP A 1 377 ? 12.764 -2.729 -7.535 1.00 93.62 377 TRP A C 1
ATOM 2896 O O . TRP A 1 377 ? 13.383 -1.941 -8.248 1.00 93.62 377 TRP A O 1
ATOM 2906 N N . GLY A 1 378 ? 13.341 -3.278 -6.464 1.00 92.00 378 GLY A N 1
ATOM 2907 C CA . GLY A 1 378 ? 14.739 -3.060 -6.107 1.00 92.00 378 GLY A CA 1
ATOM 2908 C C . GLY A 1 378 ? 15.028 -1.697 -5.468 1.00 92.00 378 GLY A C 1
ATOM 2909 O O . GLY A 1 378 ? 14.183 -1.073 -4.835 1.00 92.00 378 GLY A O 1
ATOM 2910 N N . ARG A 1 379 ? 16.298 -1.285 -5.546 1.00 93.12 379 ARG A N 1
ATOM 2911 C CA . ARG A 1 379 ? 16.851 -0.150 -4.782 1.00 93.12 379 ARG A CA 1
ATOM 2912 C C . ARG A 1 379 ? 16.712 1.206 -5.477 1.00 93.12 379 ARG A C 1
ATOM 2914 O O . ARG A 1 379 ? 16.856 2.241 -4.840 1.00 93.12 379 ARG A O 1
ATOM 2921 N N . ALA A 1 380 ? 16.538 1.202 -6.793 1.00 91.69 380 ALA A N 1
ATOM 2922 C CA . ALA A 1 380 ? 16.432 2.423 -7.571 1.00 91.69 380 ALA A CA 1
ATOM 2923 C C . ALA A 1 380 ? 14.969 2.648 -7.925 1.00 91.69 380 ALA A C 1
ATOM 2925 O O . ALA A 1 380 ? 14.435 1.933 -8.762 1.00 91.69 380 ALA A O 1
ATOM 2926 N N . ASP A 1 381 ? 14.371 3.661 -7.310 1.00 89.69 381 ASP A N 1
ATOM 2927 C CA . ASP A 1 381 ? 12.940 3.949 -7.441 1.00 89.69 381 ASP A CA 1
ATOM 2928 C C . ASP A 1 381 ? 12.565 4.524 -8.818 1.00 89.69 381 ASP A C 1
ATOM 2930 O O . ASP A 1 381 ? 11.395 4.678 -9.133 1.00 89.69 381 ASP A O 1
ATOM 2934 N N . HIS A 1 382 ? 13.551 4.858 -9.659 1.00 83.38 382 HIS A N 1
ATOM 2935 C CA . HIS A 1 382 ? 13.327 5.351 -11.019 1.00 83.38 382 HIS A CA 1
ATOM 2936 C C . HIS A 1 382 ? 13.787 4.325 -12.047 1.00 83.38 382 HIS A C 1
ATOM 2938 O O . HIS A 1 382 ? 14.861 3.728 -11.917 1.00 83.38 382 HIS A O 1
ATOM 2944 N N . SER A 1 383 ? 13.026 4.206 -13.133 1.00 77.69 383 SER A N 1
ATOM 2945 C CA . SER A 1 383 ? 13.439 3.458 -14.315 1.00 77.69 383 SER A CA 1
ATOM 2946 C C . SER A 1 383 ? 14.580 4.170 -15.060 1.00 77.69 383 SER A C 1
ATOM 2948 O O . SER A 1 383 ? 15.007 5.287 -14.742 1.00 77.69 383 SER A O 1
ATOM 2950 N N . MET A 1 384 ? 15.147 3.497 -16.057 1.00 72.25 384 MET A N 1
ATOM 2951 C CA . MET A 1 384 ? 16.203 4.076 -16.885 1.00 72.25 384 MET A CA 1
ATOM 2952 C C . MET A 1 384 ? 15.624 5.141 -17.830 1.00 72.25 384 MET A C 1
ATOM 2954 O O . MET A 1 384 ? 14.595 4.895 -18.451 1.00 72.25 384 MET A O 1
ATOM 2958 N N . PRO A 1 385 ? 16.297 6.293 -18.026 1.00 71.06 385 PRO A N 1
ATOM 2959 C CA . PRO A 1 385 ? 17.617 6.663 -17.503 1.00 71.06 385 PRO A CA 1
ATOM 2960 C C . PRO A 1 385 ? 17.591 7.398 -16.147 1.00 71.06 385 PRO A C 1
ATOM 2962 O O . PRO A 1 385 ? 18.659 7.749 -15.647 1.00 71.06 385 PRO A O 1
ATOM 2965 N N . GLY A 1 386 ? 16.414 7.652 -15.561 1.00 75.06 386 GLY A N 1
ATOM 2966 C CA . GLY A 1 386 ? 16.249 8.394 -14.301 1.00 75.06 386 GLY A CA 1
ATOM 2967 C C . GLY A 1 386 ? 17.068 7.819 -13.143 1.00 75.06 386 GLY A C 1
ATOM 2968 O O . GLY A 1 386 ? 17.692 8.574 -12.398 1.00 75.06 386 GLY A O 1
ATOM 2969 N N . ARG A 1 387 ? 17.194 6.487 -13.088 1.00 82.12 387 ARG A N 1
ATOM 2970 C CA . ARG A 1 387 ? 18.035 5.750 -12.129 1.00 82.12 387 ARG A CA 1
ATOM 2971 C C . ARG A 1 387 ? 19.435 6.333 -11.919 1.00 82.12 387 ARG A C 1
ATOM 2973 O O . ARG A 1 387 ? 19.934 6.313 -10.799 1.00 82.12 387 ARG A O 1
ATOM 2980 N N . PHE A 1 388 ? 20.084 6.829 -12.973 1.00 78.88 388 PHE A N 1
ATOM 2981 C CA . PHE A 1 388 ? 21.457 7.337 -12.893 1.00 78.88 388 PHE A CA 1
ATOM 2982 C C . PHE A 1 388 ? 21.610 8.630 -12.086 1.00 78.88 388 PHE A C 1
ATOM 2984 O O . PHE A 1 388 ? 22.727 9.044 -11.787 1.00 78.88 388 PHE A O 1
ATOM 2991 N N . PHE A 1 389 ? 20.500 9.294 -11.774 1.00 79.56 389 PHE A N 1
ATOM 2992 C CA . PHE A 1 389 ? 20.483 10.557 -11.047 1.00 79.56 389 PHE A CA 1
ATOM 2993 C C . PHE A 1 389 ? 20.133 10.374 -9.566 1.00 79.56 389 PHE A C 1
ATOM 2995 O O . PHE A 1 389 ? 20.071 11.358 -8.829 1.00 79.56 389 PHE A O 1
ATOM 3002 N N . LEU A 1 390 ? 19.919 9.131 -9.121 1.00 85.00 390 LEU A N 1
ATOM 3003 C CA . LEU A 1 390 ? 19.602 8.813 -7.736 1.00 85.00 390 LEU A CA 1
ATOM 3004 C C . LEU A 1 390 ? 20.876 8.608 -6.911 1.00 85.00 390 LEU A C 1
ATOM 3006 O O . LEU A 1 390 ? 21.804 7.917 -7.326 1.00 85.00 390 LEU A O 1
ATOM 3010 N N . ASN A 1 391 ? 20.890 9.167 -5.701 1.00 87.75 391 ASN A N 1
ATOM 3011 C CA . ASN A 1 391 ? 21.889 8.839 -4.690 1.00 87.75 391 ASN A CA 1
ATOM 3012 C C . ASN A 1 391 ? 21.422 7.598 -3.917 1.00 87.75 391 ASN A C 1
ATOM 3014 O O . ASN A 1 391 ? 20.595 7.704 -3.013 1.00 87.75 391 ASN A O 1
ATOM 3018 N N . LEU A 1 392 ? 21.933 6.431 -4.299 1.00 91.56 392 LEU A N 1
ATOM 3019 C CA . LEU A 1 392 ? 21.544 5.126 -3.767 1.00 91.56 392 LEU A CA 1
ATOM 3020 C C . LEU A 1 392 ? 22.355 4.705 -2.539 1.00 91.56 392 LEU A C 1
ATOM 3022 O O . LEU A 1 392 ? 21.908 3.834 -1.800 1.00 91.56 392 LEU A O 1
ATOM 3026 N N . GLU A 1 393 ? 23.533 5.282 -2.311 1.00 90.69 393 GLU A N 1
ATOM 3027 C CA . GLU A 1 393 ? 24.393 4.985 -1.158 1.00 90.69 393 GLU A CA 1
ATOM 3028 C C . GLU A 1 393 ? 23.677 5.067 0.211 1.00 90.69 393 GLU A C 1
ATOM 3030 O O . GLU A 1 393 ? 23.811 4.125 0.988 1.00 90.69 393 GLU A O 1
ATOM 3035 N N . PRO A 1 394 ? 22.875 6.107 0.533 1.00 90.94 394 PRO A N 1
ATOM 3036 C CA . PRO A 1 394 ? 22.220 6.219 1.843 1.00 90.94 394 PRO A CA 1
ATOM 3037 C C . PRO A 1 394 ? 21.097 5.203 2.103 1.00 90.94 394 PRO A C 1
ATOM 3039 O O . PRO A 1 394 ? 20.623 5.117 3.237 1.00 90.94 394 PRO A O 1
ATOM 3042 N N . ILE A 1 395 ? 20.623 4.493 1.074 1.00 93.25 395 ILE A N 1
ATOM 3043 C CA . ILE A 1 395 ? 19.472 3.591 1.188 1.00 93.25 395 ILE A CA 1
ATOM 3044 C C . ILE A 1 395 ? 19.855 2.369 2.042 1.00 93.25 395 ILE A C 1
ATOM 3046 O O . ILE A 1 395 ? 20.963 1.845 1.974 1.00 93.25 395 ILE A O 1
ATOM 3050 N N . MET A 1 396 ? 18.961 1.881 2.887 1.00 92.31 396 MET A N 1
ATOM 3051 C CA . MET A 1 396 ? 19.227 0.702 3.706 1.00 92.31 396 MET A CA 1
ATOM 3052 C C . MET A 1 396 ? 19.175 -0.574 2.863 1.00 92.31 396 MET A C 1
ATOM 3054 O O . MET A 1 396 ? 18.577 -0.590 1.788 1.00 92.31 396 MET A O 1
ATOM 3058 N N . ASP A 1 397 ? 19.779 -1.661 3.329 1.00 93.69 397 ASP A N 1
ATOM 3059 C CA . ASP A 1 397 ? 19.677 -2.948 2.638 1.00 93.69 397 ASP A CA 1
ATOM 3060 C C . ASP A 1 397 ? 18.227 -3.441 2.545 1.00 93.69 397 ASP A C 1
ATOM 3062 O O . ASP A 1 397 ? 17.456 -3.353 3.502 1.00 93.69 397 ASP A O 1
ATOM 3066 N N . ALA A 1 398 ? 17.865 -4.022 1.401 1.00 95.38 398 ALA A N 1
ATOM 3067 C CA . ALA A 1 398 ? 16.498 -4.463 1.129 1.00 95.38 398 ALA A CA 1
ATOM 3068 C C . ALA A 1 398 ? 15.993 -5.526 2.126 1.00 95.38 398 ALA A C 1
ATOM 3070 O O . ALA A 1 398 ? 14.818 -5.536 2.496 1.00 95.38 398 ALA A O 1
ATOM 3071 N N . GLU A 1 399 ? 16.880 -6.419 2.578 1.00 93.44 399 GLU A N 1
ATOM 3072 C CA . GLU A 1 399 ? 16.563 -7.418 3.606 1.00 93.44 399 GLU A CA 1
ATOM 3073 C C . GLU A 1 399 ? 16.321 -6.780 4.973 1.00 93.44 399 GLU A C 1
ATOM 3075 O O . GLU A 1 399 ? 15.414 -7.205 5.686 1.00 93.44 399 GLU A O 1
ATOM 3080 N N . LEU A 1 400 ? 17.080 -5.737 5.322 1.00 92.19 400 LEU A N 1
ATOM 3081 C CA . LEU A 1 400 ? 16.884 -5.003 6.567 1.00 92.19 400 LEU A CA 1
ATOM 3082 C C . LEU A 1 400 ? 15.575 -4.206 6.536 1.00 92.19 400 LEU A C 1
ATOM 3084 O O . LEU A 1 400 ? 14.833 -4.249 7.515 1.00 92.19 400 LEU A O 1
ATOM 3088 N N . GLN A 1 401 ? 15.255 -3.554 5.409 1.00 94.81 401 GLN A N 1
ATOM 3089 C CA . GLN A 1 401 ? 13.989 -2.839 5.211 1.00 94.81 401 GLN A CA 1
ATOM 3090 C C . GLN A 1 401 ? 12.798 -3.776 5.421 1.00 94.81 401 GLN A C 1
ATOM 3092 O O . GLN A 1 401 ? 12.001 -3.571 6.335 1.00 94.81 401 GLN A O 1
ATOM 3097 N N . ARG A 1 402 ? 12.716 -4.868 4.648 1.00 95.06 402 ARG A N 1
ATOM 3098 C CA . ARG A 1 402 ? 11.620 -5.841 4.791 1.00 95.06 402 ARG A CA 1
ATOM 3099 C C . ARG A 1 402 ? 11.636 -6.538 6.148 1.00 95.06 402 ARG A C 1
ATOM 3101 O O . ARG A 1 402 ? 10.576 -6.775 6.719 1.00 95.06 402 ARG A O 1
ATOM 3108 N N . GLY A 1 403 ? 12.817 -6.830 6.692 1.00 92.44 403 GLY A N 1
ATOM 3109 C CA . GLY A 1 403 ? 12.986 -7.421 8.019 1.00 92.44 403 GLY A CA 1
ATOM 3110 C C . GLY A 1 403 ? 12.445 -6.539 9.146 1.00 92.44 403 GLY A C 1
ATOM 3111 O O . GLY A 1 403 ? 11.898 -7.070 10.108 1.00 92.44 403 GLY A O 1
ATOM 3112 N N . ALA A 1 404 ? 12.535 -5.213 9.008 1.00 90.69 404 ALA A N 1
ATOM 3113 C CA . ALA A 1 404 ? 11.938 -4.248 9.929 1.00 90.69 404 ALA A CA 1
ATOM 3114 C C . ALA A 1 404 ? 10.432 -4.055 9.700 1.00 90.69 404 ALA A C 1
ATOM 3116 O O . ALA A 1 404 ? 9.683 -3.892 10.659 1.00 90.69 404 ALA A O 1
ATOM 3117 N N . THR A 1 405 ? 9.968 -4.119 8.449 1.00 93.81 405 THR A N 1
ATOM 3118 C CA . THR A 1 405 ? 8.543 -4.023 8.089 1.00 93.81 405 THR A CA 1
ATOM 3119 C C . THR A 1 405 ? 7.729 -5.219 8.577 1.00 93.81 405 THR A C 1
ATOM 3121 O O . THR A 1 405 ? 6.624 -5.061 9.089 1.00 93.81 405 THR A O 1
ATOM 3124 N N . LYS A 1 406 ? 8.289 -6.421 8.438 1.00 93.69 406 LYS A N 1
ATOM 3125 C CA . LYS A 1 406 ? 7.656 -7.701 8.763 1.00 93.69 406 LYS A CA 1
ATOM 3126 C C . LYS A 1 406 ? 6.986 -7.733 10.154 1.00 93.69 406 LYS A C 1
ATOM 3128 O O . LYS A 1 406 ? 5.779 -7.964 10.204 1.00 93.69 406 LYS A O 1
ATOM 3133 N N . PRO A 1 407 ? 7.689 -7.461 11.275 1.00 92.19 407 PRO A N 1
ATOM 3134 C CA . PRO A 1 407 ? 7.066 -7.453 12.597 1.00 92.19 407 PRO A CA 1
ATOM 3135 C C . PRO A 1 407 ? 6.009 -6.354 12.773 1.00 92.19 407 PRO A C 1
ATOM 3137 O O . PRO A 1 407 ? 5.051 -6.571 13.507 1.00 92.19 407 PRO A O 1
ATOM 3140 N N . LEU A 1 408 ? 6.149 -5.198 12.111 1.00 93.94 408 LEU A N 1
ATOM 3141 C CA . LEU A 1 408 ? 5.175 -4.102 12.202 1.00 93.94 408 LEU A CA 1
ATOM 3142 C C . LEU A 1 408 ? 3.838 -4.508 11.578 1.00 93.94 408 LEU A C 1
ATOM 3144 O O . LEU A 1 408 ? 2.787 -4.315 12.183 1.00 93.94 408 LEU A O 1
ATOM 3148 N N . PHE A 1 409 ? 3.875 -5.124 10.395 1.00 97.12 409 PHE A N 1
ATOM 3149 C CA . PHE A 1 409 ? 2.653 -5.575 9.732 1.00 97.12 409 PHE A CA 1
ATOM 3150 C C . PHE A 1 409 ? 2.002 -6.717 10.501 1.00 97.12 409 PHE A C 1
ATOM 3152 O O . PHE A 1 409 ? 0.795 -6.697 10.715 1.00 97.12 409 PHE A O 1
ATOM 3159 N N . THR A 1 410 ? 2.789 -7.675 10.992 1.00 96.81 410 THR A N 1
ATOM 3160 C CA . THR A 1 410 ? 2.237 -8.778 11.784 1.00 96.81 410 THR A CA 1
ATOM 3161 C C . THR A 1 410 ? 1.653 -8.293 13.107 1.00 96.81 410 THR A C 1
ATOM 3163 O O . THR A 1 410 ? 0.575 -8.745 13.472 1.00 96.81 410 THR A O 1
ATOM 3166 N N . ALA A 1 411 ? 2.283 -7.333 13.793 1.00 94.94 411 ALA A N 1
ATOM 3167 C CA . ALA A 1 411 ? 1.697 -6.699 14.976 1.00 94.94 411 ALA A CA 1
ATOM 3168 C C . ALA A 1 411 ? 0.342 -6.051 14.652 1.00 94.94 411 ALA A C 1
ATOM 3170 O O . ALA A 1 411 ? -0.627 -6.285 15.366 1.00 94.94 411 ALA A O 1
ATOM 3171 N N . PHE A 1 412 ? 0.244 -5.317 13.538 1.00 97.50 412 PHE A N 1
ATOM 3172 C CA . PHE A 1 412 ? -1.016 -4.716 13.098 1.00 97.50 412 PHE A CA 1
ATOM 3173 C C . PHE A 1 412 ? -2.100 -5.764 12.811 1.00 97.50 412 PHE A C 1
ATOM 3175 O O . PHE A 1 412 ? -3.229 -5.616 13.277 1.00 97.50 412 PHE A O 1
ATOM 3182 N N . LEU A 1 413 ? -1.768 -6.848 12.098 1.00 98.44 413 LEU A N 1
ATOM 3183 C CA . LEU A 1 413 ? -2.703 -7.949 11.835 1.00 98.44 413 LEU A CA 1
ATOM 3184 C C . LEU A 1 413 ? -3.135 -8.654 13.129 1.00 98.44 413 LEU A C 1
ATOM 3186 O O . LEU A 1 413 ? -4.310 -8.970 13.286 1.00 98.44 413 LEU A O 1
ATOM 3190 N N . LEU A 1 414 ? -2.214 -8.887 14.068 1.00 97.12 414 LEU A N 1
ATOM 3191 C CA . LEU A 1 414 ? -2.515 -9.507 15.362 1.00 97.12 414 LEU A CA 1
ATOM 3192 C C . LEU A 1 414 ? -3.455 -8.638 16.204 1.00 97.12 414 LEU A C 1
ATOM 3194 O O . LEU A 1 414 ? -4.406 -9.166 16.784 1.00 97.12 414 LEU A O 1
ATOM 3198 N N . THR A 1 415 ? -3.241 -7.322 16.234 1.00 96.31 415 THR A N 1
ATOM 3199 C CA . THR A 1 415 ? -4.143 -6.394 16.925 1.00 96.31 415 THR A CA 1
ATOM 3200 C C . THR A 1 415 ? -5.517 -6.365 16.252 1.00 96.31 415 THR A C 1
ATOM 3202 O O . THR A 1 415 ? -6.525 -6.579 16.916 1.00 96.31 415 THR A O 1
ATOM 3205 N N . THR A 1 416 ? -5.568 -6.168 14.931 1.00 97.69 416 THR A N 1
ATOM 3206 C CA . THR A 1 416 ? -6.828 -5.924 14.203 1.00 97.69 416 THR A CA 1
ATOM 3207 C C . THR A 1 416 ? -7.659 -7.187 13.963 1.00 97.69 416 THR A C 1
ATOM 3209 O O . THR A 1 416 ? -8.841 -7.197 14.281 1.00 97.69 416 THR A O 1
ATOM 3212 N N . LEU A 1 417 ? -7.059 -8.270 13.457 1.00 98.06 417 LEU A N 1
ATOM 3213 C CA . LEU A 1 417 ? -7.777 -9.489 13.045 1.00 98.06 417 LEU A CA 1
ATOM 3214 C C . LEU A 1 417 ? -7.940 -10.523 14.170 1.00 98.06 417 LEU A C 1
ATOM 3216 O O . LEU A 1 417 ? -8.795 -11.414 14.089 1.00 98.06 417 LEU A O 1
ATOM 3220 N N . PHE A 1 418 ? -7.093 -10.453 15.201 1.00 97.12 418 PHE A N 1
ATOM 3221 C CA . PHE A 1 418 ? -7.064 -11.430 16.296 1.00 97.12 418 PHE A CA 1
ATOM 3222 C C . PHE A 1 418 ? -7.328 -10.819 17.678 1.00 97.12 418 PHE A C 1
ATOM 3224 O O . PHE A 1 418 ? -7.369 -11.568 18.654 1.00 97.12 418 PHE A O 1
ATOM 3231 N N . GLY A 1 419 ? -7.510 -9.496 17.782 1.00 95.50 419 GLY A N 1
ATOM 3232 C CA . GLY A 1 419 ? -7.793 -8.814 19.050 1.00 95.50 419 GLY A CA 1
ATOM 3233 C C . GLY A 1 419 ? -6.655 -8.909 20.071 1.00 95.50 419 GLY A C 1
ATOM 3234 O O . GLY A 1 419 ? -6.900 -8.880 21.277 1.00 95.50 419 GLY A O 1
ATOM 3235 N N . ARG A 1 420 ? -5.409 -9.091 19.615 1.00 95.06 420 ARG A N 1
ATOM 3236 C CA . ARG A 1 420 ? -4.220 -9.191 20.477 1.00 95.06 420 ARG A CA 1
ATOM 3237 C C . ARG A 1 420 ? -3.711 -7.796 20.838 1.00 95.06 420 ARG A C 1
ATOM 3239 O O . ARG A 1 420 ? -2.699 -7.336 20.310 1.00 95.06 420 ARG A O 1
ATOM 3246 N N . GLU A 1 421 ? -4.447 -7.120 21.714 1.00 91.06 421 GLU A N 1
ATOM 3247 C CA . GLU A 1 421 ? -4.227 -5.716 22.088 1.00 91.06 421 GLU A CA 1
ATOM 3248 C C . GLU A 1 421 ? -2.827 -5.414 22.630 1.00 91.06 421 GLU A C 1
ATOM 3250 O O . GLU A 1 421 ? -2.333 -4.298 22.486 1.00 91.06 421 GLU A O 1
ATOM 3255 N N . GLU A 1 422 ? -2.118 -6.401 23.179 1.00 89.69 422 GLU A N 1
ATOM 3256 C CA . GLU A 1 422 ? -0.735 -6.219 23.615 1.00 89.69 422 GLU A CA 1
ATOM 3257 C C . GLU A 1 422 ? 0.209 -5.778 22.476 1.00 89.69 422 GLU A C 1
ATOM 3259 O O . GLU A 1 422 ? 1.208 -5.100 22.732 1.00 89.69 422 GLU A O 1
ATOM 3264 N N . TYR A 1 423 ? -0.116 -6.097 21.216 1.00 90.69 423 TYR A N 1
ATOM 3265 C CA . TYR A 1 423 ? 0.647 -5.668 20.041 1.00 90.69 423 TYR A CA 1
ATOM 3266 C C . TYR A 1 423 ? 0.344 -4.231 19.606 1.00 90.69 423 TYR A C 1
ATOM 3268 O O . TYR A 1 423 ? 1.147 -3.655 18.873 1.00 90.69 423 TYR A O 1
ATOM 3276 N N . ARG A 1 424 ? -0.735 -3.604 20.098 1.00 88.38 424 ARG A N 1
ATOM 3277 C CA . ARG A 1 424 ? -0.982 -2.163 19.900 1.00 88.38 424 ARG A CA 1
ATOM 3278 C C . ARG A 1 424 ? 0.169 -1.335 20.454 1.00 88.38 424 ARG A C 1
ATOM 3280 O O . ARG A 1 424 ? 0.608 -0.379 19.815 1.00 88.38 424 ARG A O 1
ATOM 3287 N N . SER A 1 425 ? 0.730 -1.792 21.577 1.00 85.31 425 SER A N 1
ATOM 3288 C CA . SER A 1 425 ? 1.869 -1.147 22.211 1.00 85.31 425 SER A CA 1
ATOM 3289 C C . SER A 1 425 ? 3.002 -0.915 21.220 1.00 85.31 425 SER A C 1
ATOM 3291 O O . SER A 1 425 ? 3.626 0.118 21.329 1.00 85.31 425 SER A O 1
ATOM 3293 N N . VAL A 1 426 ? 3.227 -1.754 20.199 1.00 85.44 426 VAL A N 1
ATOM 3294 C CA . VAL A 1 426 ? 4.277 -1.567 19.173 1.00 85.44 426 VAL A CA 1
ATOM 3295 C C . VAL A 1 426 ? 4.251 -0.187 18.508 1.00 85.44 426 VAL A C 1
ATOM 3297 O O . VAL A 1 426 ? 5.308 0.302 18.115 1.00 85.44 426 VAL A O 1
ATOM 3300 N N . PHE A 1 427 ? 3.090 0.462 18.433 1.00 86.69 427 PHE A N 1
ATOM 3301 C CA . PHE A 1 427 ? 2.898 1.736 17.738 1.00 86.69 427 PHE A CA 1
ATOM 3302 C C . PHE A 1 427 ? 2.920 2.969 18.666 1.00 86.69 427 PHE A C 1
ATOM 3304 O O . PHE A 1 427 ? 3.110 4.086 18.200 1.00 86.69 427 PHE A O 1
ATOM 3311 N N . GLU A 1 428 ? 2.790 2.796 19.986 1.00 77.88 428 GLU A N 1
ATOM 3312 C CA . GLU A 1 428 ? 2.445 3.882 20.927 1.00 77.88 428 GLU A CA 1
ATOM 3313 C C . GLU A 1 428 ? 3.621 4.660 21.544 1.00 77.88 428 GLU A C 1
ATOM 3315 O O . GLU A 1 428 ? 3.437 5.412 22.492 1.00 77.88 428 GLU A O 1
ATOM 3320 N N . ALA A 1 429 ? 4.867 4.474 21.099 1.00 60.22 429 ALA A N 1
ATOM 3321 C CA . ALA A 1 429 ? 5.995 5.216 21.694 1.00 60.22 429 ALA A CA 1
ATOM 3322 C C . ALA A 1 429 ? 6.950 5.788 20.667 1.00 60.22 429 ALA A C 1
ATOM 3324 O O . ALA A 1 429 ? 7.312 5.154 19.682 1.00 60.22 429 ALA A O 1
ATOM 3325 N N . ILE A 1 430 ? 7.366 7.005 20.978 1.00 54.25 430 ILE A N 1
ATOM 3326 C CA . ILE A 1 430 ? 8.271 7.853 20.223 1.00 54.25 430 ILE A CA 1
ATOM 3327 C C . ILE A 1 430 ? 9.705 7.582 20.716 1.00 54.25 430 ILE A C 1
ATOM 3329 O O . ILE A 1 430 ? 9.918 7.636 21.928 1.00 54.25 430 ILE A O 1
ATOM 3333 N N . PRO A 1 431 ? 10.732 7.458 19.854 1.00 59.44 431 PRO A N 1
ATOM 3334 C CA . PRO A 1 431 ? 10.848 6.691 18.616 1.00 59.44 431 PRO A CA 1
ATOM 3335 C C . PRO A 1 431 ? 11.337 5.255 18.903 1.00 59.44 431 PRO A C 1
ATOM 3337 O O . PRO A 1 431 ? 12.470 5.033 19.341 1.00 59.44 431 PRO A O 1
ATOM 3340 N N . ARG A 1 432 ? 10.488 4.259 18.630 1.00 59.03 432 ARG A N 1
ATOM 3341 C CA . ARG A 1 432 ? 10.831 2.837 18.771 1.00 59.03 432 ARG A CA 1
ATOM 3342 C C . ARG A 1 432 ? 11.746 2.400 17.634 1.00 59.03 432 ARG A C 1
ATOM 3344 O O . ARG A 1 432 ? 11.341 2.362 16.476 1.00 59.03 432 ARG A O 1
ATOM 3351 N N . SER A 1 433 ? 12.970 1.999 17.959 1.00 59.09 433 SER A N 1
ATO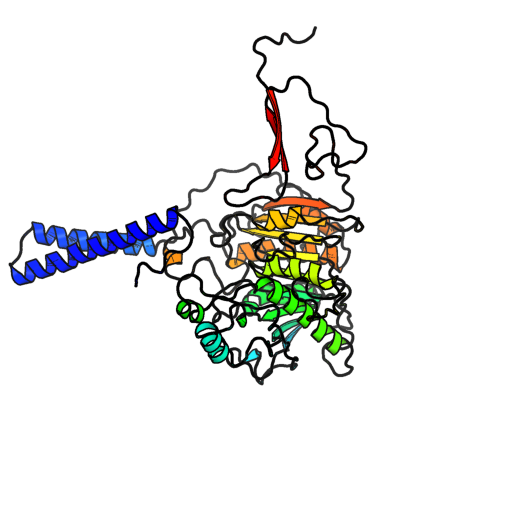M 3352 C CA . SER A 1 433 ? 13.661 1.040 17.102 1.00 59.09 433 SER A CA 1
ATOM 3353 C C . SER A 1 433 ? 12.839 -0.249 17.064 1.00 59.09 433 SER A C 1
ATOM 3355 O O . SER A 1 433 ? 12.241 -0.627 18.071 1.00 59.09 433 SER A O 1
ATOM 3357 N N . ALA A 1 434 ? 12.786 -0.939 15.923 1.00 59.47 434 ALA A N 1
ATOM 3358 C CA . ALA A 1 434 ? 12.228 -2.287 15.908 1.00 59.47 434 ALA A CA 1
ATOM 3359 C C . ALA A 1 434 ? 13.143 -3.177 16.778 1.00 59.47 434 ALA A C 1
ATOM 3361 O O . ALA A 1 434 ? 14.274 -3.443 16.370 1.00 59.47 434 ALA A O 1
ATOM 3362 N N . PRO A 1 435 ? 12.721 -3.653 17.968 1.00 61.12 435 PRO A N 1
ATOM 3363 C CA . PRO A 1 435 ? 13.610 -4.413 18.860 1.00 61.12 435 PRO A CA 1
ATOM 3364 C C . PRO A 1 435 ? 13.953 -5.797 18.287 1.00 61.12 435 PRO A C 1
ATOM 3366 O O . PRO A 1 435 ? 14.799 -6.516 18.808 1.00 61.12 435 PRO A O 1
ATOM 3369 N N . TRP A 1 436 ? 13.260 -6.181 17.218 1.00 74.50 436 TRP A N 1
ATOM 3370 C CA . TRP A 1 436 ? 13.289 -7.499 16.608 1.00 74.50 436 TRP A CA 1
ATOM 3371 C C . TRP A 1 436 ? 14.172 -7.588 15.364 1.00 74.50 436 TRP A C 1
ATOM 3373 O O . TRP A 1 436 ? 14.225 -8.644 14.733 1.00 74.50 436 TRP A O 1
ATOM 3383 N N . THR A 1 437 ? 14.867 -6.508 15.007 1.00 65.31 437 THR A N 1
ATOM 3384 C CA . THR A 1 437 ? 15.833 -6.499 13.908 1.00 65.31 437 THR A CA 1
ATOM 3385 C C . THR A 1 437 ? 17.256 -6.629 14.446 1.00 65.31 437 THR A C 1
ATOM 3387 O O . THR A 1 437 ? 17.609 -6.051 15.470 1.00 65.31 437 THR A O 1
ATOM 3390 N N . ALA A 1 438 ? 18.112 -7.378 13.739 1.00 59.47 438 ALA A N 1
ATOM 3391 C CA . ALA A 1 438 ? 19.518 -7.560 14.128 1.00 59.47 438 ALA A CA 1
ATOM 3392 C C . ALA A 1 438 ? 20.322 -6.242 14.124 1.00 59.47 438 ALA A C 1
ATOM 3394 O O . ALA A 1 438 ? 21.346 -6.132 14.794 1.00 59.47 438 ALA A O 1
ATOM 3395 N N . GLN A 1 439 ? 19.854 -5.248 13.366 1.00 69.25 439 GLN A N 1
ATOM 3396 C CA . GLN A 1 439 ? 20.359 -3.879 13.353 1.00 69.25 439 GLN A CA 1
ATOM 3397 C C . GLN A 1 439 ? 19.201 -2.939 13.679 1.00 69.25 439 GLN A C 1
ATOM 3399 O O . GLN A 1 439 ? 18.107 -3.119 13.144 1.00 69.25 439 GLN A O 1
ATOM 3404 N N . SER A 1 440 ? 19.415 -1.942 14.538 1.00 70.62 440 SER A N 1
ATOM 3405 C CA . SER A 1 440 ? 18.368 -0.982 14.892 1.00 70.62 440 SER A CA 1
ATOM 3406 C C . SER A 1 440 ? 18.002 -0.123 13.680 1.00 70.62 440 SER A C 1
ATOM 3408 O O . SER A 1 440 ? 18.836 0.641 13.192 1.00 70.62 440 SER A O 1
ATOM 3410 N N . VAL A 1 441 ? 16.757 -0.229 13.226 1.00 81.75 441 VAL A N 1
ATOM 3411 C CA . VAL A 1 441 ? 16.167 0.697 12.254 1.00 81.75 441 VAL A CA 1
ATOM 3412 C C . VAL A 1 441 ? 15.493 1.830 13.018 1.00 81.75 441 VAL A C 1
ATOM 3414 O O . VAL A 1 441 ? 14.712 1.569 13.931 1.00 81.75 441 VAL A O 1
ATOM 3417 N N . GLU A 1 442 ? 15.812 3.077 12.673 1.00 83.31 442 GLU A N 1
ATOM 3418 C CA . GLU A 1 442 ? 15.170 4.254 13.264 1.00 83.31 442 GLU A CA 1
ATOM 3419 C C . GLU A 1 442 ? 13.804 4.471 12.602 1.00 83.31 442 GLU A C 1
ATOM 3421 O O . GLU A 1 442 ? 13.699 4.566 11.375 1.00 83.31 442 GLU A O 1
ATOM 3426 N N . LEU A 1 443 ? 12.763 4.535 13.429 1.00 85.62 443 LEU A N 1
ATOM 3427 C CA . LEU A 1 443 ? 11.388 4.784 13.016 1.00 85.62 443 LEU A CA 1
ATOM 3428 C C . LEU A 1 443 ? 10.903 6.059 13.701 1.00 85.62 443 LEU A C 1
ATOM 3430 O O . LEU A 1 443 ? 11.081 6.229 14.908 1.00 85.62 443 LEU A O 1
ATOM 3434 N N . VAL A 1 444 ? 10.267 6.942 12.939 1.00 85.75 444 VAL A N 1
ATOM 3435 C CA . VAL A 1 444 ? 9.477 8.043 13.497 1.00 85.75 444 VAL A CA 1
ATOM 3436 C C . VAL A 1 444 ? 8.023 7.637 13.401 1.00 85.75 444 VAL A C 1
ATOM 3438 O O . VAL A 1 444 ? 7.550 7.326 12.310 1.00 85.75 444 VAL A O 1
ATOM 3441 N N . THR A 1 445 ? 7.335 7.608 14.536 1.00 85.56 445 THR A N 1
ATOM 3442 C CA . THR A 1 445 ? 5.973 7.091 14.617 1.00 85.56 445 THR A CA 1
ATOM 3443 C C . THR A 1 445 ? 5.012 8.130 15.165 1.00 85.56 445 THR A C 1
ATOM 3445 O O . THR A 1 445 ? 5.358 8.862 16.093 1.00 85.56 445 THR A O 1
ATOM 3448 N N . ASP A 1 446 ? 3.798 8.143 14.628 1.00 87.94 446 ASP A N 1
ATOM 3449 C CA . ASP A 1 446 ? 2.637 8.792 15.239 1.00 87.94 446 ASP A CA 1
ATOM 3450 C C . ASP A 1 446 ? 1.522 7.755 15.410 1.00 87.94 446 ASP A C 1
ATOM 3452 O O . ASP A 1 446 ? 1.407 6.832 14.598 1.00 87.94 446 ASP A O 1
ATOM 3456 N N . VAL A 1 447 ? 0.712 7.885 16.456 1.00 91.06 447 VAL A N 1
ATOM 3457 C CA . VAL A 1 447 ? -0.426 6.997 16.724 1.00 91.06 447 VAL A CA 1
ATOM 3458 C C . VAL A 1 447 ? -1.626 7.815 17.186 1.00 91.06 447 VAL A C 1
ATOM 3460 O O . VAL A 1 447 ? -1.466 8.802 17.902 1.00 91.06 447 VAL A O 1
ATOM 3463 N N . ARG A 1 448 ? -2.822 7.412 16.762 1.00 92.12 448 ARG A N 1
ATOM 3464 C CA . ARG A 1 448 ? -4.095 7.887 17.311 1.00 92.12 448 ARG A CA 1
ATOM 3465 C C . ARG A 1 448 ? -5.011 6.696 17.538 1.00 92.12 448 ARG A C 1
ATOM 3467 O O . ARG A 1 448 ? -5.079 5.816 16.674 1.00 92.12 448 ARG A O 1
ATOM 3474 N N . THR A 1 449 ? -5.729 6.667 18.646 1.00 93.25 449 THR A N 1
ATOM 3475 C CA . THR A 1 449 ? -6.669 5.589 18.983 1.00 93.25 449 THR A CA 1
ATOM 3476 C C . THR A 1 449 ? -8.119 6.076 19.002 1.00 93.25 449 THR A C 1
ATOM 3478 O O . THR A 1 449 ? -8.392 7.267 19.117 1.00 93.25 449 THR A O 1
ATOM 3481 N N . GLY A 1 450 ? -9.075 5.158 18.850 1.00 91.81 450 GLY A N 1
ATOM 3482 C CA . GLY A 1 450 ? -10.508 5.472 18.873 1.00 91.81 450 GLY A CA 1
ATOM 3483 C C . GLY A 1 450 ? -11.060 5.830 20.254 1.00 91.81 450 GLY A C 1
ATOM 3484 O O . GLY A 1 450 ? -12.167 6.348 20.353 1.00 91.81 450 GLY A O 1
ATOM 3485 N N . ASP A 1 451 ? -10.303 5.576 21.321 1.00 91.19 451 ASP A N 1
ATOM 3486 C CA . ASP A 1 451 ? -10.623 5.977 22.692 1.00 91.19 451 ASP A CA 1
ATOM 3487 C C . ASP A 1 451 ? -9.976 7.312 23.106 1.00 91.19 451 ASP A C 1
ATOM 3489 O O . ASP A 1 451 ? -10.224 7.803 24.213 1.00 91.19 451 ASP A O 1
ATOM 3493 N N . GLU A 1 452 ? -9.183 7.936 22.227 1.00 90.19 452 GLU A N 1
ATOM 3494 C CA . GLU A 1 452 ? -8.638 9.268 22.470 1.00 90.19 452 GLU A CA 1
ATOM 3495 C C . GLU A 1 452 ? -9.741 10.328 22.495 1.00 90.19 452 GLU A C 1
ATOM 3497 O O . GLU A 1 452 ? -10.621 10.403 21.638 1.00 90.19 452 GLU A O 1
ATOM 3502 N N . ARG A 1 453 ? -9.648 11.227 23.477 1.00 88.19 453 ARG A N 1
ATOM 3503 C CA . ARG A 1 453 ? -10.495 12.415 23.556 1.00 88.19 453 ARG A CA 1
ATOM 3504 C C . ARG A 1 453 ? -9.704 13.637 23.119 1.00 88.19 453 ARG A C 1
ATOM 3506 O O . ARG A 1 453 ? -8.942 14.201 23.905 1.00 88.19 453 ARG A O 1
ATOM 3513 N N . VAL A 1 454 ? -9.927 14.066 21.882 1.00 89.38 454 VAL A N 1
ATOM 3514 C CA . VAL A 1 454 ? -9.309 15.276 21.333 1.00 89.38 454 VAL A CA 1
ATOM 3515 C C . VAL A 1 454 ? -9.917 16.515 21.993 1.00 89.38 454 VAL A C 1
ATOM 3517 O O . VAL A 1 454 ? -11.13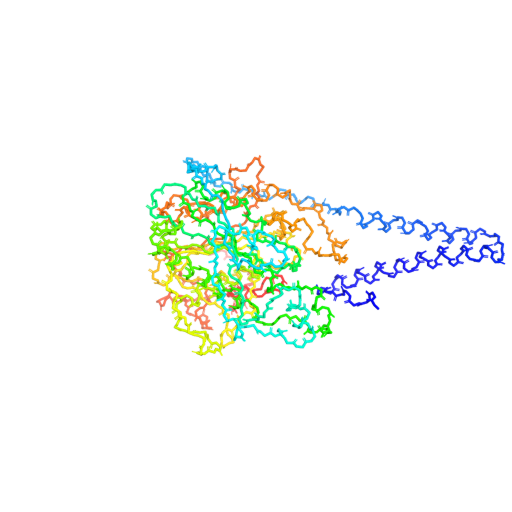7 16.659 22.062 1.00 89.38 454 VAL A O 1
ATOM 3520 N N . ILE A 1 455 ? -9.060 17.390 22.530 1.00 91.94 455 ILE A N 1
ATOM 3521 C CA . ILE A 1 455 ? -9.476 18.681 23.097 1.00 91.94 455 ILE A CA 1
ATOM 3522 C C . ILE A 1 455 ? -9.518 19.740 21.995 1.00 91.94 455 ILE A C 1
ATOM 3524 O O . ILE A 1 455 ? -10.550 20.383 21.839 1.00 91.94 455 ILE A O 1
ATOM 3528 N N . ALA A 1 456 ? -8.413 19.897 21.262 1.00 91.81 456 ALA A N 1
ATOM 3529 C CA . ALA A 1 456 ? -8.261 20.803 20.128 1.00 91.81 456 ALA A CA 1
ATOM 3530 C C . ALA A 1 456 ? -7.234 20.217 19.140 1.00 91.81 456 ALA A C 1
ATOM 3532 O O . ALA A 1 456 ? -6.081 19.992 19.518 1.00 91.81 456 ALA A O 1
ATOM 3533 N N . ASP A 1 457 ? -7.663 19.966 17.909 1.00 90.00 457 ASP A N 1
ATOM 3534 C CA . ASP A 1 457 ? -6.859 19.615 16.735 1.00 90.00 457 ASP A CA 1
ATOM 3535 C C . ASP A 1 457 ? -6.948 20.674 15.625 1.00 90.00 457 ASP A C 1
ATOM 3537 O O . ASP A 1 457 ? -6.100 20.662 14.737 1.00 90.00 457 ASP A O 1
ATOM 3541 N N . PHE A 1 458 ? -7.860 21.649 15.756 1.00 91.44 458 PHE A N 1
ATOM 3542 C CA . PHE A 1 458 ? -8.044 22.778 14.840 1.00 91.44 458 PHE A CA 1
ATOM 3543 C C . PHE A 1 458 ? -8.560 22.366 13.454 1.00 91.44 458 PHE A C 1
ATOM 3545 O O . PHE A 1 458 ? -8.389 23.104 12.485 1.00 91.44 458 PHE A O 1
ATOM 3552 N N . GLU A 1 459 ? -9.160 21.181 13.347 1.00 88.19 459 GLU A N 1
ATOM 3553 C CA . GLU A 1 459 ? -9.719 20.653 12.099 1.00 88.19 459 GLU A CA 1
ATOM 3554 C C . GLU A 1 459 ? -11.233 20.918 11.979 1.00 88.19 459 GLU A C 1
ATOM 3556 O O . GLU A 1 459 ? -11.835 20.649 10.937 1.00 88.19 459 GLU A O 1
ATOM 3561 N N . GLU A 1 460 ? -11.875 21.403 13.048 1.00 88.81 460 GLU A N 1
ATOM 3562 C CA . GLU A 1 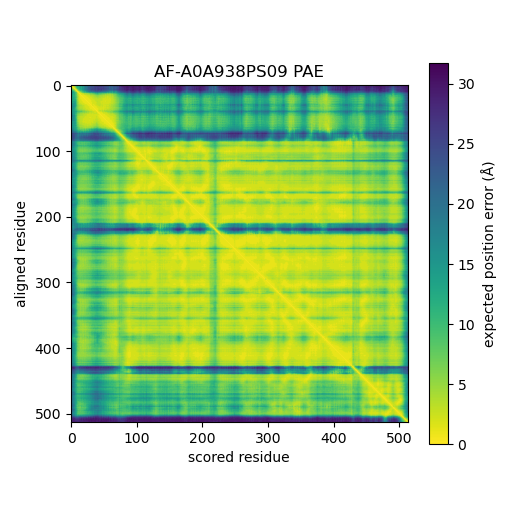460 ? -13.332 21.469 13.180 1.00 88.81 460 GLU A CA 1
ATOM 3563 C C . GLU A 1 460 ? -13.995 22.623 12.415 1.00 88.81 460 GLU A C 1
ATOM 3565 O O . GLU A 1 460 ? -15.078 22.440 11.851 1.00 88.81 460 GLU A O 1
ATOM 3570 N N . ASP A 1 461 ? -13.380 23.809 12.401 1.00 90.44 461 ASP A N 1
ATOM 3571 C CA . ASP A 1 461 ? -13.918 25.015 11.775 1.00 90.44 461 ASP A CA 1
ATOM 3572 C C . ASP A 1 461 ? -12.823 26.095 11.570 1.00 90.44 461 ASP A C 1
ATOM 3574 O O . ASP A 1 461 ? -11.648 25.775 11.434 1.00 90.44 461 ASP A O 1
ATOM 3578 N N . ALA A 1 462 ? -13.212 27.365 11.413 1.00 91.44 462 ALA A N 1
ATOM 3579 C CA . ALA A 1 462 ? -12.296 28.501 11.233 1.00 91.44 462 ALA A CA 1
ATOM 3580 C C . ALA A 1 462 ? -12.447 29.577 12.331 1.00 91.44 462 ALA A C 1
ATOM 3582 O O . ALA A 1 462 ? -11.902 30.682 12.208 1.00 91.44 462 ALA A O 1
ATOM 3583 N N . ASP A 1 463 ? -13.256 29.308 13.357 1.00 92.94 463 ASP A N 1
ATOM 3584 C CA . ASP A 1 463 ? -13.445 30.160 14.522 1.00 92.94 463 ASP A CA 1
ATOM 3585 C C . ASP A 1 463 ? -12.353 29.862 15.548 1.00 92.94 463 ASP A C 1
ATOM 3587 O O . ASP A 1 463 ? -12.418 28.919 16.319 1.00 92.94 463 ASP A O 1
ATOM 3591 N N . LEU A 1 464 ? -11.367 30.751 15.638 1.00 92.31 464 LEU A N 1
ATOM 3592 C CA . LEU A 1 464 ? -10.207 30.547 16.506 1.00 92.31 464 LEU A CA 1
ATOM 3593 C C . LEU A 1 464 ? -10.517 30.542 18.026 1.00 92.31 464 LEU A C 1
ATOM 3595 O O . LEU A 1 464 ? -9.588 30.599 18.837 1.00 92.31 464 LEU A O 1
ATOM 3599 N N . GLN A 1 465 ? -11.790 30.627 18.425 1.00 93.19 465 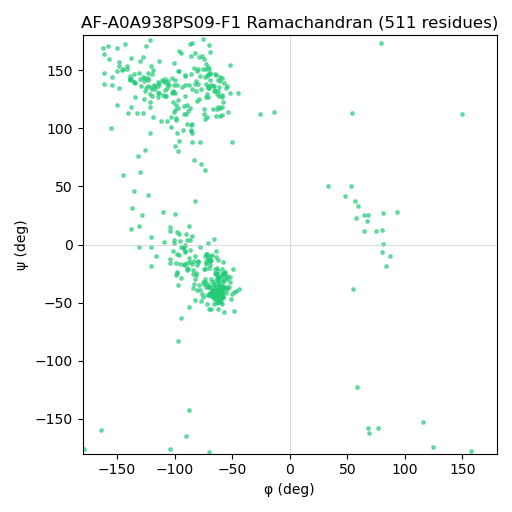GLN A N 1
ATOM 3600 C CA . GLN A 1 465 ? -12.260 30.530 19.812 1.00 93.19 465 GLN A CA 1
ATOM 3601 C C . GLN A 1 465 ? -12.916 29.183 20.133 1.00 93.19 465 GLN A C 1
ATOM 3603 O O . GLN A 1 465 ? -13.175 28.911 21.313 1.00 93.19 465 GLN A O 1
ATOM 3608 N N . THR A 1 466 ? -13.226 28.370 19.126 1.00 93.25 466 THR A N 1
ATOM 3609 C CA . THR A 1 466 ? -13.745 27.014 19.305 1.00 93.25 466 THR A CA 1
ATOM 3610 C C . THR A 1 466 ? -12.584 26.031 19.445 1.00 93.25 466 THR A C 1
ATOM 3612 O O . THR A 1 466 ? -11.411 26.401 19.433 1.00 93.25 466 THR A O 1
ATOM 3615 N N . ALA A 1 467 ? -12.933 24.795 19.770 1.00 93.19 467 ALA A N 1
ATOM 3616 C CA . ALA A 1 467 ? -12.019 23.679 19.896 1.00 93.19 467 ALA A CA 1
ATOM 3617 C C . ALA A 1 467 ? -12.785 22.414 19.481 1.00 93.19 467 ALA A C 1
ATOM 3619 O O . ALA A 1 467 ? -14.005 22.346 19.671 1.00 93.19 467 ALA A O 1
ATOM 3620 N N . THR A 1 468 ? -12.080 21.386 19.005 1.00 91.88 468 THR A N 1
ATOM 3621 C CA . THR A 1 468 ? -12.657 20.101 18.562 1.00 91.88 468 THR A CA 1
ATOM 3622 C C . THR A 1 468 ? -13.638 19.515 19.570 1.00 91.88 468 THR A C 1
ATOM 3624 O O . THR A 1 468 ? -14.700 18.993 19.218 1.00 91.88 468 THR A O 1
ATOM 3627 N N . LEU A 1 469 ? -13.313 19.609 20.863 1.00 92.81 469 LEU A N 1
ATOM 3628 C CA . LEU A 1 469 ? -14.260 19.257 21.906 1.00 92.81 469 LEU A CA 1
ATOM 3629 C C . LEU A 1 469 ? -15.355 20.329 21.975 1.00 92.81 469 LEU A C 1
ATOM 3631 O O . LEU A 1 469 ? -15.123 21.398 22.519 1.00 92.81 469 LEU A O 1
ATOM 3635 N N . ALA A 1 470 ? -16.580 19.997 21.558 1.00 88.25 470 ALA A N 1
ATOM 3636 C CA . ALA A 1 470 ? -17.706 20.936 21.407 1.00 88.25 470 ALA A CA 1
ATOM 3637 C C . ALA A 1 470 ? -18.019 21.880 22.598 1.00 88.25 470 ALA A C 1
ATOM 3639 O O . ALA A 1 470 ? -18.700 22.888 22.422 1.00 88.25 470 ALA A O 1
ATOM 3640 N N . ALA A 1 471 ? -17.581 21.559 23.822 1.00 90.38 471 ALA A N 1
ATOM 3641 C CA . ALA A 1 471 ? -17.767 22.398 25.013 1.00 90.38 471 ALA A CA 1
ATOM 3642 C C . ALA A 1 471 ? -16.516 23.201 25.426 1.00 90.38 471 ALA A C 1
ATOM 3644 O O . ALA A 1 471 ? -16.576 23.975 26.383 1.00 90.38 471 ALA A O 1
ATOM 3645 N N . ALA A 1 472 ? -15.381 22.991 24.762 1.00 93.94 472 ALA A N 1
ATOM 3646 C CA . ALA A 1 472 ? -14.144 23.711 25.003 1.00 93.94 472 ALA A CA 1
ATOM 3647 C C . ALA A 1 472 ? -14.146 25.055 24.259 1.00 93.94 472 ALA A C 1
ATOM 3649 O O . ALA A 1 472 ? -14.825 25.243 23.252 1.00 93.94 472 ALA A O 1
ATOM 3650 N N . ARG A 1 473 ? -13.408 26.014 24.817 1.00 94.12 473 ARG A N 1
ATOM 3651 C CA . ARG A 1 473 ? -13.176 27.336 24.236 1.00 94.12 473 ARG A CA 1
ATOM 3652 C C . ARG A 1 473 ? -11.707 27.679 24.365 1.00 94.12 473 ARG A C 1
ATOM 3654 O O . ARG A 1 473 ? -11.081 27.317 25.365 1.00 94.12 473 ARG A O 1
ATOM 3661 N N . ILE A 1 474 ? -11.194 28.405 23.384 1.00 94.12 474 ILE A N 1
ATOM 3662 C CA . ILE A 1 474 ? -9.812 28.859 23.353 1.00 94.12 474 ILE A CA 1
ATOM 3663 C C . ILE A 1 474 ? -9.767 30.365 23.602 1.00 94.12 474 ILE A C 1
ATOM 3665 O O . ILE A 1 474 ? -10.433 31.153 22.935 1.00 94.12 474 ILE A O 1
ATOM 3669 N N . GLU A 1 475 ? -8.951 30.768 24.574 1.00 93.12 475 GLU A N 1
ATOM 3670 C CA . GLU A 1 475 ? -8.670 32.166 24.892 1.00 93.12 475 GLU A CA 1
ATOM 3671 C C . GLU A 1 475 ? -7.153 32.389 24.917 1.00 93.12 475 GLU A C 1
ATOM 3673 O O . GLU A 1 475 ? -6.388 31.519 25.338 1.00 93.12 475 GLU A O 1
ATOM 3678 N N . SER A 1 476 ? -6.696 33.562 24.473 1.00 89.00 476 SER A N 1
ATOM 3679 C CA . SER A 1 476 ? -5.276 33.925 24.500 1.00 89.00 476 SER A CA 1
ATOM 3680 C C . SER A 1 476 ? -5.065 35.395 24.871 1.00 89.00 476 SER A C 1
ATOM 3682 O O . SER A 1 476 ? -5.904 36.255 24.602 1.00 89.00 476 SER A O 1
ATOM 3684 N N . GLN A 1 477 ? -3.925 35.702 25.495 1.00 90.62 477 GLN A N 1
ATOM 3685 C CA . GLN A 1 477 ? -3.520 37.063 25.853 1.00 90.62 477 GLN A CA 1
ATOM 3686 C C . GLN A 1 477 ? -2.023 37.253 25.582 1.00 90.62 477 GLN A C 1
ATOM 3688 O O . GLN A 1 477 ? -1.228 36.336 25.768 1.00 90.62 477 GLN A O 1
ATOM 3693 N N . GLY A 1 478 ? -1.624 38.455 25.154 1.00 89.19 478 GLY A N 1
ATOM 3694 C CA . GLY A 1 478 ? -0.207 38.809 24.992 1.00 89.19 478 GLY A CA 1
ATOM 3695 C C . GLY A 1 478 ? 0.484 38.199 23.765 1.00 89.19 478 GLY A C 1
ATOM 3696 O O . GLY A 1 478 ? 1.707 38.285 23.650 1.00 89.19 478 GLY A O 1
ATOM 3697 N N . LEU A 1 479 ? -0.271 37.608 22.834 1.00 91.69 479 LEU A N 1
ATOM 3698 C CA . LEU A 1 479 ? 0.254 37.120 21.560 1.00 91.69 479 LEU A CA 1
ATOM 3699 C C . LEU A 1 479 ? 0.364 38.261 20.539 1.00 91.69 479 LEU A C 1
ATOM 3701 O O . LEU A 1 479 ? -0.535 39.086 20.402 1.00 91.69 479 LEU A O 1
ATOM 3705 N N . SER A 1 480 ? 1.461 38.284 19.784 1.00 92.06 480 SER A N 1
ATOM 3706 C CA . SER A 1 480 ? 1.627 39.138 18.603 1.00 92.06 480 SER A CA 1
ATOM 3707 C C . SER A 1 480 ? 1.047 38.507 17.333 1.00 92.06 480 SER A C 1
ATOM 3709 O O . SER A 1 480 ? 0.840 39.211 16.345 1.00 92.06 480 SER A O 1
ATOM 3711 N N . ARG A 1 481 ? 0.786 37.192 17.348 1.00 91.88 481 ARG A N 1
ATOM 3712 C CA . ARG A 1 481 ? 0.090 36.458 16.285 1.00 91.88 481 ARG A CA 1
ATOM 3713 C C . ARG A 1 481 ? -0.709 35.290 16.866 1.00 91.88 481 ARG A C 1
ATOM 3715 O O . ARG A 1 481 ? -0.172 34.523 17.661 1.00 91.88 481 ARG A O 1
ATOM 3722 N N . TRP A 1 482 ? -1.945 35.151 16.398 1.00 93.06 482 TRP A N 1
ATOM 3723 C CA . TRP A 1 482 ? -2.850 34.032 16.651 1.00 93.06 482 TRP A CA 1
ATOM 3724 C C . TRP A 1 482 ? -3.596 33.738 15.344 1.00 93.06 482 TRP A C 1
ATOM 3726 O O . TRP A 1 482 ? -4.295 34.609 14.827 1.00 93.06 482 TRP A O 1
ATOM 3736 N N . SER A 1 483 ? -3.348 32.576 14.743 1.00 93.81 483 SER A N 1
ATOM 3737 C CA . SER A 1 483 ? -3.990 32.150 13.493 1.00 93.81 483 SER A CA 1
ATOM 3738 C C . SER A 1 483 ? -3.850 30.647 13.313 1.00 93.81 483 SER A C 1
ATOM 3740 O O . SER A 1 483 ? -2.740 30.141 13.485 1.00 93.81 483 SER A O 1
ATOM 3742 N N . GLU A 1 484 ? -4.893 29.971 12.863 1.00 93.00 484 GLU A N 1
ATOM 3743 C CA . GLU A 1 484 ? -4.801 28.614 12.322 1.00 93.00 484 GLU A CA 1
ATOM 3744 C C . GLU A 1 484 ? -4.317 28.643 10.874 1.00 93.00 484 GLU A C 1
ATOM 3746 O O . GLU A 1 484 ? -4.498 29.624 10.142 1.00 93.00 484 GLU A O 1
ATOM 3751 N N . ALA A 1 485 ? -3.609 27.595 10.471 1.00 91.12 485 ALA A N 1
ATOM 3752 C CA . ALA A 1 485 ? -3.151 27.438 9.107 1.00 91.12 485 ALA A CA 1
ATOM 3753 C C . ALA A 1 485 ? -2.940 25.969 8.767 1.00 91.12 485 ALA A C 1
ATOM 3755 O O . ALA A 1 485 ? -2.395 25.211 9.565 1.00 91.12 485 ALA A O 1
ATOM 3756 N N . GLU A 1 486 ? -3.246 25.630 7.521 1.00 88.94 486 GLU A N 1
ATOM 3757 C CA . GLU A 1 486 ? -2.915 24.338 6.940 1.00 88.94 486 GLU A CA 1
ATOM 3758 C C . GLU A 1 486 ? -1.409 24.047 7.057 1.00 88.94 486 GLU A C 1
ATOM 3760 O O . GLU A 1 486 ? -0.539 24.900 6.785 1.00 88.94 486 GLU A O 1
ATOM 3765 N N . VAL A 1 487 ? -1.107 22.824 7.477 1.00 88.75 487 VAL A N 1
ATOM 3766 C CA . VAL A 1 487 ? 0.239 22.278 7.536 1.00 88.75 487 VAL A CA 1
ATOM 3767 C C . VAL A 1 487 ? 0.591 21.708 6.170 1.00 88.75 487 VAL A C 1
ATOM 3769 O O . VAL A 1 487 ? -0.175 20.984 5.540 1.00 88.75 487 VAL A O 1
ATOM 3772 N N . LYS A 1 488 ? 1.792 22.042 5.703 1.00 86.31 488 LYS A N 1
ATOM 3773 C CA . LYS A 1 488 ? 2.344 21.510 4.459 1.00 86.31 488 LYS A CA 1
ATOM 3774 C C . LYS A 1 488 ? 3.540 20.637 4.778 1.00 86.31 488 LYS A C 1
ATOM 3776 O O . LYS A 1 488 ? 4.387 21.019 5.589 1.00 86.31 488 LYS A O 1
ATOM 3781 N N . ILE A 1 489 ? 3.631 19.503 4.100 1.00 83.06 489 ILE A N 1
ATOM 3782 C CA . ILE A 1 489 ? 4.877 18.753 3.971 1.00 83.06 489 ILE A CA 1
ATOM 3783 C C . ILE A 1 489 ? 5.679 19.330 2.797 1.00 83.06 489 ILE A C 1
ATOM 3785 O O . ILE A 1 489 ? 5.234 20.255 2.119 1.00 83.06 489 ILE A O 1
ATOM 3789 N N . LYS A 1 490 ? 6.918 18.863 2.602 1.00 77.44 490 LYS A N 1
ATOM 3790 C CA . LYS A 1 490 ? 7.918 19.523 1.741 1.00 77.44 490 LYS A CA 1
ATOM 3791 C C . LYS A 1 490 ? 7.376 19.951 0.367 1.00 77.44 490 LYS A C 1
ATOM 3793 O O . LYS A 1 490 ? 7.720 21.045 -0.076 1.00 77.44 490 LYS A O 1
ATOM 3798 N N . TRP A 1 491 ? 6.533 19.124 -0.260 1.00 81.00 491 TRP A N 1
ATOM 3799 C CA . TRP A 1 491 ? 5.949 19.394 -1.581 1.00 81.00 491 TRP A CA 1
ATOM 3800 C C . TRP A 1 491 ? 4.431 19.211 -1.670 1.00 81.00 491 TRP A C 1
ATOM 3802 O O . TRP A 1 491 ? 3.871 19.470 -2.724 1.00 81.00 491 TRP A O 1
ATOM 3812 N N . GLU A 1 492 ? 3.774 18.787 -0.592 1.00 83.69 492 GLU A N 1
ATOM 3813 C CA . GLU A 1 492 ? 2.367 18.363 -0.601 1.00 83.69 492 GLU A CA 1
ATOM 3814 C C . GLU A 1 492 ? 1.630 18.905 0.639 1.00 83.69 492 GLU A C 1
ATOM 3816 O O . GLU A 1 492 ? 2.285 19.295 1.616 1.00 83.69 492 GLU A O 1
ATOM 3821 N N . PRO A 1 493 ? 0.288 18.985 0.635 1.00 82.00 493 PRO A N 1
ATOM 3822 C CA . PRO A 1 493 ? -0.476 19.290 1.842 1.00 82.00 493 PRO A CA 1
ATOM 3823 C C . PRO A 1 493 ? -0.451 18.110 2.827 1.00 82.00 493 PRO A C 1
ATOM 3825 O O . PRO A 1 493 ? -0.298 16.955 2.432 1.00 82.00 493 PRO A O 1
ATOM 3828 N N . LEU A 1 494 ? -0.592 18.403 4.123 1.00 85.44 494 LEU A N 1
ATOM 3829 C CA . LEU A 1 494 ? -0.787 17.381 5.160 1.00 85.44 494 LEU A CA 1
ATOM 3830 C C . LEU A 1 494 ? -2.274 17.026 5.345 1.00 85.44 494 LEU A C 1
ATOM 3832 O O . LEU A 1 494 ? -2.568 16.061 6.034 1.00 85.44 494 LEU A O 1
ATOM 3836 N N . ASP A 1 495 ? -3.197 17.801 4.763 1.00 86.75 495 ASP A N 1
ATOM 3837 C CA . ASP A 1 495 ? -4.641 17.775 5.061 1.00 86.75 495 ASP A CA 1
ATOM 3838 C C . ASP A 1 495 ? -4.923 17.808 6.573 1.00 86.75 495 ASP A C 1
ATOM 3840 O O . ASP A 1 495 ? -5.766 17.081 7.091 1.00 86.75 495 ASP A O 1
ATOM 3844 N N . SER A 1 496 ? -4.159 18.653 7.265 1.00 88.50 496 SER A N 1
ATOM 3845 C CA . SER A 1 496 ? -4.284 18.939 8.689 1.00 88.50 496 SER A CA 1
ATOM 3846 C C . SER A 1 496 ? -3.931 20.406 8.946 1.00 88.50 496 SER A C 1
ATOM 3848 O O . SER A 1 496 ? -3.124 21.007 8.221 1.00 88.50 496 SER A O 1
ATOM 3850 N N . ALA A 1 497 ? -4.534 20.995 9.966 1.00 90.00 497 ALA A N 1
ATOM 3851 C CA . ALA A 1 497 ? -4.322 22.341 10.447 1.00 90.00 497 ALA A CA 1
ATOM 3852 C C . ALA A 1 497 ? -3.419 22.381 11.689 1.00 90.00 497 ALA A C 1
ATOM 3854 O O . ALA A 1 497 ? -3.245 21.428 12.443 1.00 90.00 497 ALA A O 1
ATOM 3855 N N . ALA A 1 498 ? -2.787 23.533 11.898 1.00 90.50 498 ALA A N 1
ATOM 3856 C CA . ALA A 1 498 ? -2.074 23.826 13.129 1.00 90.50 498 ALA A CA 1
ATOM 3857 C C . ALA A 1 498 ? -2.199 25.302 13.491 1.00 90.50 498 ALA A C 1
ATOM 3859 O O . ALA A 1 498 ? -2.244 26.190 12.631 1.00 90.50 498 ALA A O 1
ATOM 3860 N N . VAL A 1 499 ? -2.142 25.579 14.790 1.00 92.75 499 VAL A N 1
ATOM 3861 C CA . VAL A 1 499 ? -2.088 26.947 15.293 1.00 92.75 499 VAL A CA 1
ATOM 3862 C C . VAL A 1 499 ? -0.686 27.549 15.136 1.00 92.75 499 VAL A C 1
ATOM 3864 O O . VAL A 1 499 ? 0.339 26.952 15.470 1.00 92.75 499 VAL A O 1
ATOM 3867 N N . ARG A 1 500 ? -0.625 28.785 14.634 1.00 93.19 500 ARG A N 1
ATOM 3868 C CA . ARG A 1 500 ? 0.592 29.599 14.544 1.00 93.19 500 ARG A CA 1
ATOM 3869 C C . ARG A 1 500 ? 0.547 30.707 15.580 1.00 93.19 500 ARG A C 1
ATOM 3871 O O . ARG A 1 500 ? -0.142 31.714 15.411 1.00 93.19 500 ARG A O 1
ATOM 3878 N N . LEU A 1 501 ? 1.353 30.527 16.617 1.00 93.31 501 LEU A N 1
ATOM 3879 C CA . LEU A 1 501 ? 1.508 31.477 17.709 1.00 93.31 501 LEU A CA 1
ATOM 3880 C C . LEU A 1 501 ? 2.747 32.338 17.494 1.00 93.31 501 LEU A C 1
ATOM 3882 O O . LEU A 1 501 ? 3.811 31.843 17.125 1.00 93.31 501 LEU A O 1
ATOM 3886 N N . GLY A 1 502 ? 2.612 33.633 17.745 1.00 93.00 502 GLY A N 1
ATOM 3887 C CA . GLY A 1 502 ? 3.731 34.563 17.820 1.00 93.00 502 GLY A CA 1
ATOM 3888 C C . GLY A 1 502 ? 3.632 35.383 19.092 1.00 93.00 502 GLY A C 1
ATOM 3889 O O . GLY A 1 502 ? 2.541 35.777 19.494 1.00 93.00 502 GLY A O 1
ATOM 3890 N N . TRP A 1 503 ? 4.770 35.657 19.717 1.00 90.81 503 TRP A N 1
ATOM 3891 C CA . TRP A 1 503 ? 4.881 36.564 20.855 1.00 90.81 503 TRP A CA 1
ATOM 3892 C C . TRP A 1 503 ? 6.172 37.373 20.736 1.00 90.81 503 TRP A C 1
ATOM 3894 O O . TRP A 1 503 ? 7.134 36.951 20.091 1.00 90.81 503 TRP A O 1
ATOM 3904 N N . GLN A 1 504 ? 6.191 38.566 21.329 1.00 83.75 504 GLN A N 1
ATOM 3905 C CA . GLN A 1 504 ? 7.418 39.346 21.458 1.00 83.75 504 GLN A CA 1
ATOM 3906 C C . GLN A 1 504 ? 8.063 39.038 22.814 1.00 83.75 504 GLN A C 1
ATOM 3908 O O . GLN A 1 504 ? 7.356 39.022 23.823 1.00 83.75 504 GLN A O 1
ATOM 3913 N N . PRO A 1 505 ? 9.387 38.816 22.883 1.00 72.69 505 PRO A N 1
ATOM 3914 C CA . PRO A 1 505 ? 10.071 38.763 24.165 1.00 72.69 505 PRO A CA 1
ATOM 3915 C C . PRO A 1 505 ? 9.930 40.130 24.843 1.00 72.69 505 PRO A C 1
ATOM 3917 O O . PRO A 1 505 ? 10.388 41.140 24.302 1.00 72.69 505 PRO A O 1
ATOM 3920 N N . HIS A 1 506 ? 9.291 40.183 26.011 1.00 64.12 506 HIS A N 1
ATOM 3921 C CA . HIS A 1 506 ? 9.256 41.401 26.816 1.00 64.12 506 HIS A CA 1
ATOM 3922 C C . HIS A 1 506 ? 10.695 41.779 27.190 1.00 64.12 506 HIS A C 1
ATOM 3924 O O . HIS A 1 506 ? 11.361 41.029 27.899 1.00 64.12 506 HIS A O 1
ATOM 3930 N N . LYS A 1 507 ? 11.184 42.942 26.742 1.00 58.53 507 LYS A N 1
ATOM 3931 C CA . LYS A 1 507 ? 12.494 43.450 27.182 1.00 58.53 507 LYS A CA 1
ATOM 3932 C C . LYS A 1 507 ? 12.512 43.890 28.656 1.00 58.53 507 LYS A C 1
ATOM 3934 O O . LYS A 1 507 ? 13.597 43.983 29.208 1.00 58.53 507 LYS A O 1
ATOM 3939 N N . ASP A 1 508 ? 11.348 44.057 29.296 1.00 55.16 508 ASP A N 1
ATOM 3940 C CA . ASP A 1 508 ? 11.225 44.652 30.640 1.00 55.16 508 ASP A CA 1
ATOM 3941 C C . ASP A 1 508 ? 10.239 43.928 31.586 1.00 55.16 508 ASP A C 1
ATOM 3943 O O . ASP A 1 508 ? 9.613 44.557 32.439 1.00 55.16 508 ASP A O 1
ATOM 3947 N N . ALA A 1 509 ? 10.060 42.608 31.474 1.00 53.44 509 ALA A N 1
ATOM 3948 C CA . ALA A 1 509 ? 9.266 41.875 32.469 1.00 53.44 509 ALA A CA 1
ATOM 3949 C C . ALA A 1 509 ? 10.099 41.642 33.745 1.00 53.44 509 ALA A C 1
ATOM 3951 O O . ALA A 1 509 ? 10.780 40.625 33.876 1.00 53.44 509 ALA A O 1
ATOM 3952 N N . GLN A 1 510 ? 10.067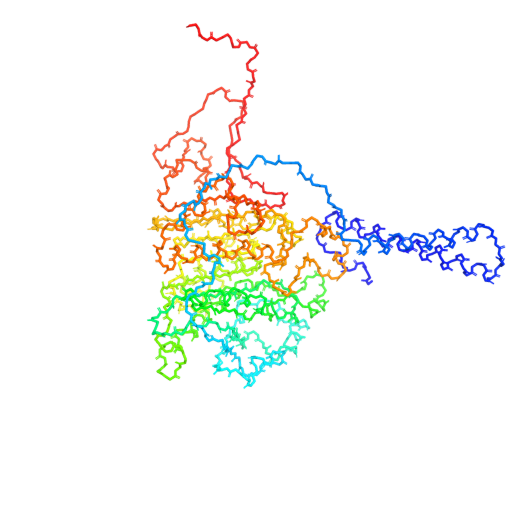 42.589 34.691 1.00 47.12 510 GLN A N 1
ATOM 3953 C CA . GLN A 1 510 ? 10.429 42.283 36.078 1.00 47.12 510 GLN A CA 1
ATOM 3954 C C . GLN A 1 510 ? 9.491 41.183 36.584 1.00 47.12 510 GLN A C 1
ATOM 3956 O O . GLN A 1 510 ? 8.273 41.281 36.425 1.00 47.12 510 GLN A O 1
ATOM 3961 N N . ALA A 1 511 ? 10.070 40.120 37.148 1.00 37.22 511 ALA A N 1
ATOM 3962 C CA . ALA A 1 511 ? 9.316 39.022 37.737 1.00 37.22 511 ALA A CA 1
ATOM 3963 C C . ALA A 1 511 ? 8.325 39.569 38.784 1.00 37.22 511 ALA A C 1
ATOM 3965 O O . ALA A 1 511 ? 8.713 40.446 39.562 1.00 37.22 511 ALA A O 1
ATOM 3966 N N . PRO A 1 512 ? 7.068 39.090 38.811 1.00 47.22 512 PRO A N 1
ATOM 3967 C CA . PRO A 1 512 ? 6.115 39.516 39.826 1.00 47.22 512 PRO A CA 1
ATOM 3968 C C . PRO A 1 512 ? 6.642 39.121 41.215 1.00 47.22 512 PRO A C 1
ATOM 3970 O O . PRO A 1 512 ? 7.045 37.975 41.419 1.00 47.22 512 PRO A O 1
ATOM 3973 N N . SER A 1 513 ? 6.691 40.102 42.122 1.00 42.25 513 SER A N 1
ATOM 3974 C CA . SER A 1 513 ? 7.096 39.967 43.530 1.00 42.25 513 SER A CA 1
ATOM 3975 C C . SER A 1 513 ? 6.092 39.193 44.366 1.00 42.25 513 SER A C 1
ATOM 3977 O O . SER A 1 513 ? 4.886 39.489 44.181 1.00 42.25 513 SER A O 1
#

Solvent-accessible surface area (backbone atoms only — not comparable to full-atom values): 27756 Å² total; per-residue (Å²): 121,86,84,75,75,77,67,93,47,85,66,53,48,54,52,50,50,51,49,51,53,49,51,53,49,19,48,48,28,29,53,51,26,50,50,45,35,73,75,71,47,86,48,72,71,40,50,48,34,28,51,49,13,50,51,49,47,50,52,48,53,51,57,53,67,46,51,60,74,70,83,82,79,76,86,72,91,76,46,72,68,81,67,81,92,62,78,66,51,60,55,83,45,82,38,57,60,50,76,52,30,30,2,58,40,68,42,72,86,41,65,64,23,8,82,69,32,77,38,74,41,66,63,40,70,44,57,88,45,45,42,54,70,53,68,72,28,18,50,46,46,27,67,66,60,76,47,53,51,63,49,38,58,47,31,33,41,35,21,35,41,62,76,77,62,57,22,35,35,33,44,36,36,52,40,72,46,56,46,83,57,70,53,33,67,19,46,47,71,53,23,71,45,38,5,16,66,49,25,32,22,31,29,34,51,59,45,88,71,28,58,41,79,43,28,69,72,44,60,102,84,42,45,73,39,55,44,46,60,36,51,9,49,47,56,50,52,47,52,50,54,49,55,56,35,27,71,33,85,92,38,97,39,38,56,34,63,28,60,68,33,24,36,37,32,10,26,27,51,19,19,35,12,44,54,46,26,60,46,52,33,77,33,67,36,42,89,91,47,70,87,46,68,44,88,64,69,58,28,58,44,30,39,38,23,35,44,18,46,65,76,87,57,48,68,96,79,39,67,74,65,46,68,55,46,19,36,39,36,40,32,32,68,53,17,69,65,62,70,44,79,33,37,52,24,50,54,55,38,51,45,37,91,83,26,50,86,32,41,36,34,41,35,41,31,57,32,26,42,54,24,36,74,29,71,73,57,33,86,53,53,43,62,87,74,58,39,56,76,52,68,47,52,60,46,54,57,49,68,57,49,42,53,52,45,45,26,54,54,40,25,51,47,36,26,62,71,67,65,39,59,80,39,52,57,80,50,72,49,68,36,40,46,48,88,80,35,100,60,78,46,56,32,48,50,45,63,51,53,28,71,62,78,68,57,66,63,59,74,75,71,89,59,86,45,55,34,56,26,87,88,48,70,49,84,87,80,85,59,74,36,81,47,77,42,76,40,65,52,96,83,43,65,30,69,44,39,42,80,46,78,35,64,72,85,69,92,77,74,73,76,88,129

Radius of gyration: 26.65 Å; Cα contacts (8 Å, |Δi|>4): 1039; chains: 1; bounding box: 74×73×85 Å

pLDDT: mean 88.1, std 14.06, range [28.41, 98.94]

Mean predicted aligned error: 7.74 Å

Foldseek 3Di:
DVLPPDDDDPVLNVVVVVLVVLLVQLCCLQVVLVVCCVVPNDDPVSVVSNVVSVVSVVVSVVLLPDLFDDDDDPDDDDPADDLPPDPQLLDAAAFDKDKFKEKQLCWPQDVSRHVVHPYYFFFAQQVVQKDQLDDQLVVVLCVNGVDHNRGHMWIKMKIATDDQDQAEEEEAEEDADELNDFQLVQCVVVSNRVNSVRYIYIRTGPSSQHDYPSQVVVPPPGHMASSLLVLLVSVLVNLVRLVVQCVDPPHPNPNHHDQLRYEYEAAASGLLSVLSNQVLQPDQADLVDRVGGDDRVTNQAEYEYEQYAFDSDQRVNHTGAAERHAYEYEYECQAPPSNWSHCLLVVVRYYYPPHQLHKYKYKYWYLAYRQLSGVRRDQQNDDPPSSSVGNRVSHDDSCQVNSLVSSLVSLVSCCGRVVPCSSVVVQPDAWHFSPRGPDTITIGMDMDGNNDDFFAQPLPDFPLQQGPPRPHGDDDDQWPDWGKDFDATPPGTSNGIDIDTHHDPPPDDDDDD

Sequence (513 aa):
MLLLLLGAGDVAVKGQAAVLLTVLLALVLLGGATALIRASGWSWRRAVCVVSGAMTLAALITFLVLPGWYVKANNRPSVTTSLDGLPNPGLPGTHVFRYFTYGSGTDRQRSEFASGVTLRSRTVDGARLIDGWNGAPGWARTRYWDFDPKTLPLNGRVWMPEGDGPFPVTLIMHGNHDIEDSSDKGYAWLGEHFAPHGVVAVSVDENFLNSGFSDLLASVNGGLDKENDARGWMLLEHLRQLREWSKAKDNVFAGKLDLDRVVLIGHSLGGEAVAEAALFNRLPAFPNDARQIFDFGFGIQGLIAIAPVDGQYHPRGTKTWIEDVSYLIIHGFLDGDVQSFMGTSQFARVTFPECVNCFKSSIYMLGANHGQFNTSWGRADHSMPGRFFLNLEPIMDAELQRGATKPLFTAFLLTTLFGREEYRSVFEAIPRSAPWTAQSVELVTDVRTGDERVIADFEEDADLQTATLAAARIESQGLSRWSEAEVKIKWEPLDSAAVRLGWQPHKDAQAPS

Nearest PDB structures (foldseek):
  8x6v-assembly1_B  TM=7.673E-01  e=1.248E-13  Pseudomonas
  7ecb-assembly1_A  TM=7.674E-01  e=2.684E-12  uncultured bacterium
  7z6b-assembly3_C  TM=7.773E-01  e=6.864E-11  Vibrio gazogenes DSM 21264 = NBRC 103151
  6sbn-assembly1_A  TM=7.121E-01  e=2.719E-11  Halopseudomonas aestusnigri
  1ods-assembly1_A  TM=5.545E-01  e=1.574E-04  Bacillus subtilis